Protein 4N65 (pdb70)

Sequence (401 aa):
SRILAVHASPRGERSQSRRLAEVFLAAYREAHPQARVARREVGRVPLPAVTEAFVAAAFHPQPEQRSLAMQADLALSDQLVGELFDSDLLVISTPMYNFSVPSGLKAWIDQIVRLGVTFDFVLDNAQYRPLLRGKRALIVTSSRGGHHGFGPGGENQAMNHADPWLRTALGFIGIDEVTVVAAEGEESGSFEDSCDEAEQRLLALARSASRILAVHASPRGERSQSRRLAEVFLAAYREAHPQARVARREVGRVPLPAVTEAFVAAAFHPQPEQQRSLAMQADLALSDQQLVGELFDSSDLLVISTPMYNFSVPSGLKAWIDQIVRLGVTFDFVQYRPLLRGKRALIVTSRGGHGFGPGGENQAMNHADPWLRTALGFIGIDEVTVVAAEGDSCDEAEQRLLALAR

CATH classification: 3.40.50.360

InterPro domains:
  IPR003680 Flavodoxin-like fold [PF02525] (3-207)
  IPR023048 NADH:quinone oxidoreductase, FMN-dependent [MF_01216] (2-209)
  IPR029039 Flavoprotein-like superfamily [G3DSA:3.40.50.360] (1-212)
  IPR029039 Flavoprotein-like superfamily [SSF52218] (1-210)
  IPR050104 FMN-dependent NADH:quinone oxidoreductase, azoreductase type 1 [PTHR43741] (1-209)

Nearest PDB structures (foldseek):
  4n65-assembly1_A  TM=1.005E+00  e=1.421E-44  Pseudomonas aeruginosa PAO1
  4n9q-assembly1_A  TM=1.001E+00  e=1.092E-42  Pseudomonas aeruginosa PAO1
  3r6w-assembly1_A-2  TM=1.003E+00  e=1.996E-42  Pseudomonas aeruginosa
  3lt5-assembly1_A-2  TM=1.003E+00  e=1.017E-41  Pseudomonas aeruginosa PAO1
  2v9c-assembly1_A  TM=1.000E+00  e=4.323E-41  Pseudomonas aeruginosa PAO1

Secondary structure (DSSP, 8-state):
-EEEEEE--S-STT-HHHHHHHHHHHHHHHH-TT-EEEEEE-SSSPPPPP-HHHHHHHT-SSGGG--HHHHHHHHHHHHHHHHHHT-SEEEEEEE-BTTB--HHHHHHHHHH--BTTTEEEE----EEEE---S-EEEEEEEESSS--STT-TTGGG--SHHHHHHHHHHHT---EEEEEEE-TTT--HHHHHHHHHHHHHHHHHH-/-EEEEEE--S-STT-HHHHHHHHHHHHHHHHSTT-EEEEEESSSS-PPPP-HHHHHHHT-SSGGG--HHHHHHTHHHHHHHHHHHT-SEEEEEEE-BTTB--HHHHHHHHHH--BTTTEEE--EEE---S-EEEEEEEESSS--STT-TTGGG--SHHHHHHHHHHHT---EEEEEEE--HHHHHHHHHHHHH-

Foldseek 3Di:
DEEEEEEAALDDPPDLLVVLVVLLVVLLCVQPVPYYYHYDYQHVDPQDADDPLQVCQLPPPPNVPDDVVSCVSLVVLVVLQVSVLVGQEYEYGFEQDQQATPVSVVRSLVSPPGEPRLKHADDDCGDIGADDPNHEYEYRYEYQADQCDPPRPCVVSHCYVVVVCVSCVRNPHNHYHYQYQYNNNVPVSVVSSVVSNVVSSVVSNVD/DEEEEEEAALDDPPDLLVVLVVLLVVLLCVVVVPYDYHYDYQHVDPQDADDVLQVCQLVPPDNVPDDVVSCVSLVVLVVLLVSVLPGAEYEYGFEQDQLATPVSVVRSLNSPPGEPRLWYDVPIAADDPNHEYEYRYEYLADQCDVPRPCVVSRHYVVVVCVSCVSNPHNRYHYQYQYNVSSVVSSVVSSVVSD

Structure (mmCIF, N/CA/C/O backbone):
data_4N65
#
_entry.id   4N65
#
_cell.length_a   81.890
_cell.length_b   81.890
_cell.length_c   109.380
_cell.angle_alpha   90.00
_cell.angle_beta   90.00
_cell.angle_gamma   120.00
#
_symmetry.space_group_name_H-M   'P 31 2 1'
#
loop_
_entity.id
_entity.type
_entity.pdbx_description
1 polymer 'FMN-dependent NADH-azoreductase 1'
2 non-polymer 'FLAVIN MONONUCLEOTIDE'
3 non-polymer '9,10-dioxo-9,10-dihydroanthracene-2-sulfonic acid'
4 non-polymer 'SULFATE ION'
5 non-polymer GLYCEROL
6 water water
#
loop_
_atom_site.group_PDB
_atom_site.id
_atom_site.type_symbol
_atom_site.label_atom_id
_atom_site.label_alt_id
_atom_site.label_comp_id
_atom_site.label_asym_id
_atom_site.label_entity_id
_atom_site.label_seq_id
_atom_site.pdbx_PDB_ins_code
_atom_site.Cartn_x
_atom_site.Cartn_y
_atom_site.Cartn_z
_atom_site.occupancy
_atom_site.B_iso_or_equiv
_atom_site.auth_seq_id
_atom_site.auth_comp_id
_atom_site.auth_asym_id
_atom_site.auth_atom_id
_atom_site.pdbx_PDB_model_num
ATOM 1 N N . SER A 1 2 ? 36.001 42.210 12.571 1.00 52.39 2 SER A N 1
ATOM 2 C CA . SER A 1 2 ? 35.917 40.761 12.453 1.00 50.89 2 SER A CA 1
ATOM 3 C C . SER A 1 2 ? 34.492 40.335 12.051 1.00 43.81 2 SER A C 1
ATOM 4 O O . SER A 1 2 ? 33.504 41.048 12.310 1.00 42.55 2 SER A O 1
ATOM 11 N N . ARG A 1 3 ? 34.406 39.164 11.421 1.00 37.17 3 ARG A N 1
ATOM 12 C CA . ARG A 1 3 ? 33.205 38.763 10.716 1.00 33.60 3 ARG A CA 1
ATOM 13 C C . ARG A 1 3 ? 32.920 37.309 11.054 1.00 28.26 3 ARG A C 1
ATOM 14 O O . ARG A 1 3 ? 33.748 36.432 10.804 1.00 28.45 3 ARG A O 1
ATOM 35 N N . ILE A 1 4 ? 31.749 37.068 11.624 1.00 23.97 4 ILE A N 1
ATOM 36 C CA . ILE A 1 4 ? 31.351 35.710 11.980 1.00 22.72 4 ILE A CA 1
ATOM 37 C C . ILE A 1 4 ? 30.194 35.251 11.130 1.00 20.29 4 ILE A C 1
ATOM 38 O O . ILE A 1 4 ? 29.233 35.995 10.898 1.00 20.55 4 ILE A O 1
ATOM 54 N N . LEU A 1 5 ? 30.292 34.011 10.674 1.00 18.78 5 LEU A N 1
ATOM 55 C CA . LEU A 1 5 ? 29.164 33.323 10.053 1.00 18.58 5 LEU A CA 1
ATOM 56 C C . LEU A 1 5 ? 28.708 32.199 10.979 1.00 18.34 5 LEU A C 1
ATOM 57 O O . LEU A 1 5 ? 29.493 31.298 11.270 1.00 18.66 5 LEU A O 1
ATOM 73 N N . ALA A 1 6 ? 27.453 32.259 11.420 1.00 17.94 6 ALA A N 1
ATOM 74 C CA . ALA A 1 6 ? 26.885 31.249 12.308 1.00 19.22 6 ALA A CA 1
ATOM 75 C C . ALA A 1 6 ? 25.899 30.432 11.478 1.00 17.61 6 ALA A C 1
ATOM 76 O O . ALA A 1 6 ? 24.914 30.967 10.970 1.00 17.67 6 ALA A O 1
ATOM 83 N N . VAL A 1 7 ? 26.168 29.141 11.384 1.00 16.76 7 VAL A N 1
ATOM 84 C CA . VAL A 1 7 ? 25.300 28.188 10.700 1.00 17.18 7 VAL A CA 1
ATOM 85 C C . VAL A 1 7 ? 24.653 27.314 11.779 1.00 17.74 7 VAL A C 1
ATOM 86 O O . VAL A 1 7 ? 25.335 26.552 12.448 1.00 19.58 7 VAL A O 1
ATOM 99 N N . HIS A 1 8 ? 23.347 27.463 11.948 1.00 16.36 8 HIS A N 1
ATOM 100 C CA . HIS A 1 8 ? 22.589 26.696 12.917 1.00 16.41 8 HIS A CA 1
ATOM 101 C C . HIS A 1 8 ? 21.869 25.527 12.261 1.00 15.87 8 HIS A C 1
ATOM 102 O O . HIS A 1 8 ? 21.104 25.721 11.283 1.00 16.11 8 HIS A O 1
ATOM 117 N N . ALA A 1 9 ? 22.093 24.328 12.796 1.00 14.93 9 ALA A N 1
ATOM 118 C CA . ALA A 1 9 ? 21.608 23.106 12.154 1.00 14.93 9 ALA A CA 1
ATOM 119 C C . ALA A 1 9 ? 20.513 22.366 12.907 1.00 16.34 9 ALA A C 1
ATOM 120 O O . ALA A 1 9 ? 19.905 21.460 12.363 1.00 16.35 9 ALA A O 1
ATOM 127 N N . SER A 1 10 ? 20.256 22.688 14.168 1.00 17.47 10 SER A N 1
ATOM 128 C CA . SER A 1 10 ? 19.143 22.013 14.821 1.00 16.13 10 SER A CA 1
ATOM 129 C C . SER A 1 10 ? 17.803 22.487 14.243 1.00 15.55 10 SER A C 1
ATOM 130 O O . SER A 1 10 ? 17.581 23.679 14.064 1.00 15.95 10 SER A O 1
ATOM 138 N N . PRO A 1 11 ? 16.873 21.556 13.979 1.00 16.36 11 PRO A N 1
ATOM 139 C CA . PRO A 1 11 ? 15.511 22.010 13.646 1.00 16.90 11 PRO A CA 1
ATOM 140 C C . PRO A 1 11 ? 14.752 22.614 14.810 1.00 16.68 11 PRO A C 1
ATOM 141 O O . PRO A 1 11 ? 13.718 23.232 14.580 1.00 17.03 11 PRO A O 1
ATOM 152 N N . ARG A 1 12 ? 15.250 22.476 16.038 1.00 17.00 12 ARG A N 1
ATOM 153 C CA . ARG A 1 12 ? 14.587 23.067 17.181 1.00 18.75 12 ARG A CA 1
ATOM 154 C C . ARG A 1 12 ? 14.935 24.540 17.328 1.00 19.73 12 ARG A C 1
ATOM 155 O O . ARG A 1 12 ? 16.002 24.996 16.880 1.00 19.27 12 ARG A O 1
ATOM 176 N N . GLY A 1 13 ? 14.011 25.260 17.959 1.00 19.51 13 GLY A N 1
ATOM 177 C CA . GLY A 1 13 ? 14.113 26.691 18.157 1.00 20.02 13 GLY A CA 1
ATOM 178 C C . GLY A 1 13 ? 14.618 27.021 19.535 1.00 21.61 13 GLY A C 1
ATOM 179 O O . GLY A 1 13 ? 15.788 26.787 19.839 1.00 21.27 13 GLY A O 1
ATOM 183 N N . GLU A 1 14 ? 13.739 27.580 20.367 1.00 23.42 14 GLU A N 1
ATOM 184 C CA . GLU A 1 14 ? 14.103 27.942 21.731 1.00 26.62 14 GLU A CA 1
ATOM 185 C C . GLU A 1 14 ? 14.639 26.749 22.521 1.00 24.31 14 GLU A C 1
ATOM 186 O O . GLU A 1 14 ? 15.433 26.927 23.442 1.00 25.16 14 GLU A O 1
ATOM 192 N N . ARG A 1 15 ? 14.163 25.549 22.204 1.00 22.23 15 ARG A N 1
ATOM 193 C CA . ARG A 1 15 ? 14.582 24.338 22.922 1.00 22.81 15 ARG A CA 1
ATOM 194 C C . ARG A 1 15 ? 15.910 23.695 22.451 1.00 22.93 15 ARG A C 1
ATOM 195 O O . ARG A 1 15 ? 16.416 22.762 23.101 1.00 24.64 15 ARG A O 1
ATOM 216 N N . SER A 1 16 ? 16.463 24.155 21.335 1.00 19.51 16 SER A N 1
ATOM 217 C CA . SER A 1 16 ? 17.761 23.632 20.865 1.00 19.07 16 SER A CA 1
ATOM 218 C C . SER A 1 16 ? 18.875 24.023 21.795 1.00 19.18 16 SER A C 1
ATOM 219 O O . SER A 1 16 ? 19.130 25.217 22.016 1.00 19.05 16 SER A O 1
ATOM 227 N N . GLN A 1 17 ? 19.551 23.023 22.344 1.00 18.59 17 GLN A N 1
ATOM 228 C CA . GLN A 1 17 ? 20.690 23.297 23.185 1.00 20.53 17 GLN A CA 1
ATOM 229 C C . GLN A 1 17 ? 21.919 23.678 22.367 1.00 18.87 17 GLN A C 1
ATOM 230 O O . GLN A 1 17 ? 22.685 24.513 22.804 1.00 18.87 17 GLN A O 1
ATOM 244 N N . SER A 1 18 ? 22.113 23.083 21.184 1.00 17.67 18 SER A N 1
ATOM 245 C CA . SER A 1 18 ? 23.264 23.483 20.390 1.00 18.69 18 SER A CA 1
ATOM 246 C C . SER A 1 18 ? 23.137 24.959 19.930 1.00 19.28 18 SER A C 1
ATOM 247 O O . SER A 1 18 ? 24.115 25.700 19.970 1.00 18.69 18 SER A O 1
ATOM 255 N N . ARG A 1 19 ? 21.940 25.353 19.489 1.00 18.68 19 ARG A N 1
ATOM 256 C CA . ARG A 1 19 ? 21.651 26.734 19.102 1.00 18.95 19 ARG A CA 1
ATOM 257 C C . ARG A 1 19 ? 21.859 27.663 20.285 1.00 18.46 19 ARG A C 1
ATOM 258 O O . ARG A 1 19 ? 22.510 28.701 20.178 1.00 19.00 19 ARG A O 1
ATOM 279 N N . ARG A 1 20 ? 21.317 27.280 21.436 1.00 18.88 20 ARG A N 1
ATOM 280 C CA . ARG A 1 20 ? 21.429 28.102 22.634 1.00 19.31 20 ARG A CA 1
ATOM 281 C C . ARG A 1 20 ? 22.902 28.327 23.028 1.00 20.14 20 ARG A C 1
ATOM 282 O O . ARG A 1 20 ? 23.337 29.454 23.252 1.00 21.66 20 ARG A O 1
ATOM 303 N N . LEU A 1 21 ? 23.668 27.253 23.106 1.00 19.63 21 LEU A N 1
ATOM 304 C CA . LEU A 1 21 ? 25.072 27.378 23.427 1.00 19.18 21 LEU A CA 1
ATOM 305 C C . LEU A 1 21 ? 25.840 28.225 22.417 1.00 17.96 21 LEU A C 1
ATOM 306 O O . LEU A 1 21 ? 26.678 29.071 22.770 1.00 19.06 21 LEU A O 1
ATOM 322 N N . ALA A 1 22 ? 25.571 28.025 21.144 1.00 18.48 22 ALA A N 1
ATOM 323 C CA . ALA A 1 22 ? 26.242 28.824 20.133 1.00 19.64 22 ALA A CA 1
ATOM 324 C C . ALA A 1 22 ? 25.882 30.310 20.286 1.00 20.30 22 ALA A C 1
ATOM 325 O O . ALA A 1 22 ? 26.713 31.189 20.076 1.00 19.62 22 ALA A O 1
ATOM 332 N N . GLU A 1 23 ? 24.638 30.590 20.654 1.00 21.09 23 GLU A N 1
ATOM 333 C CA . GLU A 1 23 ? 24.192 31.969 20.820 1.00 22.31 23 GLU A CA 1
ATOM 334 C C . GLU A 1 23 ? 24.760 32.596 22.090 1.00 23.28 23 GLU A C 1
ATOM 335 O O . GLU A 1 23 ? 24.986 33.827 22.153 1.00 23.84 23 GLU A O 1
ATOM 347 N N . VAL A 1 24 ? 25.019 31.766 23.103 1.00 23.40 24 VAL A N 1
ATOM 348 C CA . VAL A 1 24 ? 25.790 32.236 24.260 1.00 25.54 24 VAL A CA 1
ATOM 349 C C . VAL A 1 24 ? 27.158 32.738 23.752 1.00 25.63 24 VAL A C 1
ATOM 350 O O . VAL A 1 24 ? 27.603 33.842 24.098 1.00 26.56 24 VAL A O 1
ATOM 363 N N . PHE A 1 25 ? 27.819 31.927 22.925 1.00 23.34 25 PHE A N 1
ATOM 364 C CA . PHE A 1 25 ? 29.112 32.324 22.373 1.00 21.78 25 PHE A CA 1
ATOM 365 C C . PHE A 1 25 ? 29.002 33.624 21.581 1.00 21.12 25 PHE A C 1
ATOM 366 O O . PHE A 1 25 ? 29.820 34.538 21.738 1.00 20.52 25 PHE A O 1
ATOM 383 N N . LEU A 1 26 ? 27.996 33.712 20.712 1.00 22.08 26 LEU A N 1
ATOM 384 C CA . LEU A 1 26 ? 27.888 34.890 19.842 1.00 22.69 26 LEU A CA 1
ATOM 385 C C . LEU A 1 26 ? 27.607 36.159 20.634 1.00 23.43 26 LEU A C 1
ATOM 386 O O . LEU A 1 26 ? 28.155 37.209 20.327 1.00 23.83 26 LEU A O 1
ATOM 402 N N . ALA A 1 27 ? 26.768 36.049 21.657 1.00 24.13 27 ALA A N 1
ATOM 403 C CA . ALA A 1 27 ? 26.454 37.196 22.508 1.00 26.27 27 ALA A CA 1
ATOM 404 C C . ALA A 1 27 ? 27.711 37.660 23.244 1.00 26.91 27 ALA A C 1
ATOM 405 O O . ALA A 1 27 ? 27.991 38.848 23.287 1.00 29.32 27 ALA A O 1
ATOM 412 N N . ALA A 1 28 ? 28.468 36.709 23.792 1.00 24.01 28 ALA A N 1
ATOM 413 C CA . ALA A 1 28 ? 29.674 37.009 24.557 1.00 25.16 28 ALA A CA 1
ATOM 414 C C . ALA A 1 28 ? 30.721 37.607 23.636 1.00 25.37 28 ALA A C 1
ATOM 415 O O . ALA A 1 28 ? 31.476 38.497 24.016 1.00 24.75 28 ALA A O 1
ATOM 422 N N . TYR A 1 29 ? 30.779 37.093 22.412 1.00 24.83 29 TYR A N 1
ATOM 423 C CA . TYR A 1 29 ? 31.711 37.630 21.436 1.00 24.83 29 TYR A CA 1
ATOM 424 C C . TYR A 1 29 ? 31.396 39.088 21.106 1.00 24.49 29 TYR A C 1
ATOM 425 O O . TYR A 1 29 ? 32.280 39.937 21.051 1.00 25.90 29 TYR A O 1
ATOM 443 N N . ARG A 1 30 ? 30.121 39.359 20.851 1.00 24.97 30 ARG A N 1
ATOM 444 C CA . ARG A 1 30 ? 29.664 40.715 20.580 1.00 28.09 30 ARG A CA 1
ATOM 445 C C . ARG A 1 30 ? 29.932 41.676 21.723 1.00 29.15 30 ARG A C 1
ATOM 446 O O . ARG A 1 30 ? 30.323 42.822 21.491 1.00 30.67 30 ARG A O 1
ATOM 467 N N . GLU A 1 31 ? 29.778 41.205 22.960 1.00 30.27 31 GLU A N 1
ATOM 468 C CA . GLU A 1 31 ? 30.081 42.036 24.124 1.00 32.95 31 GLU A CA 1
ATOM 469 C C . GLU A 1 31 ? 31.520 42.504 24.081 1.00 32.05 31 GLU A C 1
ATOM 470 O O . GLU A 1 31 ? 31.822 43.645 24.395 1.00 32.88 31 GLU A O 1
ATOM 482 N N . ALA A 1 32 ? 32.405 41.599 23.672 1.00 29.44 32 ALA A N 1
ATOM 483 C CA . ALA A 1 32 ? 33.837 41.882 23.651 1.00 30.74 32 ALA A CA 1
ATOM 484 C C . ALA A 1 32 ? 34.274 42.561 22.351 1.00 30.60 32 ALA A C 1
ATOM 485 O O . ALA A 1 32 ? 35.383 43.093 22.252 1.00 32.28 32 ALA A O 1
ATOM 492 N N . HIS A 1 33 ? 33.401 42.548 21.356 1.00 31.59 33 HIS A N 1
ATOM 493 C CA . HIS A 1 33 ? 33.737 43.020 20.028 1.00 33.63 33 HIS A CA 1
ATOM 494 C C . HIS A 1 33 ? 32.523 43.703 19.442 1.00 32.10 33 HIS A C 1
ATOM 495 O O . HIS A 1 33 ? 31.880 43.164 18.530 1.00 29.15 33 HIS A O 1
ATOM 510 N N . PRO A 1 34 ? 32.201 44.903 19.968 1.00 33.42 34 PRO A N 1
ATOM 511 C CA . PRO A 1 34 ? 30.965 45.596 19.589 1.00 34.91 34 PRO A CA 1
ATOM 512 C C . PRO A 1 34 ? 30.899 45.884 18.102 1.00 35.87 34 PRO A C 1
ATOM 513 O O . PRO A 1 34 ? 29.805 45.936 17.545 1.00 37.91 34 PRO A O 1
ATOM 524 N N . GLN A 1 35 ? 32.058 46.056 17.465 1.00 35.69 35 GLN A N 1
ATOM 525 C CA . GLN A 1 35 ? 32.100 46.332 16.022 1.00 37.57 35 GLN A CA 1
ATOM 526 C C . GLN A 1 35 ? 32.025 45.089 15.113 1.00 35.46 35 GLN A C 1
ATOM 527 O O . GLN A 1 35 ? 31.871 45.223 13.901 1.00 35.40 35 GLN A O 1
ATOM 541 N N . ALA A 1 36 ? 32.135 43.891 15.676 1.00 34.56 36 ALA A N 1
ATOM 542 C CA . ALA A 1 36 ? 32.089 42.675 14.863 1.00 33.84 36 ALA A CA 1
ATOM 543 C C . ALA A 1 36 ? 30.738 42.492 14.177 1.00 34.82 36 ALA A C 1
ATOM 544 O O . ALA A 1 36 ? 29.716 42.938 14.673 1.00 35.37 36 ALA A O 1
ATOM 551 N N . ARG A 1 37 ? 30.751 41.827 13.027 1.00 34.34 37 ARG A N 1
ATOM 552 C CA . ARG A 1 37 ? 29.531 41.553 12.292 1.00 33.08 37 ARG A CA 1
ATOM 553 C C . ARG A 1 37 ? 29.235 40.076 12.400 1.00 29.40 37 ARG A C 1
ATOM 554 O O . ARG A 1 37 ? 30.137 39.244 12.326 1.00 29.94 37 ARG A O 1
ATOM 560 N N . VAL A 1 38 ? 27.978 39.757 12.646 1.00 28.17 38 VAL A N 1
ATOM 561 C CA . VAL A 1 38 ? 27.555 38.379 12.798 1.00 28.13 38 VAL A CA 1
ATOM 562 C C . VAL A 1 38 ? 26.464 38.135 11.775 1.00 27.28 38 VAL A C 1
ATOM 563 O O . VAL A 1 38 ? 25.484 38.877 11.709 1.00 29.44 38 VAL A O 1
ATOM 576 N N . ALA A 1 39 ? 26.669 37.127 10.947 1.00 23.56 39 ALA A N 1
ATOM 577 C CA . ALA A 1 39 ? 25.663 36.736 9.976 1.00 23.10 39 ALA A CA 1
ATOM 578 C C . ALA A 1 39 ? 25.218 35.337 10.363 1.00 22.81 39 ALA A C 1
ATOM 579 O O . ALA A 1 39 ? 26.034 34.519 10.768 1.00 24.10 39 ALA A O 1
ATOM 586 N N . ARG A 1 40 ? 23.921 35.088 10.240 1.00 20.70 40 ARG A N 1
ATOM 587 C CA . ARG A 1 40 ? 23.347 33.786 10.520 1.00 21.02 40 ARG A CA 1
ATOM 588 C C . ARG A 1 40 ? 22.806 33.155 9.235 1.00 21.33 40 ARG A C 1
ATOM 589 O O . ARG A 1 40 ? 22.112 33.811 8.439 1.00 23.29 40 ARG A O 1
ATOM 610 N N . ARG A 1 41 ? 23.109 31.872 9.061 1.00 19.24 41 ARG A N 1
ATOM 611 C CA . ARG A 1 41 ? 22.612 31.062 7.942 1.00 17.65 41 ARG A CA 1
ATOM 612 C C . ARG A 1 41 ? 21.894 29.862 8.576 1.00 17.96 41 ARG A C 1
ATOM 613 O O . ARG A 1 41 ? 22.535 28.965 9.154 1.00 19.11 41 ARG A O 1
ATOM 634 N N . GLU A 1 42 ? 20.567 29.875 8.509 1.00 17.26 42 GLU A N 1
ATOM 635 C CA . GLU A 1 42 ? 19.760 28.818 9.107 1.00 16.74 42 GLU A CA 1
ATOM 636 C C . GLU A 1 42 ? 19.696 27.581 8.207 1.00 17.07 42 GLU A C 1
ATOM 637 O O . GLU A 1 42 ? 19.283 27.674 7.037 1.00 17.56 42 GLU A O 1
ATOM 649 N N . VAL A 1 43 ? 20.114 26.429 8.724 1.00 17.05 43 VAL A N 1
ATOM 650 C CA . VAL A 1 43 ? 19.994 25.194 7.941 1.00 17.28 43 VAL A CA 1
ATOM 651 C C . VAL A 1 43 ? 19.189 24.100 8.654 1.00 17.79 43 VAL A C 1
ATOM 652 O O . VAL A 1 43 ? 19.027 23.012 8.118 1.00 19.04 43 VAL A O 1
ATOM 665 N N . GLY A 1 44 ? 18.684 24.394 9.846 1.00 16.38 44 GLY A N 1
ATOM 666 C CA . GLY A 1 44 ? 17.877 23.445 10.621 1.00 15.67 44 GLY A CA 1
ATOM 667 C C . GLY A 1 44 ? 16.370 23.691 10.488 1.00 17.24 44 GLY A C 1
ATOM 668 O O . GLY A 1 44 ? 15.587 22.772 10.273 1.00 18.77 44 GLY A O 1
ATOM 672 N N . ARG A 1 45 ? 15.969 24.953 10.608 1.00 16.11 45 ARG A N 1
ATOM 673 C CA . ARG A 1 45 ? 14.566 25.316 10.568 1.00 17.55 45 ARG A CA 1
ATOM 674 C C . ARG A 1 45 ? 14.115 25.721 9.153 1.00 19.65 45 ARG A C 1
ATOM 675 O O . ARG A 1 45 ? 12.940 26.072 8.928 1.00 22.04 45 ARG A O 1
ATOM 696 N N . VAL A 1 46 ? 15.054 25.652 8.206 1.00 20.13 46 VAL A N 1
ATOM 697 C CA . VAL A 1 46 ? 14.828 26.007 6.796 1.00 20.97 46 VAL A CA 1
ATOM 698 C C . VAL A 1 46 ? 15.295 24.802 5.985 1.00 21.94 46 VAL A C 1
ATOM 699 O O . VAL A 1 46 ? 16.396 24.289 6.237 1.00 22.92 46 VAL A O 1
ATOM 712 N N . PRO A 1 47 ? 14.484 24.338 5.020 1.00 23.25 47 PRO A N 1
ATOM 713 C CA . PRO A 1 47 ? 14.947 23.216 4.204 1.00 26.00 47 PRO A CA 1
ATOM 714 C C . PRO A 1 47 ? 16.007 23.737 3.251 1.00 30.05 47 PRO A C 1
ATOM 715 O O . PRO A 1 47 ? 15.745 24.609 2.446 1.00 37.74 47 PRO A O 1
ATOM 726 N N . LEU A 1 48 ? 17.225 23.252 3.388 1.00 25.63 48 LEU A N 1
ATOM 727 C CA . LEU A 1 48 ? 18.273 23.616 2.467 1.00 25.89 48 LEU A CA 1
ATOM 728 C C . LEU A 1 48 ? 18.297 22.543 1.381 1.00 25.53 48 LEU A C 1
ATOM 729 O O . LEU A 1 48 ? 18.471 21.371 1.700 1.00 27.63 48 LEU A O 1
ATOM 745 N N . PRO A 1 49 ? 18.119 22.928 0.106 1.00 25.16 49 PRO A N 1
ATOM 746 C CA . PRO A 1 49 ? 18.052 21.900 -0.943 1.00 24.87 49 PRO A CA 1
ATOM 747 C C . PRO A 1 49 ? 19.268 20.988 -1.041 1.00 21.27 49 PRO A C 1
ATOM 748 O O . PRO A 1 49 ? 20.392 21.411 -0.905 1.00 19.45 49 PRO A O 1
ATOM 759 N N . ALA A 1 50 ? 19.009 19.733 -1.349 1.00 22.59 50 ALA A N 1
ATOM 760 C CA . ALA A 1 50 ? 20.079 18.802 -1.686 1.00 22.03 50 ALA A CA 1
ATOM 761 C C . ALA A 1 50 ? 20.690 19.080 -3.051 1.00 19.63 50 ALA A C 1
ATOM 762 O O . ALA A 1 50 ? 20.081 19.710 -3.940 1.00 20.64 50 ALA A O 1
ATOM 769 N N . VAL A 1 51 ? 21.913 18.618 -3.214 1.00 17.44 51 VAL A N 1
ATOM 770 C CA . VAL A 1 51 ? 22.563 18.600 -4.520 1.00 18.65 51 VAL A CA 1
ATOM 771 C C . VAL A 1 51 ? 21.730 17.754 -5.467 1.00 19.79 51 VAL A C 1
ATOM 772 O O . VAL A 1 51 ? 21.337 16.635 -5.134 1.00 20.42 51 VAL A O 1
ATOM 785 N N . THR A 1 52 ? 21.508 18.304 -6.656 1.00 19.36 52 THR A N 1
ATOM 786 C CA . THR A 1 52 ? 20.790 17.623 -7.733 1.00 19.52 52 THR A CA 1
ATOM 787 C C . THR A 1 52 ? 21.725 17.250 -8.878 1.00 20.12 52 THR A C 1
ATOM 788 O O . THR A 1 52 ? 22.866 17.682 -8.952 1.00 19.27 52 THR A O 1
ATOM 799 N N . GLU A 1 53 ? 21.210 16.533 -9.859 1.00 21.11 53 GLU A N 1
ATOM 800 C CA . GLU A 1 53 ? 22.019 16.250 -11.037 1.00 21.17 53 GLU A CA 1
ATOM 801 C C . GLU A 1 53 ? 22.351 17.522 -11.781 1.00 20.87 53 GLU A C 1
ATOM 802 O O . GLU A 1 53 ? 23.437 17.649 -12.362 1.00 19.77 53 GLU A O 1
ATOM 814 N N . ALA A 1 54 ? 21.443 18.498 -11.731 1.00 20.56 54 ALA A N 1
ATOM 815 C CA . ALA A 1 54 ? 21.708 19.768 -12.404 1.00 22.32 54 ALA A CA 1
ATOM 816 C C . ALA A 1 54 ? 22.854 20.527 -11.716 1.00 20.90 54 ALA A C 1
ATOM 817 O O . ALA A 1 54 ? 23.690 21.116 -12.387 1.00 21.29 54 ALA A O 1
ATOM 824 N N . PHE A 1 55 ? 22.873 20.509 -10.387 1.00 20.24 55 PHE A N 1
ATOM 825 C CA . PHE A 1 55 ? 23.969 21.084 -9.633 1.00 19.38 55 PHE A CA 1
ATOM 826 C C . PHE A 1 55 ? 25.280 20.430 -10.027 1.00 19.21 55 PHE A C 1
ATOM 827 O O . PHE A 1 55 ? 26.254 21.103 -10.279 1.00 20.03 55 PHE A O 1
ATOM 844 N N . VAL A 1 56 ? 25.308 19.105 -10.045 1.00 18.77 56 VAL A N 1
ATOM 845 C CA . VAL A 1 56 ? 26.525 18.389 -10.441 1.00 19.85 56 VAL A CA 1
ATOM 846 C C . VAL A 1 56 ? 27.022 18.797 -11.832 1.00 22.24 56 VAL A C 1
ATOM 847 O O . VAL A 1 56 ? 28.222 19.096 -12.019 1.00 25.12 56 VAL A O 1
ATOM 860 N N . ALA A 1 57 ? 26.126 18.816 -12.822 1.00 22.61 57 ALA A N 1
ATOM 861 C CA . ALA A 1 57 ? 26.506 19.174 -14.199 1.00 24.51 57 ALA A CA 1
ATOM 862 C C . ALA A 1 57 ? 27.091 20.577 -14.235 1.00 25.58 57 ALA A C 1
ATOM 863 O O . ALA A 1 57 ? 28.081 20.845 -14.924 1.00 26.92 57 ALA A O 1
ATOM 870 N N . ALA A 1 58 ? 26.489 21.475 -13.466 1.00 24.46 58 ALA A N 1
ATOM 871 C CA . ALA A 1 58 ? 26.908 22.878 -13.514 1.00 23.99 58 ALA A CA 1
ATOM 872 C C . ALA A 1 58 ? 28.247 23.034 -12.763 1.00 23.50 58 ALA A C 1
ATOM 873 O O . ALA A 1 58 ? 29.189 23.675 -13.273 1.00 25.87 58 ALA A O 1
ATOM 880 N N . ALA A 1 59 ? 28.313 22.470 -11.550 1.00 23.01 59 ALA A N 1
ATOM 881 C CA . ALA A 1 59 ? 29.453 22.701 -10.655 1.00 24.28 59 ALA A CA 1
ATOM 882 C C . ALA A 1 59 ? 30.723 22.042 -11.168 1.00 29.74 59 ALA A C 1
ATOM 883 O O . ALA A 1 59 ? 31.819 22.528 -10.881 1.00 31.63 59 ALA A O 1
ATOM 890 N N . PHE A 1 60 ? 30.565 20.973 -11.945 1.00 31.81 60 PHE A N 1
ATOM 891 C CA . PHE A 1 60 ? 31.699 20.302 -12.593 1.00 36.54 60 PHE A CA 1
ATOM 892 C C . PHE A 1 60 ? 31.808 20.556 -14.107 1.00 40.82 60 PHE A C 1
ATOM 893 O O . PHE A 1 60 ? 32.531 19.854 -14.804 1.00 42.58 60 PHE A O 1
ATOM 910 N N . HIS A 1 61 ? 31.129 21.582 -14.613 1.00 40.56 61 HIS A N 1
ATOM 911 C CA . HIS A 1 61 ? 31.214 21.916 -16.030 1.00 40.70 61 HIS A CA 1
ATOM 912 C C . HIS A 1 61 ? 32.665 22.254 -16.382 1.00 40.92 61 HIS A C 1
ATOM 913 O O . HIS A 1 61 ? 33.295 23.037 -15.668 1.00 37.95 61 HIS A O 1
ATOM 928 N N . PRO A 1 62 ? 33.192 21.690 -17.493 1.00 45.03 62 PRO A N 1
ATOM 929 C CA . PRO A 1 62 ? 34.616 21.873 -17.812 1.00 47.55 62 PRO A CA 1
ATOM 930 C C . PRO A 1 62 ? 35.008 23.291 -18.239 1.00 48.93 62 PRO A C 1
ATOM 931 O O . PRO A 1 62 ? 36.162 23.682 -18.044 1.00 51.94 62 PRO A O 1
ATOM 942 N N . GLN A 1 63 ? 34.089 24.027 -18.852 1.00 45.85 63 GLN A N 1
ATOM 943 C CA . GLN A 1 63 ? 34.308 25.445 -19.152 1.00 45.29 63 GLN A CA 1
ATOM 944 C C . GLN A 1 63 ? 33.270 26.270 -18.394 1.00 41.91 63 GLN A C 1
ATOM 945 O O . GLN A 1 63 ? 32.232 26.624 -18.946 1.00 39.94 63 GLN A O 1
ATOM 951 N N . PRO A 1 64 ? 33.539 26.561 -17.115 1.00 42.17 64 PRO A N 1
ATOM 952 C CA . PRO A 1 64 ? 32.521 27.216 -16.283 1.00 41.64 64 PRO A CA 1
ATOM 953 C C . PRO A 1 64 ? 31.989 28.542 -16.858 1.00 42.32 64 PRO A C 1
ATOM 954 O O . PRO A 1 64 ? 30.815 28.849 -16.674 1.00 43.09 64 PRO A O 1
ATOM 965 N N . GLU A 1 65 ? 32.819 29.310 -17.551 1.00 43.42 65 GLU A N 1
ATOM 966 C CA . GLU A 1 65 ? 32.348 30.584 -18.102 1.00 46.04 65 GLU A CA 1
ATOM 967 C C . GLU A 1 65 ? 31.244 30.394 -19.146 1.00 45.68 65 GLU A C 1
ATOM 968 O O . GLU A 1 65 ? 30.497 31.324 -19.439 1.00 47.17 65 GLU A O 1
ATOM 977 N N . GLN A 1 66 ? 31.124 29.187 -19.687 1.00 44.32 66 GLN A N 1
ATOM 978 C CA . GLN A 1 66 ? 30.134 28.926 -20.720 1.00 45.25 66 GLN A CA 1
ATOM 979 C C . GLN A 1 66 ? 28.800 28.433 -20.178 1.00 41.32 66 GLN A C 1
ATOM 980 O O . GLN A 1 66 ? 27.937 27.999 -20.941 1.00 41.66 66 GLN A O 1
ATOM 994 N N . ARG A 1 67 ? 28.634 28.471 -18.862 1.00 36.91 67 ARG A N 1
ATOM 995 C CA . ARG A 1 67 ? 27.387 28.029 -18.261 1.00 33.33 67 ARG A CA 1
ATOM 996 C C . ARG A 1 67 ? 26.236 28.915 -18.697 1.00 30.64 67 ARG A C 1
ATOM 997 O O . ARG A 1 67 ? 26.331 30.130 -18.667 1.00 30.31 67 ARG A O 1
ATOM 1018 N N . SER A 1 68 ? 25.132 28.278 -19.048 1.00 32.15 68 SER A N 1
ATOM 1019 C CA . SER A 1 68 ? 23.915 28.966 -19.443 1.00 33.91 68 SER A CA 1
ATOM 1020 C C . SER A 1 68 ? 23.321 29.674 -18.219 1.00 31.37 68 SER A C 1
ATOM 1021 O O . SER A 1 68 ? 23.718 29.410 -17.080 1.00 27.87 68 SER A O 1
ATOM 1029 N N . LEU A 1 69 ? 22.376 30.570 -18.445 1.00 32.18 69 LEU A N 1
ATOM 1030 C CA . LEU A 1 69 ? 21.755 31.275 -17.326 1.00 31.51 69 LEU A CA 1
ATOM 1031 C C . LEU A 1 69 ? 20.989 30.286 -16.451 1.00 28.22 69 LEU A C 1
ATOM 1032 O O . LEU A 1 69 ? 20.882 30.491 -15.250 1.00 26.85 69 LEU A O 1
ATOM 1048 N N . ALA A 1 70 ? 20.485 29.207 -17.036 1.00 27.55 70 ALA A N 1
ATOM 1049 C CA . ALA A 1 70 ? 19.819 28.165 -16.257 1.00 29.37 70 ALA A CA 1
ATOM 1050 C C . ALA A 1 70 ? 20.812 27.441 -15.350 1.00 27.28 70 ALA A C 1
ATOM 1051 O O . ALA A 1 70 ? 20.559 27.173 -14.171 1.00 23.57 70 ALA A O 1
ATOM 1058 N N . MET A 1 71 ? 21.984 27.143 -15.883 1.00 28.30 71 MET A N 1
ATOM 1059 C CA . MET A 1 71 ? 23.015 26.554 -15.044 1.00 27.29 71 MET A CA 1
ATOM 1060 C C . MET A 1 71 ? 23.390 27.472 -13.918 1.00 24.63 71 MET A C 1
ATOM 1061 O O . MET A 1 71 ? 23.543 27.031 -12.789 1.00 24.59 71 MET A O 1
ATOM 1075 N N . GLN A 1 72 ? 23.505 28.762 -14.208 1.00 25.95 72 GLN A N 1
ATOM 1076 C CA . GLN A 1 72 ? 23.821 29.719 -13.149 1.00 28.39 72 GLN A CA 1
ATOM 1077 C C . GLN A 1 72 ? 22.738 29.731 -12.075 1.00 26.06 72 GLN A C 1
ATOM 1078 O O . GLN A 1 72 ? 23.032 29.835 -10.885 1.00 25.13 72 GLN A O 1
ATOM 1084 N N . ALA A 1 73 ? 21.479 29.640 -12.492 1.00 25.14 73 ALA A N 1
ATOM 1085 C CA . ALA A 1 73 ? 20.370 29.498 -11.533 1.00 23.07 73 ALA A CA 1
ATOM 1086 C C . ALA A 1 73 ? 20.545 28.280 -10.612 1.00 20.18 73 ALA A C 1
ATOM 1087 O O . ALA A 1 73 ? 20.275 28.359 -9.407 1.00 19.98 73 ALA A O 1
ATOM 1094 N N . ASP A 1 74 ? 21.044 27.172 -11.166 1.00 18.19 74 ASP A N 1
ATOM 1095 C CA . ASP A 1 74 ? 21.265 25.984 -10.388 1.00 18.94 74 ASP A CA 1
ATOM 1096 C C . ASP A 1 74 ? 22.352 26.158 -9.321 1.00 19.39 74 ASP A C 1
ATOM 1097 O O . ASP A 1 74 ? 22.372 25.400 -8.340 1.00 19.48 74 ASP A O 1
ATOM 1106 N N . LEU A 1 75 ? 23.248 27.119 -9.543 1.00 19.38 75 LEU A N 1
ATOM 1107 C CA . LEU A 1 75 ? 24.364 27.374 -8.609 1.00 19.52 75 LEU A CA 1
ATOM 1108 C C . LEU A 1 75 ? 24.192 28.642 -7.781 1.00 20.30 75 LEU A C 1
ATOM 1109 O O . LEU A 1 75 ? 25.065 28.985 -6.973 1.00 19.32 75 LEU A O 1
ATOM 1125 N N . ALA A 1 76 ? 23.094 29.367 -8.005 1.00 21.54 76 ALA A N 1
ATOM 1126 C CA . ALA A 1 76 ? 22.923 30.674 -7.375 1.00 21.98 76 ALA A CA 1
ATOM 1127 C C . ALA A 1 76 ? 22.953 30.563 -5.829 1.00 20.82 76 ALA A C 1
ATOM 1128 O O . ALA A 1 76 ? 23.641 31.338 -5.153 1.00 22.52 76 ALA A O 1
ATOM 1135 N N . LEU A 1 77 ? 22.254 29.590 -5.279 1.00 18.85 77 LEU A N 1
ATOM 1136 C CA . LEU A 1 77 ? 22.223 29.379 -3.829 1.00 19.80 77 LEU A CA 1
ATOM 1137 C C . LEU A 1 77 ? 23.619 29.004 -3.309 1.00 20.05 77 LEU A C 1
ATOM 1138 O O . LEU A 1 77 ? 24.094 29.553 -2.311 1.00 20.92 77 LEU A O 1
ATOM 1154 N N . SER A 1 78 ? 24.259 28.079 -4.004 1.00 18.27 78 SER A N 1
ATOM 1155 C CA . SER A 1 78 ? 25.628 27.684 -3.665 1.00 18.27 78 SER A CA 1
ATOM 1156 C C . SER A 1 78 ? 26.548 28.900 -3.661 1.00 18.80 78 SER A C 1
ATOM 1157 O O . SER A 1 78 ? 27.314 29.077 -2.715 1.00 19.01 78 SER A O 1
ATOM 1165 N N . ASP A 1 79 ? 26.473 29.735 -4.697 1.00 19.25 79 ASP A N 1
ATOM 1166 C CA . ASP A 1 79 ? 27.276 30.951 -4.760 1.00 20.38 79 ASP A CA 1
ATOM 1167 C C . ASP A 1 79 ? 27.053 31.852 -3.545 1.00 21.22 79 ASP A C 1
ATOM 1168 O O . ASP A 1 79 ? 28.018 32.418 -3.005 1.00 21.68 79 ASP A O 1
ATOM 1177 N N . GLN A 1 80 ? 25.798 31.992 -3.127 1.00 21.38 80 GLN A N 1
ATOM 1178 C CA . GLN A 1 80 ? 25.455 32.809 -1.972 1.00 22.22 80 GLN A CA 1
ATOM 1179 C C . GLN A 1 80 ? 26.035 32.210 -0.700 1.00 21.03 80 GLN A C 1
ATOM 1180 O O . GLN A 1 80 ? 26.635 32.935 0.098 1.00 20.24 80 GLN A O 1
ATOM 1194 N N . LEU A 1 81 ? 25.899 30.896 -0.536 1.00 21.39 81 LEU A N 1
ATOM 1195 C CA . LEU A 1 81 ? 26.404 30.202 0.666 1.00 20.55 81 LEU A CA 1
ATOM 1196 C C . LEU A 1 81 ? 27.937 30.247 0.755 1.00 19.86 81 LEU A C 1
ATOM 1197 O O . LEU A 1 81 ? 28.508 30.465 1.825 1.00 19.48 81 LEU A O 1
ATOM 1213 N N . VAL A 1 82 ? 28.599 30.068 -0.376 1.00 18.28 82 VAL A N 1
ATOM 1214 C CA . VAL A 1 82 ? 30.043 30.171 -0.421 1.00 19.17 82 VAL A CA 1
ATOM 1215 C C . VAL A 1 82 ? 30.484 31.584 -0.112 1.00 21.16 82 VAL A C 1
ATOM 1216 O O . VAL A 1 82 ? 31.452 31.781 0.599 1.00 22.89 82 VAL A O 1
ATOM 1229 N N . GLY A 1 83 ? 29.792 32.570 -0.684 1.00 22.23 83 GLY A N 1
ATOM 1230 C CA . GLY A 1 83 ? 30.154 33.957 -0.470 1.00 24.07 83 GLY A CA 1
ATOM 1231 C C . GLY A 1 83 ? 30.087 34.308 1.010 1.00 23.17 83 GLY A C 1
ATOM 1232 O O . GLY A 1 83 ? 30.949 35.037 1.516 1.00 23.41 83 GLY A O 1
ATOM 1236 N N . GLU A 1 84 ? 29.061 33.816 1.699 1.00 21.74 84 GLU A N 1
ATOM 1237 C CA . GLU A 1 84 ? 28.973 34.008 3.157 1.00 22.13 84 GLU A CA 1
ATOM 1238 C C . GLU A 1 84 ? 30.210 33.497 3.893 1.00 22.70 84 GLU A C 1
ATOM 1239 O O . GLU A 1 84 ? 30.707 34.115 4.840 1.00 24.74 84 GLU A O 1
ATOM 1251 N N . LEU A 1 85 ? 30.691 32.351 3.476 1.00 21.29 85 LEU A N 1
ATOM 1252 C CA . LEU A 1 85 ? 31.872 31.771 4.077 1.00 24.01 85 LEU A CA 1
ATOM 1253 C C . LEU A 1 85 ? 33.107 32.580 3.709 1.00 24.27 85 LEU A C 1
ATOM 1254 O O . LEU A 1 85 ? 33.970 32.867 4.556 1.00 24.04 85 LEU A O 1
ATOM 1270 N N . PHE A 1 86 ? 33.207 32.980 2.449 1.00 25.21 86 PHE A N 1
ATOM 1271 C CA . PHE A 1 86 ? 34.355 33.798 2.061 1.00 28.52 86 PHE A CA 1
ATOM 1272 C C . PHE A 1 86 ? 34.402 35.127 2.818 1.00 29.87 86 PHE A C 1
ATOM 1273 O O . PHE A 1 86 ? 35.488 35.645 3.119 1.00 32.15 86 PHE A O 1
ATOM 1290 N N . ASP A 1 87 ? 33.235 35.670 3.144 1.00 28.26 87 ASP A N 1
ATOM 1291 C CA . ASP A 1 87 ? 33.154 36.946 3.840 1.00 29.34 87 ASP A CA 1
ATOM 1292 C C . ASP A 1 87 ? 33.512 36.805 5.317 1.00 30.55 87 ASP A C 1
ATOM 1293 O O . ASP A 1 87 ? 33.737 37.806 5.994 1.00 35.48 87 ASP A O 1
ATOM 1302 N N . SER A 1 88 ? 33.600 35.572 5.806 1.00 25.81 88 SER A N 1
ATOM 1303 C CA . SER A 1 88 ? 33.767 35.368 7.247 1.00 25.50 88 SER A CA 1
ATOM 1304 C C . SER A 1 88 ? 35.208 35.065 7.653 1.00 28.28 88 SER A C 1
ATOM 1305 O O . SER A 1 88 ? 35.990 34.534 6.864 1.00 32.03 88 SER A O 1
ATOM 1313 N N . ASP A 1 89 ? 35.550 35.407 8.894 1.00 26.65 89 ASP A N 1
ATOM 1314 C CA . ASP A 1 89 ? 36.845 35.055 9.469 1.00 2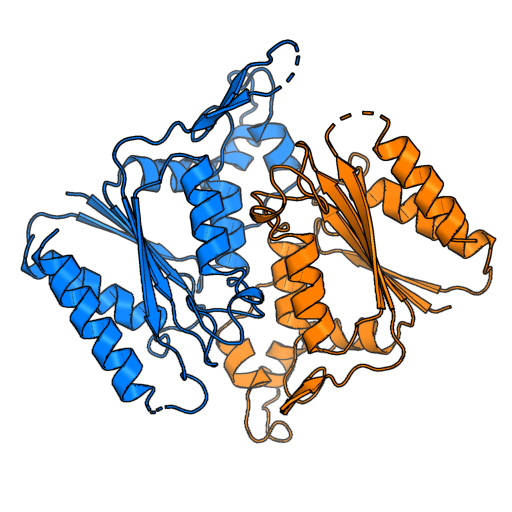7.73 89 ASP A CA 1
ATOM 1315 C C . ASP A 1 89 ? 36.681 33.799 10.346 1.00 26.38 89 ASP A C 1
ATOM 1316 O O . ASP A 1 89 ? 37.575 32.941 10.416 1.00 27.96 89 ASP A O 1
ATOM 1325 N N . LEU A 1 90 ? 35.523 33.720 11.001 1.00 22.47 90 LEU A N 1
ATOM 1326 C CA . LEU A 1 90 ? 35.205 32.637 11.905 1.00 22.08 90 LEU A CA 1
ATOM 1327 C C . LEU A 1 90 ? 33.858 32.045 11.527 1.00 21.26 90 LEU A C 1
ATOM 1328 O O . LEU A 1 90 ? 32.842 32.764 11.399 1.00 20.95 90 LEU A O 1
ATOM 1344 N N . LEU A 1 91 ? 33.866 30.732 11.373 1.00 20.50 91 LEU A N 1
ATOM 1345 C CA . LEU A 1 91 ? 32.669 29.949 11.102 1.00 19.73 91 LEU A CA 1
ATOM 1346 C C . LEU A 1 91 ? 32.217 29.270 12.383 1.00 19.94 91 LEU A C 1
ATOM 1347 O O . LEU A 1 91 ? 32.984 28.521 12.994 1.00 19.83 91 LEU A O 1
ATOM 1363 N N . VAL A 1 92 ? 30.976 29.502 12.778 1.00 19.72 92 VAL A N 1
ATOM 1364 C CA . VAL A 1 92 ? 30.406 28.801 13.916 1.00 20.00 92 VAL A CA 1
ATOM 1365 C C . VAL A 1 92 ? 29.301 27.910 13.410 1.00 19.56 92 VAL A C 1
ATOM 1366 O O . VAL A 1 92 ? 28.361 28.379 12.803 1.00 20.92 92 VAL A O 1
ATOM 1379 N N . ILE A 1 93 ? 29.437 26.616 13.620 1.00 18.10 93 ILE A N 1
ATOM 1380 C CA . ILE A 1 93 ? 28.363 25.664 13.311 1.00 17.62 93 ILE A CA 1
ATOM 1381 C C . ILE A 1 93 ? 27.787 25.082 14.587 1.00 18.93 93 ILE A C 1
ATOM 1382 O O . ILE A 1 93 ? 28.530 24.563 15.424 1.00 20.47 93 ILE A O 1
ATOM 1398 N N . SER A 1 94 ? 26.469 25.182 14.741 1.00 18.08 94 SER A N 1
ATOM 1399 C CA . SER A 1 94 ? 25.793 24.523 15.843 1.00 17.61 94 SER A CA 1
ATOM 1400 C C . SER A 1 94 ? 25.030 23.329 15.278 1.00 16.31 94 SER A C 1
ATOM 1401 O O . SER A 1 94 ? 24.360 23.443 14.239 1.00 16.16 94 SER A O 1
ATOM 1409 N N . THR A 1 95 ? 25.189 22.183 15.927 1.00 15.28 95 THR A N 1
ATOM 1410 C CA . THR A 1 95 ? 24.533 20.974 15.450 1.00 14.87 95 THR A CA 1
ATOM 1411 C C . THR A 1 95 ? 24.248 19.942 16.534 1.00 16.34 95 THR A C 1
ATOM 1412 O O . THR A 1 95 ? 25.095 19.645 17.364 1.00 18.06 95 THR A O 1
ATOM 1423 N N . PRO A 1 96 ? 23.046 19.369 16.508 1.00 17.14 96 PRO A N 1
ATOM 1424 C CA . PRO A 1 96 ? 22.827 18.118 17.224 1.00 16.55 96 PRO A CA 1
ATOM 1425 C C . PRO A 1 96 ? 23.635 16.976 16.628 1.00 17.40 96 PRO A C 1
ATOM 1426 O O . PRO A 1 96 ? 24.042 17.045 15.450 1.00 17.76 96 PRO A O 1
ATOM 1437 N N . MET A 1 97 ? 23.744 15.890 17.374 1.00 18.38 97 MET A N 1
ATOM 1438 C CA . MET A 1 97 ? 24.011 14.603 16.765 1.00 18.18 97 MET A CA 1
ATOM 1439 C C . MET A 1 97 ? 22.676 13.939 16.463 1.00 17.63 97 MET A C 1
ATOM 1440 O O . MET A 1 97 ? 21.888 13.691 17.357 1.00 17.23 97 MET A O 1
ATOM 1454 N N . TYR A 1 98 ? 22.458 13.625 15.190 1.00 16.43 98 TYR A N 1
ATOM 1455 C CA . TYR A 1 98 ? 21.280 12.870 14.778 1.00 15.79 98 TYR A CA 1
ATOM 1456 C C . TYR A 1 98 ? 21.734 11.564 14.143 1.00 17.00 98 TYR A C 1
ATOM 1457 O O . TYR A 1 98 ? 22.404 11.594 13.108 1.00 16.88 98 TYR A O 1
ATOM 1475 N N . ASN A 1 99 ? 21.360 10.437 14.769 1.00 17.49 99 ASN A N 1
ATOM 1476 C CA . ASN A 1 99 ? 21.700 9.107 14.271 1.00 17.52 99 ASN A CA 1
ATOM 1477 C C . ASN A 1 99 ? 23.188 8.990 13.884 1.00 17.74 99 ASN A C 1
ATOM 1478 O O . ASN A 1 99 ? 23.550 8.568 12.794 1.00 17.69 99 ASN A O 1
ATOM 1489 N N . PHE A 1 100 ? 24.032 9.374 14.838 1.00 18.30 100 PHE A N 1
ATOM 1490 C CA . PHE A 1 100 ? 25.488 9.270 14.738 1.00 18.86 100 PHE A CA 1
ATOM 1491 C C . PHE A 1 100 ? 26.137 10.219 13.740 1.00 19.15 100 PHE A C 1
ATOM 1492 O O . PHE A 1 100 ? 27.349 10.169 13.557 1.00 20.87 100 PHE A O 1
ATOM 1509 N N . SER A 1 101 ? 25.348 11.118 13.149 1.00 17.78 101 SER A N 1
ATOM 1510 C CA . SER A 1 101 ? 25.887 12.099 12.237 1.00 17.90 101 SER A CA 1
ATOM 1511 C C . SER A 1 101 ? 25.205 13.431 12.520 1.00 17.11 101 SER A C 1
ATOM 1512 O O . SER A 1 101 ? 24.827 13.707 13.676 1.00 17.67 101 SER A O 1
ATOM 1520 N N . VAL A 1 102 ? 25.065 14.254 11.495 1.00 17.17 102 VAL A N 1
ATOM 1521 C CA . VAL A 1 102 ? 24.429 15.566 11.627 1.00 17.89 102 VAL A CA 1
ATOM 1522 C C . VAL A 1 102 ? 23.056 15.543 10.957 1.00 16.91 102 VAL A C 1
ATOM 1523 O O . VAL A 1 102 ? 22.791 14.685 10.099 1.00 16.42 102 VAL A O 1
ATOM 1536 N N . PRO A 1 103 ? 22.187 16.497 11.328 1.00 16.66 103 PRO A N 1
ATOM 1537 C CA . PRO A 1 103 ? 20.931 16.604 10.597 1.00 15.94 103 PRO A CA 1
ATOM 1538 C C . PRO A 1 103 ? 21.164 16.816 9.095 1.00 15.46 103 PRO A C 1
ATOM 1539 O O . PRO A 1 103 ? 22.183 17.418 8.674 1.00 16.58 103 PRO A O 1
ATOM 1550 N N . SER A 1 104 ? 20.239 16.301 8.292 1.00 14.23 104 SER A N 1
ATOM 1551 C CA . SER A 1 104 ? 20.435 16.274 6.849 1.00 15.37 104 SER A CA 1
ATOM 1552 C C . SER A 1 104 ? 20.613 17.671 6.245 1.00 15.41 104 SER A C 1
ATOM 1553 O O . SER A 1 104 ? 21.355 17.822 5.264 1.00 15.15 104 SER A O 1
ATOM 1561 N N . GLY A 1 105 ? 19.968 18.687 6.820 1.00 15.72 105 GLY A N 1
ATOM 1562 C CA . GLY A 1 105 ? 20.112 20.059 6.342 1.00 16.52 105 GLY A CA 1
ATOM 1563 C C . GLY A 1 105 ? 21.556 20.562 6.377 1.00 15.48 105 GLY A C 1
ATOM 1564 O O . GLY A 1 105 ? 21.985 21.315 5.492 1.00 15.34 105 GLY A O 1
ATOM 1568 N N . LEU A 1 106 ? 22.315 20.129 7.377 1.00 13.66 106 LEU A N 1
ATOM 1569 C CA . LEU A 1 106 ? 23.701 20.545 7.501 1.00 14.19 106 LEU A CA 1
ATOM 1570 C C . LEU A 1 106 ? 24.575 19.815 6.510 1.00 15.03 106 LEU A C 1
ATOM 1571 O O . LEU A 1 106 ? 25.539 20.381 5.986 1.00 15.47 106 LEU A O 1
ATOM 1587 N N . LYS A 1 107 ? 24.270 18.544 6.286 1.00 15.66 107 LYS A N 1
ATOM 1588 C CA . LYS A 1 107 ? 24.902 17.831 5.173 1.00 16.12 107 LYS A CA 1
ATOM 1589 C C . LYS A 1 107 ? 24.636 18.533 3.855 1.00 15.67 107 LYS A C 1
ATOM 1590 O O . LYS A 1 107 ? 25.533 18.603 3.011 1.00 16.27 107 LYS A O 1
ATOM 1609 N N . ALA A 1 108 ? 23.421 19.041 3.645 1.00 15.16 108 ALA A N 1
ATOM 1610 C CA . ALA A 1 108 ? 23.087 19.708 2.382 1.00 16.47 108 ALA A CA 1
ATOM 1611 C C . ALA A 1 108 ? 23.893 20.999 2.282 1.00 15.96 108 ALA A C 1
ATOM 1612 O O . ALA A 1 108 ? 24.335 21.368 1.205 1.00 14.25 108 ALA A O 1
ATOM 1619 N N . TRP A 1 109 ? 24.082 21.673 3.408 1.00 14.63 109 TRP A N 1
ATOM 1620 C CA . TRP A 1 109 ? 24.876 22.905 3.420 1.00 14.48 109 TRP A CA 1
ATOM 1621 C C . TRP A 1 109 ? 26.318 22.620 2.968 1.00 14.99 109 TRP A C 1
ATOM 1622 O O . TRP A 1 109 ? 26.843 23.294 2.065 1.00 14.86 109 TRP A O 1
ATOM 1643 N N . ILE A 1 110 ? 26.956 21.612 3.575 1.00 14.18 110 ILE A N 1
ATOM 1644 C CA . ILE A 1 110 ? 28.306 21.219 3.177 1.00 15.90 110 ILE A CA 1
ATOM 1645 C C . ILE A 1 110 ? 28.333 20.914 1.688 1.00 17.03 110 ILE A C 1
ATOM 1646 O O . ILE A 1 110 ? 29.221 21.355 0.960 1.00 17.53 110 ILE A O 1
ATOM 1662 N N . ASP A 1 111 ? 27.353 20.153 1.223 1.00 17.32 111 ASP A N 1
ATOM 1663 C CA . ASP A 1 111 ? 27.311 19.788 -0.210 1.00 16.64 111 ASP A CA 1
ATOM 1664 C C . ASP A 1 111 ? 27.161 20.974 -1.165 1.00 17.09 111 ASP A C 1
ATOM 1665 O O . ASP A 1 111 ? 27.582 20.881 -2.352 1.00 18.98 111 ASP A O 1
ATOM 1674 N N . GLN A 1 112 ? 26.594 22.091 -0.707 1.00 15.83 112 GLN A N 1
ATOM 1675 C CA . GLN A 1 112 ? 26.530 23.305 -1.523 1.00 16.74 112 GLN A CA 1
ATOM 1676 C C . GLN A 1 112 ? 27.822 24.115 -1.473 1.00 18.85 112 GLN A C 1
ATOM 1677 O O . GLN A 1 112 ? 28.094 24.850 -2.400 1.00 19.53 112 GLN A O 1
ATOM 1691 N N . ILE A 1 113 ? 28.596 24.011 -0.389 1.00 18.18 113 ILE A N 1
ATOM 1692 C CA . ILE A 1 113 ? 29.775 24.895 -0.256 1.00 18.80 113 ILE A CA 1
ATOM 1693 C C . ILE A 1 113 ? 31.123 24.284 -0.619 1.00 19.70 113 ILE A C 1
ATOM 1694 O O . ILE A 1 113 ? 32.100 25.024 -0.751 1.00 19.62 113 ILE A O 1
ATOM 1710 N N . VAL A 1 114 ? 31.191 22.964 -0.790 1.00 19.53 114 VAL A N 1
ATOM 1711 C CA . VAL A 1 114 ? 32.385 22.348 -1.346 1.00 19.54 114 VAL A CA 1
ATOM 1712 C C . VAL A 1 114 ? 32.260 22.417 -2.877 1.00 20.96 114 VAL A C 1
ATOM 1713 O O . VAL A 1 114 ? 31.496 21.677 -3.463 1.00 24.06 114 VAL A O 1
ATOM 1726 N N . ARG A 1 115 ? 32.996 23.335 -3.507 1.00 20.29 115 ARG A N 1
ATOM 1727 C CA . ARG A 1 115 ? 32.794 23.710 -4.916 1.00 22.09 115 ARG A CA 1
ATOM 1728 C C . ARG A 1 115 ? 34.093 23.754 -5.690 1.00 23.94 115 ARG A C 1
ATOM 1729 O O . ARG A 1 115 ? 35.001 24.528 -5.379 1.00 23.70 115 ARG A O 1
ATOM 1750 N N . LEU A 1 116 ? 34.155 22.943 -6.725 1.00 25.06 116 LEU A N 1
ATOM 1751 C CA . LEU A 1 116 ? 35.316 22.905 -7.612 1.00 26.70 116 LEU A CA 1
ATOM 1752 C C . LEU A 1 116 ? 35.652 24.278 -8.157 1.00 26.15 116 LEU A C 1
ATOM 1753 O O . LEU A 1 116 ? 34.785 24.986 -8.668 1.00 27.20 116 LEU A O 1
ATOM 1769 N N . GLY A 1 117 ? 36.910 24.673 -8.016 1.00 24.37 117 GLY A N 1
ATOM 1770 C CA . GLY A 1 117 ? 37.358 25.966 -8.518 1.00 26.22 117 GLY A CA 1
ATOM 1771 C C . GLY A 1 117 ? 37.013 27.138 -7.616 1.00 26.00 117 GLY A C 1
ATOM 1772 O O . GLY A 1 117 ? 37.400 28.260 -7.906 1.00 26.79 117 GLY A O 1
ATOM 1776 N N . VAL A 1 118 ? 36.336 26.879 -6.505 1.00 25.02 118 VAL A N 1
ATOM 1777 C CA . VAL A 1 118 ? 35.895 27.943 -5.606 1.00 25.10 118 VAL A CA 1
ATOM 1778 C C . VAL A 1 118 ? 36.389 27.738 -4.158 1.00 23.69 118 VAL A C 1
ATOM 1779 O O . VAL A 1 118 ? 37.049 28.619 -3.591 1.00 23.85 118 VAL A O 1
ATOM 1792 N N . THR A 1 119 ? 36.133 26.569 -3.588 1.00 22.64 119 THR A N 1
ATOM 1793 C CA . THR A 1 119 ? 36.621 26.271 -2.254 1.00 22.24 119 THR A CA 1
ATOM 1794 C C . THR A 1 119 ? 37.620 25.107 -2.234 1.00 22.92 119 THR A C 1
ATOM 1795 O O . THR A 1 119 ? 38.262 24.878 -1.220 1.00 23.09 119 THR A O 1
ATOM 1806 N N . PHE A 1 120 ? 37.745 24.376 -3.348 1.00 21.81 120 PHE A N 1
ATOM 1807 C CA . PHE A 1 120 ? 38.873 23.470 -3.539 1.00 22.82 120 PHE A CA 1
ATOM 1808 C C . PHE A 1 120 ? 39.160 23.390 -5.031 1.00 24.17 120 PHE A C 1
ATOM 1809 O O . PHE A 1 120 ? 38.333 23.808 -5.831 1.00 24.39 120 PHE A O 1
ATOM 1826 N N . ASP A 1 121 ? 40.338 22.892 -5.400 1.00 25.67 121 ASP A N 1
ATOM 1827 C CA . ASP A 1 121 ? 40.636 22.631 -6.797 1.00 28.71 121 ASP A CA 1
ATOM 1828 C C . ASP A 1 121 ? 41.514 21.399 -6.918 1.00 29.68 121 ASP A C 1
ATOM 1829 O O . ASP A 1 121 ? 41.874 20.776 -5.914 1.00 30.77 121 ASP A O 1
ATOM 1838 N N . PHE A 1 122 ? 41.893 21.062 -8.145 1.00 29.86 122 PHE A N 1
ATOM 1839 C CA . PHE A 1 122 ? 42.787 19.928 -8.335 1.00 32.37 122 PHE A CA 1
ATOM 1840 C C . PHE A 1 122 ? 43.593 20.078 -9.597 1.00 33.73 122 PHE A C 1
ATOM 1841 O O . PHE A 1 122 ? 43.231 20.846 -10.498 1.00 35.17 122 PHE A O 1
ATOM 1858 N N . VAL A 1 123 ? 44.712 19.362 -9.644 1.00 34.17 123 VAL A N 1
ATOM 1859 C CA . VAL A 1 123 ? 45.470 19.188 -10.875 1.00 36.19 123 VAL A CA 1
ATOM 1860 C C . VAL A 1 123 ? 45.708 17.689 -11.018 1.00 39.64 123 VAL A C 1
ATOM 1861 O O . VAL A 1 123 ? 45.639 16.957 -10.022 1.00 38.38 123 VAL A O 1
ATOM 1874 N N . LEU A 1 124 ? 45.962 17.242 -12.246 1.00 45.12 124 LEU A N 1
ATOM 1875 C CA . LEU A 1 124 ? 46.244 15.831 -12.511 1.00 49.57 124 LEU A CA 1
ATOM 1876 C C . LEU A 1 124 ? 47.744 15.623 -12.583 1.00 50.59 124 LEU A C 1
ATOM 1877 O O . LEU A 1 124 ? 48.416 16.285 -13.363 1.00 52.60 124 LEU A O 1
ATOM 1893 N N . ASP A 1 125 ? 48.273 14.744 -11.737 1.00 49.75 125 ASP A N 1
ATOM 1894 C CA . ASP A 1 125 ? 49.666 14.338 -11.844 1.00 54.41 125 ASP A CA 1
ATOM 1895 C C . ASP A 1 125 ? 49.745 12.825 -12.045 1.00 56.99 125 ASP A C 1
ATOM 1896 O O . ASP A 1 125 ? 49.408 12.061 -11.148 1.00 55.37 125 ASP A O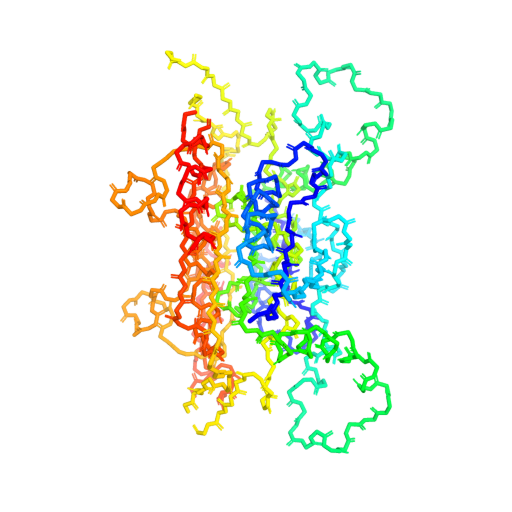 1
ATOM 1902 N N . ASN A 1 126 ? 50.196 12.402 -13.225 1.00 62.16 126 ASN A N 1
ATOM 1903 C CA . ASN A 1 126 ? 50.202 10.984 -13.590 1.00 62.66 126 ASN A CA 1
ATOM 1904 C C . ASN A 1 126 ? 48.803 10.395 -13.530 1.00 60.88 126 ASN A C 1
ATOM 1905 O O . ASN A 1 126 ? 47.826 11.122 -13.690 1.00 60.37 126 ASN A O 1
ATOM 1911 N N . ALA A 1 129 ? 44.019 12.832 -9.700 1.00 60.64 129 ALA A N 1
ATOM 1912 C CA . ALA A 1 129 ? 43.819 14.201 -9.239 1.00 58.88 129 ALA A CA 1
ATOM 1913 C C . ALA A 1 129 ? 44.488 14.454 -7.883 1.00 56.03 129 ALA A C 1
ATOM 1914 O O . ALA A 1 129 ? 44.418 13.622 -6.979 1.00 58.82 129 ALA A O 1
ATOM 1920 N N . GLN A 1 130 ? 45.145 15.609 -7.767 1.00 47.59 130 GLN A N 1
ATOM 1921 C CA . GLN A 1 130 ? 45.712 16.080 -6.511 1.00 43.22 130 GLN A CA 1
ATOM 1922 C C . GLN A 1 130 ? 44.940 17.325 -6.061 1.00 39.14 130 GLN A C 1
ATOM 1923 O O . GLN A 1 130 ? 44.994 18.365 -6.729 1.00 36.08 130 GLN A O 1
ATOM 1932 N N . TYR A 1 131 ? 44.238 17.214 -4.930 1.00 39.28 131 TYR A N 1
ATOM 1933 C CA . TYR A 1 131 ? 43.313 18.254 -4.462 1.00 39.29 131 TYR A CA 1
ATOM 1934 C C . TYR A 1 131 ? 44.037 19.313 -3.644 1.00 39.65 131 TYR A C 1
ATOM 1935 O O . TYR A 1 131 ? 45.079 19.041 -3.043 1.00 42.97 131 TYR A O 1
ATOM 1953 N N . ARG A 1 132 ? 43.519 20.537 -3.691 1.00 35.17 132 ARG A N 1
ATOM 1954 C CA . ARG A 1 132 ? 44.100 21.673 -2.982 1.00 33.63 132 ARG A CA 1
ATOM 1955 C C . ARG A 1 132 ? 42.941 22.498 -2.386 1.00 30.56 132 ARG A C 1
ATOM 1956 O O . ARG A 1 132 ? 42.013 22.838 -3.113 1.00 28.11 132 ARG A O 1
ATOM 1977 N N . PRO A 1 133 ? 43.010 22.826 -1.075 1.00 29.06 133 PRO A N 1
ATOM 1978 C CA . PRO A 1 133 ? 42.019 23.711 -0.449 1.00 25.81 133 PRO A CA 1
ATOM 1979 C C . PRO A 1 133 ? 42.190 25.158 -0.881 1.00 26.02 133 PRO A C 1
ATOM 1980 O O . PRO A 1 133 ? 43.336 25.613 -1.069 1.00 26.68 133 PRO A O 1
ATOM 1991 N N . LEU A 1 134 ? 41.089 25.889 -1.035 1.00 27.71 134 LEU A N 1
ATOM 1992 C CA . LEU A 1 134 ? 41.166 27.299 -1.451 1.00 30.58 134 LEU A CA 1
ATOM 1993 C C . LEU A 1 134 ? 40.770 28.314 -0.380 1.00 33.63 134 LEU A C 1
ATOM 1994 O O . LEU A 1 134 ? 40.970 29.506 -0.578 1.00 34.21 134 LEU A O 1
ATOM 2010 N N . LEU A 1 135 ? 40.202 27.869 0.737 1.00 34.66 135 LEU A N 1
ATOM 2011 C CA . LEU A 1 135 ? 39.966 28.784 1.858 1.00 35.89 135 LEU A CA 1
ATOM 2012 C C . LEU A 1 135 ? 41.212 28.952 2.717 1.00 36.23 135 LEU A C 1
ATOM 2013 O O . LEU A 1 135 ? 41.823 27.991 3.187 1.00 38.28 135 LEU A O 1
ATOM 2029 N N . ARG A 1 136 ? 41.576 30.194 2.939 1.00 34.16 136 ARG A N 1
ATOM 2030 C CA . ARG A 1 136 ? 42.738 30.500 3.727 1.00 36.42 136 ARG A CA 1
ATOM 2031 C C . ARG A 1 136 ? 42.313 31.440 4.836 1.00 34.55 136 ARG A C 1
ATOM 2032 O O . ARG A 1 136 ? 41.428 32.281 4.643 1.00 33.79 136 ARG A O 1
ATOM 2038 N N . GLY A 1 137 ? 42.952 31.288 5.986 1.00 34.99 137 GLY A N 1
ATOM 2039 C CA . GLY A 1 137 ? 42.886 32.285 7.035 1.00 36.01 137 GLY A CA 1
ATOM 2040 C C . GLY A 1 137 ? 41.607 32.238 7.841 1.00 34.78 137 GLY A C 1
ATOM 2041 O O . GLY A 1 137 ? 41.253 33.216 8.501 1.00 36.43 137 GLY A O 1
ATOM 2045 N N . LYS A 1 138 ? 40.899 31.114 7.778 1.00 31.20 138 LYS A N 1
ATOM 2046 C CA . LYS A 1 138 ? 39.635 30.998 8.493 1.00 30.41 138 LYS A CA 1
ATOM 2047 C C . LYS A 1 138 ? 39.787 30.034 9.652 1.00 30.05 138 LYS A C 1
ATOM 2048 O O . LYS A 1 138 ? 40.745 29.288 9.717 1.00 31.35 138 LYS A O 1
ATOM 2067 N N . ARG A 1 139 ? 38.882 30.129 10.615 1.00 28.55 139 ARG A N 1
ATOM 2068 C CA . ARG A 1 139 ? 38.852 29.213 11.742 1.00 27.76 139 ARG A CA 1
ATOM 2069 C C . ARG A 1 139 ? 37.393 28.794 11.886 1.00 24.33 139 ARG A C 1
ATOM 2070 O O . ARG A 1 139 ? 36.491 29.483 11.367 1.00 24.10 139 ARG A O 1
ATOM 2091 N N . ALA A 1 140 ? 37.156 27.686 12.580 1.00 22.68 140 ALA A N 1
ATOM 2092 C CA . ALA A 1 140 ? 35.785 27.247 12.883 1.00 20.76 140 ALA A CA 1
ATOM 2093 C C . ALA A 1 140 ? 35.623 26.798 14.320 1.00 21.50 140 ALA A C 1
ATOM 2094 O O . ALA A 1 140 ? 36.575 26.362 14.965 1.00 24.56 140 ALA A O 1
ATOM 2101 N N . LEU A 1 141 ? 34.395 26.940 14.796 1.00 19.76 141 LEU A N 1
ATOM 2102 C CA . LEU A 1 141 ? 33.982 26.468 16.109 1.00 19.17 141 LEU A CA 1
ATOM 2103 C C . LEU A 1 141 ? 32.732 25.647 15.860 1.00 17.95 141 LEU A C 1
ATOM 2104 O O . LEU A 1 141 ? 31.772 26.143 15.256 1.00 19.04 141 LEU A O 1
ATOM 2120 N N . ILE A 1 142 ? 32.761 24.391 16.268 1.00 17.24 142 ILE A N 1
ATOM 2121 C CA . ILE A 1 142 ? 31.620 23.528 16.198 1.00 17.53 142 ILE A CA 1
ATOM 2122 C C . ILE A 1 142 ? 31.054 23.340 17.615 1.00 18.36 142 ILE A C 1
ATOM 2123 O O . ILE A 1 142 ? 31.756 22.868 18.516 1.00 19.14 142 ILE A O 1
ATOM 2139 N N . VAL A 1 143 ? 29.789 23.687 17.786 1.00 17.85 143 VAL A N 1
ATOM 2140 C CA . VAL A 1 143 ? 29.097 23.557 19.061 1.00 18.60 143 VAL A CA 1
ATOM 2141 C C . VAL A 1 143 ? 28.056 22.477 18.875 1.00 17.65 143 VAL A C 1
ATOM 2142 O O . VAL A 1 143 ? 27.177 22.592 18.025 1.00 17.03 143 VAL A O 1
ATOM 2155 N N . THR A 1 144 ? 28.174 21.398 19.630 1.00 18.04 144 THR A N 1
ATOM 2156 C CA . THR A 1 144 ? 27.323 20.235 19.405 1.00 18.79 144 THR A CA 1
ATOM 2157 C C . THR A 1 144 ? 26.729 19.701 20.698 1.00 21.57 144 THR A C 1
ATOM 2158 O O . THR A 1 144 ? 27.338 19.809 21.768 1.00 21.43 144 THR A O 1
ATOM 2169 N N A SER A 1 145 ? 25.513 19.171 20.583 0.65 22.34 145 SER A N 1
ATOM 2170 N N B SER A 1 145 ? 25.527 19.146 20.588 0.35 22.35 145 SER A N 1
ATOM 2171 C CA A SER A 1 145 ? 24.776 18.569 21.682 0.65 23.06 145 SER A CA 1
ATOM 2172 C CA B SER A 1 145 ? 24.820 18.559 21.710 0.35 22.96 145 SER A CA 1
ATOM 2173 C C A SER A 1 145 ? 24.384 17.145 21.301 0.65 22.04 145 SER A C 1
ATOM 2174 C C B SER A 1 145 ? 24.369 17.157 21.318 0.35 22.05 145 SER A C 1
ATOM 2175 O O A SER A 1 145 ? 24.040 16.873 20.146 0.65 20.82 145 SER A O 1
ATOM 2176 O O B SER A 1 145 ? 23.969 16.915 20.179 0.35 20.84 145 SER A O 1
ATOM 2191 N N . ARG A 1 146 ? 24.471 16.240 22.271 1.00 22.66 146 ARG A N 1
ATOM 2192 C CA . ARG A 1 146 ? 24.211 14.828 22.054 1.00 22.31 146 ARG A CA 1
ATOM 2193 C C . ARG A 1 146 ? 23.335 14.318 23.197 1.00 23.14 146 ARG A C 1
ATOM 2194 O O . ARG A 1 146 ? 23.505 14.716 24.363 1.00 24.78 146 ARG A O 1
ATOM 2216 N N . GLY A 1 147 ? 22.424 13.416 22.870 1.00 22.79 147 GLY A N 1
ATOM 2217 C CA . GLY A 1 147 ? 21.532 12.857 23.876 1.00 24.87 147 GLY A CA 1
ATOM 2218 C C . GLY A 1 147 ? 22.269 11.922 24.786 1.00 28.23 147 GLY A C 1
ATOM 2219 O O . GLY A 1 147 ? 22.025 11.889 26.001 1.00 29.99 147 GLY A O 1
ATOM 2223 N N . GLY A 1 148 ? 23.187 11.168 24.191 1.00 28.84 148 GLY A N 1
ATOM 2224 C CA . GLY A 1 148 ? 23.89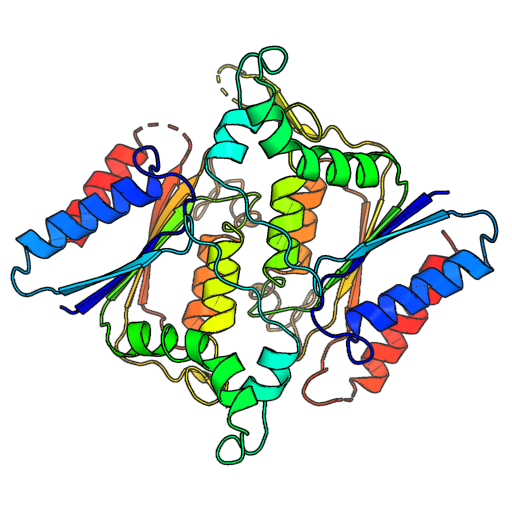6 10.129 24.895 1.00 30.57 148 GLY A CA 1
ATOM 2225 C C . GLY A 1 148 ? 25.247 10.603 25.401 1.00 31.50 148 GLY A C 1
ATOM 2226 O O . GLY A 1 148 ? 25.503 11.803 25.472 1.00 31.29 148 GLY A O 1
ATOM 2230 N N A HIS A 1 149 ? 26.085 9.638 25.779 0.51 32.59 149 HIS A N 1
ATOM 2231 N N B HIS A 1 149 ? 26.110 9.646 25.716 0.49 32.54 149 HIS A N 1
ATOM 2232 C CA A HIS A 1 149 ? 27.385 9.876 26.407 0.51 34.44 149 HIS A CA 1
ATOM 2233 C CA B HIS A 1 149 ? 27.390 9.911 26.355 0.49 33.78 149 HIS A CA 1
ATOM 2234 C C A HIS A 1 149 ? 28.449 9.069 25.686 0.51 32.47 149 HIS A C 1
ATOM 2235 C C B HIS A 1 149 ? 28.451 9.077 25.671 0.49 32.46 149 HIS A C 1
ATOM 2236 O O A HIS A 1 149 ? 28.142 8.090 25.009 0.51 30.74 149 HIS A O 1
ATOM 2237 O O B HIS A 1 149 ? 28.146 8.088 25.007 0.49 30.75 149 HIS A O 1
ATOM 2266 N N . GLY A 1 150 ? 29.705 9.464 25.868 1.00 33.96 150 GLY A N 1
ATOM 2267 C CA . GLY A 1 150 ? 30.830 8.676 25.390 1.00 35.56 150 GLY A CA 1
ATOM 2268 C C . GLY A 1 150 ? 31.150 8.809 23.910 1.00 32.79 150 GLY A C 1
ATOM 2269 O O . GLY A 1 150 ? 31.805 7.929 23.347 1.00 31.54 150 GLY A O 1
ATOM 2274 N N . PHE A 1 151 ? 30.688 9.886 23.269 1.00 29.63 151 PHE A N 1
ATOM 2275 C CA . PHE A 1 151 ? 30.973 10.075 21.838 1.00 26.62 151 PHE A CA 1
ATOM 2276 C C . PHE A 1 151 ? 32.259 10.863 21.594 1.00 26.70 151 PHE A C 1
ATOM 2277 O O . PHE A 1 151 ? 32.698 11.020 20.446 1.00 25.67 151 PHE A O 1
ATOM 2294 N N . GLY A 1 152 ? 32.855 11.358 22.674 1.00 26.45 152 GLY A N 1
ATOM 2295 C CA . GLY A 1 152 ? 33.993 12.243 22.547 1.00 25.84 152 GLY A CA 1
ATOM 2296 C C . GLY A 1 152 ? 35.263 11.430 22.678 1.00 27.46 152 GLY A C 1
ATOM 2297 O O . GLY A 1 152 ? 35.215 10.210 22.830 1.00 27.80 152 GLY A O 1
ATOM 2301 N N . PRO A 1 153 ? 36.414 12.098 22.621 1.00 29.62 153 PRO A N 1
ATOM 2302 C CA . PRO A 1 153 ? 37.679 11.361 22.678 1.00 31.64 153 PRO A CA 1
ATOM 2303 C C . PRO A 1 153 ? 37.809 10.553 23.956 1.00 33.34 153 PRO A C 1
ATOM 2304 O O . PRO A 1 153 ? 37.616 11.090 25.053 1.00 34.04 153 PRO A O 1
ATOM 2315 N N . GLY A 1 154 ? 38.129 9.275 23.807 1.00 36.04 154 GLY A N 1
ATOM 2316 C CA . GLY A 1 154 ? 38.273 8.383 24.932 1.00 37.33 154 GLY A CA 1
ATOM 2317 C C . GLY A 1 154 ? 36.954 7.759 25.360 1.00 36.93 154 GLY A C 1
ATOM 2318 O O . GLY A 1 154 ? 36.918 6.918 26.252 1.00 38.66 154 GLY A O 1
ATOM 2322 N N . GLY A 1 155 ? 35.859 8.183 24.734 1.00 33.47 155 GLY A N 1
ATOM 2323 C CA . GLY A 1 155 ? 34.554 7.704 25.128 1.00 32.33 155 GLY A CA 1
ATOM 2324 C C . GLY A 1 155 ? 34.306 6.309 24.609 1.00 32.89 155 GLY A C 1
ATOM 2325 O O . GLY A 1 155 ? 34.869 5.905 23.588 1.00 32.78 155 GLY A O 1
ATOM 2329 N N . GLU A 1 156 ? 33.437 5.578 25.302 1.00 34.55 156 GLU A N 1
ATOM 2330 C CA . GLU A 1 156 ? 33.098 4.215 24.920 1.00 36.54 156 GLU A CA 1
ATOM 2331 C C . GLU A 1 156 ? 32.533 4.157 23.500 1.00 35.15 156 GLU A C 1
ATOM 2332 O O . GLU A 1 156 ? 32.711 3.157 22.802 1.00 34.64 156 GLU A O 1
ATOM 2338 N N . ASN A 1 157 ? 31.856 5.235 23.080 1.00 33.61 157 ASN A N 1
ATOM 2339 C CA . ASN A 1 157 ? 31.172 5.285 21.791 1.00 32.58 157 ASN A CA 1
ATOM 2340 C C . ASN A 1 157 ? 31.885 6.149 20.764 1.00 32.46 157 ASN A C 1
ATOM 2341 O O . ASN A 1 157 ? 31.308 6.471 19.731 1.00 32.37 157 ASN A O 1
ATOM 2352 N N . GLN A 1 158 ? 33.125 6.528 21.053 1.00 32.46 158 GLN A N 1
ATOM 2353 C CA . GLN A 1 158 ? 33.898 7.433 20.182 1.00 32.34 158 GLN A CA 1
ATOM 2354 C C . GLN A 1 158 ? 33.917 7.000 18.713 1.00 30.80 158 GLN A C 1
ATOM 2355 O O . GLN A 1 158 ? 33.821 7.829 17.799 1.00 28.85 158 GLN A O 1
ATOM 2369 N N . ALA A 1 159 ? 34.025 5.691 18.480 1.00 31.61 159 ALA A N 1
ATOM 2370 C CA . ALA A 1 159 ? 34.042 5.181 17.109 1.00 31.70 159 ALA A CA 1
ATOM 2371 C C . ALA A 1 159 ? 32.709 5.366 16.403 1.00 30.78 159 ALA A C 1
ATOM 2372 O O . ALA A 1 159 ? 32.652 5.317 15.170 1.00 32.25 159 ALA A O 1
ATOM 2379 N N . MET A 1 160 ? 31.631 5.590 17.157 1.00 28.27 160 MET A N 1
ATOM 2380 C CA . MET A 1 160 ? 30.308 5.749 16.539 1.00 27.10 160 MET A CA 1
ATOM 2381 C C . MET A 1 160 ? 30.053 7.204 16.114 1.00 24.46 160 MET A C 1
ATOM 2382 O O . MET A 1 160 ? 29.027 7.507 15.517 1.00 24.75 160 MET A O 1
ATOM 2396 N N . ASN A 1 161 ? 30.987 8.098 16.416 1.00 22.06 161 ASN A N 1
ATOM 2397 C CA . ASN A 1 161 ? 30.738 9.518 16.175 1.00 20.99 161 ASN A CA 1
ATOM 2398 C C . ASN A 1 161 ? 31.136 9.928 14.779 1.00 21.04 161 ASN A C 1
ATOM 2399 O O . ASN A 1 161 ? 32.318 10.176 14.504 1.00 22.38 161 ASN A O 1
ATOM 2410 N N . HIS A 1 162 ? 30.129 10.065 13.903 1.00 19.41 162 HIS A N 1
ATOM 2411 C CA . HIS A 1 162 ? 30.349 10.537 12.548 1.00 19.71 162 HIS A CA 1
ATOM 2412 C C . HIS A 1 162 ? 29.727 11.911 12.368 1.00 19.54 162 HIS A C 1
ATOM 2413 O O . HIS A 1 162 ? 29.318 12.273 11.266 1.00 17.69 162 HIS A O 1
ATOM 2428 N N . ALA A 1 163 ? 29.668 12.674 13.457 1.00 19.38 163 ALA A N 1
ATOM 2429 C CA . ALA A 1 163 ? 29.098 14.031 13.403 1.00 18.42 163 ALA A CA 1
ATOM 2430 C C . ALA A 1 163 ? 30.259 15.037 13.335 1.00 19.09 163 ALA A C 1
ATOM 2431 O O . ALA A 1 163 ? 30.759 15.331 12.235 1.00 20.61 163 ALA A O 1
ATOM 2438 N N . ASP A 1 164 ? 30.752 15.507 14.478 1.00 18.92 164 ASP A N 1
ATOM 2439 C CA . ASP A 1 164 ? 31.816 16.516 14.450 1.00 19.48 164 ASP A CA 1
ATOM 2440 C C . ASP A 1 164 ? 33.155 16.046 13.831 1.00 21.46 164 ASP A C 1
ATOM 2441 O O . ASP A 1 164 ? 33.834 16.845 13.162 1.00 22.47 164 ASP A O 1
ATOM 2450 N N . PRO A 1 165 ? 33.538 14.765 14.007 1.00 22.74 165 PRO A N 1
ATOM 2451 C CA . PRO A 1 165 ? 34.791 14.361 13.341 1.00 24.37 165 PRO A CA 1
ATOM 2452 C C . PRO A 1 165 ? 34.651 14.391 11.835 1.00 22.59 165 PRO A C 1
ATOM 2453 O O . PRO A 1 165 ? 35.626 14.710 11.140 1.00 23.07 165 PRO A O 1
ATOM 2464 N N . TRP A 1 166 ? 33.466 14.055 11.329 1.00 19.96 166 TRP A N 1
ATOM 2465 C CA . TRP A 1 166 ? 33.204 14.127 9.897 1.00 19.67 166 TRP A CA 1
ATOM 2466 C C . TRP A 1 166 ? 33.237 15.624 9.418 1.00 24.44 166 TRP A C 1
ATOM 2467 O O . TRP A 1 166 ? 33.824 15.961 8.366 1.00 23.54 166 TRP A O 1
ATOM 2488 N N . LEU A 1 167 ? 32.583 16.514 10.174 1.00 21.34 167 LEU A N 1
ATOM 2489 C CA . LEU A 1 167 ? 32.633 17.939 9.861 1.00 21.30 167 LEU A CA 1
ATOM 2490 C C . LEU A 1 167 ? 34.071 18.448 9.793 1.00 21.12 167 LEU A C 1
ATOM 2491 O O . LEU A 1 167 ? 34.415 19.219 8.903 1.00 22.78 167 LEU A O 1
ATOM 2507 N N . ARG A 1 168 ? 34.906 18.021 10.722 1.00 21.85 168 ARG A N 1
ATOM 2508 C CA . ARG A 1 168 ? 36.323 18.419 10.709 1.00 25.10 168 ARG A CA 1
ATOM 2509 C C . ARG A 1 168 ? 36.979 18.062 9.376 1.00 26.00 168 ARG A C 1
ATOM 2510 O O . ARG A 1 168 ? 37.729 18.845 8.798 1.00 26.59 168 ARG A O 1
ATOM 2531 N N . THR A 1 169 ? 36.701 16.857 8.903 1.00 26.69 169 THR A N 1
ATOM 2532 C CA . THR A 1 169 ? 37.304 16.345 7.676 1.00 28.88 169 THR A CA 1
ATOM 2533 C C . THR A 1 169 ? 36.823 17.110 6.453 1.00 26.14 169 THR A C 1
ATOM 2534 O O . THR A 1 169 ? 37.626 17.523 5.595 1.00 25.79 169 THR A O 1
ATOM 2545 N N . ALA A 1 170 ? 35.517 17.352 6.408 1.00 22.25 170 ALA A N 1
ATOM 2546 C CA . ALA A 1 170 ? 34.910 18.070 5.310 1.00 22.21 170 ALA A CA 1
ATOM 2547 C C . ALA A 1 170 ? 35.436 19.516 5.266 1.00 22.57 170 ALA A C 1
ATOM 2548 O O . ALA A 1 170 ? 35.799 20.016 4.207 1.00 23.07 170 ALA A O 1
ATOM 2555 N N . LEU A 1 171 ? 35.464 20.188 6.412 1.00 23.44 171 LEU A N 1
ATOM 2556 C CA . LEU A 1 171 ? 35.989 21.558 6.482 1.00 23.63 171 LEU A CA 1
ATOM 2557 C C . LEU A 1 171 ? 37.493 21.620 6.154 1.00 23.63 171 LEU A C 1
ATOM 2558 O O . LEU A 1 171 ? 37.959 22.563 5.506 1.00 23.46 171 LEU A O 1
ATOM 2574 N N . GLY A 1 172 ? 38.252 20.625 6.620 1.00 22.68 172 GLY A N 1
ATOM 2575 C CA . GLY A 1 172 ? 39.681 20.591 6.374 1.00 25.04 172 GLY A CA 1
ATOM 2576 C C . GLY A 1 172 ? 39.951 20.509 4.880 1.00 25.63 172 GLY A C 1
ATOM 2577 O O . GLY A 1 172 ? 40.924 21.084 4.394 1.00 24.81 172 GLY A O 1
ATOM 2581 N N . PHE A 1 173 ? 39.070 19.816 4.162 1.00 25.33 173 PHE A N 1
ATOM 2582 C CA . PHE A 1 173 ? 39.244 19.586 2.731 1.00 26.25 173 PHE A CA 1
ATOM 2583 C C . PHE A 1 173 ? 39.218 20.911 1.942 1.00 27.23 173 PHE A C 1
ATOM 2584 O O . PHE A 1 173 ? 39.898 21.043 0.913 1.00 29.11 173 PHE A O 1
ATOM 2601 N N . ILE A 1 174 ? 38.459 21.889 2.433 1.00 24.59 174 ILE A N 1
ATOM 2602 C CA . ILE A 1 174 ? 38.390 23.193 1.770 1.00 24.63 174 ILE A CA 1
ATOM 2603 C C . ILE A 1 174 ? 39.307 24.241 2.426 1.00 25.21 174 ILE A C 1
ATOM 2604 O O . ILE A 1 174 ? 39.357 25.393 1.976 1.00 26.47 174 ILE A O 1
ATOM 2620 N N . GLY A 1 175 ? 40.022 23.837 3.479 1.00 23.27 175 GLY A N 1
ATOM 2621 C CA . GLY A 1 175 ? 41.109 24.649 4.033 1.00 24.40 175 GLY A CA 1
ATOM 2622 C C . GLY A 1 175 ? 40.923 25.124 5.469 1.00 25.16 175 GLY A C 1
ATOM 2623 O O . GLY A 1 175 ? 41.792 25.831 6.018 1.00 26.58 175 GLY A O 1
ATOM 2627 N N . ILE A 1 176 ? 39.816 24.729 6.090 1.00 24.85 176 ILE A N 1
ATOM 2628 C CA . ILE A 1 176 ? 39.562 25.158 7.452 1.00 26.93 176 ILE A CA 1
ATOM 2629 C C . ILE A 1 176 ? 40.109 24.085 8.381 1.00 29.14 176 ILE A C 1
ATOM 2630 O O . ILE A 1 176 ? 39.413 23.108 8.702 1.00 30.21 176 ILE A O 1
ATOM 2646 N N . ASP A 1 177 ? 41.370 24.281 8.770 1.00 31.05 177 ASP A N 1
ATOM 2647 C CA . ASP A 1 1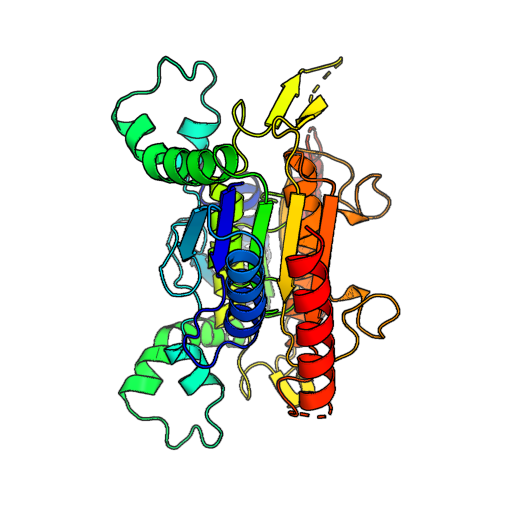77 ? 42.159 23.353 9.576 1.00 35.80 177 ASP A CA 1
ATOM 2648 C C . ASP A 1 177 ? 42.103 23.674 11.064 1.00 32.49 177 ASP A C 1
ATOM 2649 O O . ASP A 1 177 ? 42.249 22.782 11.893 1.00 33.81 177 ASP A O 1
ATOM 2658 N N . GLU A 1 178 ? 41.922 24.944 11.408 1.00 29.87 178 GLU A N 1
ATOM 2659 C CA . GLU A 1 178 ? 41.870 25.352 12.814 1.00 30.74 178 GLU A CA 1
ATOM 2660 C C . GLU A 1 178 ? 40.421 25.248 13.257 1.00 28.64 178 GLU A C 1
ATOM 2661 O O . GLU A 1 178 ? 39.610 26.153 12.981 1.00 27.15 178 GLU A O 1
ATOM 2667 N N . VAL A 1 179 ? 40.088 24.134 13.904 1.00 27.51 179 VAL A N 1
ATOM 2668 C CA . VAL A 1 179 ? 38.702 23.831 14.273 1.00 27.07 179 VAL A CA 1
ATOM 2669 C C . VAL A 1 179 ? 38.650 23.420 15.736 1.00 28.78 179 VAL A C 1
ATOM 2670 O O . VAL A 1 179 ? 39.385 22.521 16.162 1.00 28.69 179 VAL A O 1
ATOM 2683 N N . THR A 1 180 ? 37.780 24.093 16.491 1.00 27.51 180 THR A N 1
ATOM 2684 C CA . THR A 1 180 ? 37.571 23.783 17.897 1.00 27.10 180 THR A CA 1
ATOM 2685 C C . THR A 1 180 ? 36.179 23.161 18.059 1.00 25.51 180 THR A C 1
ATOM 2686 O O . THR A 1 180 ? 35.225 23.624 17.447 1.00 24.13 180 THR A O 1
ATOM 2697 N N . VAL A 1 181 ? 36.081 22.091 18.843 1.00 24.47 181 VAL A N 1
ATOM 2698 C CA . VAL A 1 181 ? 34.803 21.450 19.117 1.00 23.67 181 VAL A CA 1
ATOM 2699 C C . VAL A 1 181 ? 34.416 21.624 20.590 1.00 23.14 181 VAL A C 1
ATOM 2700 O O . VAL A 1 181 ? 35.235 21.416 21.477 1.00 25.00 181 VAL A O 1
ATOM 2713 N N . VAL A 1 182 ? 33.186 22.052 20.829 1.00 20.20 182 VAL A N 1
ATOM 2714 C CA . VAL A 1 182 ? 32.669 22.156 22.182 1.00 21.33 182 VAL A CA 1
ATOM 2715 C C . VAL A 1 182 ? 31.417 21.303 22.178 1.00 21.14 182 VAL A C 1
ATOM 2716 O O . VAL A 1 182 ? 30.489 21.542 21.389 1.00 19.92 182 VAL A O 1
ATOM 2729 N N . ALA A 1 183 ? 31.408 20.286 23.032 1.00 21.29 183 ALA A N 1
ATOM 2730 C CA . ALA A 1 183 ? 30.295 19.330 23.072 1.00 22.28 183 ALA A CA 1
ATOM 2731 C C . ALA A 1 183 ? 29.602 19.279 24.432 1.00 24.19 183 ALA A C 1
ATOM 2732 O O . ALA A 1 183 ? 30.277 19.297 25.478 1.00 24.57 183 ALA A O 1
ATOM 2739 N N . ALA A 1 184 ? 28.268 19.171 24.401 1.00 24.03 184 ALA A N 1
ATOM 2740 C CA . ALA A 1 184 ? 27.496 18.837 25.588 1.00 26.09 184 ALA A CA 1
ATOM 2741 C C . ALA A 1 184 ? 26.877 17.460 25.376 1.00 25.77 184 ALA A C 1
ATOM 2742 O O . ALA A 1 184 ? 26.344 17.179 24.297 1.00 25.19 184 ALA A O 1
ATOM 2749 N N . GLU A 1 185 ? 26.956 16.616 26.413 1.00 26.65 185 GLU A N 1
ATOM 2750 C CA . GLU A 1 185 ? 26.432 15.240 26.365 1.00 30.13 185 GLU A CA 1
ATOM 2751 C C . GLU A 1 185 ? 25.441 14.967 27.516 1.00 32.36 185 GLU A C 1
ATOM 2752 O O . GLU A 1 185 ? 25.508 15.603 28.566 1.00 30.71 185 GLU A O 1
ATOM 2764 N N . GLY A 1 186 ? 24.541 14.004 27.317 1.00 36.53 186 GLY A N 1
ATOM 2765 C CA . GLY A 1 186 ? 23.548 13.654 28.326 1.00 39.45 186 GLY A CA 1
ATOM 2766 C C . GLY A 1 186 ? 22.198 14.372 28.202 1.00 40.34 186 GLY A C 1
ATOM 2767 O O . GLY A 1 186 ? 21.434 14.401 29.169 1.00 40.91 186 GLY A O 1
ATOM 2771 N N . GLU A 1 187 ? 21.886 14.943 27.026 1.00 38.07 187 GLU A N 1
ATOM 2772 C CA . GLU A 1 187 ? 20.663 15.744 26.856 1.00 36.93 187 GLU A CA 1
ATOM 2773 C C . GLU A 1 187 ? 19.384 14.969 27.056 1.00 36.68 187 GLU A C 1
ATOM 2774 O O . GLU A 1 187 ? 18.351 15.552 27.398 1.00 38.03 187 GLU A O 1
ATOM 2786 N N . GLU A 1 188 ? 19.440 13.667 26.849 1.00 36.82 188 GLU A N 1
ATOM 2787 C CA . GLU A 1 188 ? 18.236 12.864 26.929 1.00 42.30 188 GLU A CA 1
ATOM 2788 C C . GLU A 1 188 ? 17.910 12.540 28.398 1.00 48.20 188 GLU A C 1
ATOM 2789 O O . GLU A 1 188 ? 16.760 12.627 28.820 1.00 49.62 188 GLU A O 1
ATOM 2801 N N . SER A 1 189 ? 18.928 12.192 29.172 1.00 53.97 189 SER A N 1
ATOM 2802 C CA . SER A 1 189 ? 18.746 11.908 30.593 1.00 57.87 189 SER A CA 1
ATOM 2803 C C . SER A 1 189 ? 18.536 13.202 31.372 1.00 57.88 189 SER A C 1
ATOM 2804 O O . SER A 1 189 ? 17.767 13.250 32.337 1.00 60.77 189 SER A O 1
ATOM 2810 N N . GLY A 1 190 ? 19.249 14.246 30.960 1.00 51.85 190 GLY A N 1
ATOM 2811 C CA . GLY A 1 190 ? 19.161 15.537 31.610 1.00 51.24 190 GLY A CA 1
ATOM 2812 C C . GLY A 1 190 ? 19.898 15.548 32.939 1.00 53.03 190 GLY A C 1
ATOM 2813 O O . GLY A 1 190 ? 19.315 15.913 33.954 1.00 55.26 190 GLY A O 1
ATOM 2817 N N . SER A 1 193 ? 23.423 15.236 35.102 1.00 53.19 193 SER A N 1
ATOM 2818 C CA . SER A 1 193 ? 24.727 15.795 34.793 1.00 51.74 193 SER A CA 1
ATOM 2819 C C . SER A 1 193 ? 24.750 16.430 33.399 1.00 51.64 193 SER A C 1
ATOM 2820 O O . SER A 1 193 ? 25.815 16.770 32.888 1.00 48.45 193 SER A O 1
ATOM 2827 N N . PHE A 1 194 ? 23.583 16.561 32.777 1.00 57.22 194 PHE A N 1
ATOM 2828 C CA . PHE A 1 194 ? 23.450 17.389 31.583 1.00 58.24 194 PHE A CA 1
ATOM 2829 C C . PHE A 1 194 ? 23.616 18.857 31.962 1.00 59.88 194 PHE A C 1
ATOM 2830 O O . PHE A 1 194 ? 24.171 19.647 31.199 1.00 60.58 194 PHE A O 1
ATOM 2847 N N . GLU A 1 195 ? 23.141 19.213 33.154 1.00 60.76 195 GLU A N 1
ATOM 2848 C CA . GLU A 1 195 ? 23.303 20.567 33.656 1.00 58.80 195 GLU A CA 1
ATOM 2849 C C . GLU A 1 195 ? 24.786 20.889 33.771 1.00 55.33 195 GLU A C 1
ATOM 2850 O O . GLU A 1 195 ? 25.227 21.974 33.383 1.00 58.01 195 GLU A O 1
ATOM 2856 N N . ASP A 1 196 ? 25.553 19.944 34.305 1.00 46.58 196 ASP A N 1
ATOM 2857 C CA . ASP A 1 196 ? 26.988 20.129 34.443 1.00 43.31 196 ASP A CA 1
ATOM 2858 C C . ASP A 1 196 ? 27.624 20.208 33.034 1.00 37.07 196 ASP A C 1
ATOM 2859 O O . ASP A 1 196 ? 28.422 21.094 32.761 1.00 36.37 196 ASP A O 1
ATOM 2868 N N . SER A 1 197 ? 27.249 19.306 32.142 1.00 33.95 197 SER A N 1
ATOM 2869 C CA . SER A 1 197 ? 27.872 19.267 30.814 1.00 33.56 197 SER A CA 1
ATOM 2870 C C . SER A 1 197 ? 27.570 20.549 30.034 1.00 34.51 197 SER A C 1
ATOM 2871 O O . SER A 1 197 ? 28.445 21.109 29.376 1.00 31.30 197 SER A O 1
ATOM 2879 N N . CYS A 1 198 ? 26.339 21.033 30.160 1.00 38.45 198 CYS A N 1
ATOM 2880 C CA . CYS A 1 198 ? 25.952 22.300 29.552 1.00 40.71 198 CYS A CA 1
ATOM 2881 C C . CYS A 1 198 ? 26.709 23.460 30.197 1.00 40.17 198 CYS A C 1
ATOM 2882 O O . CYS A 1 198 ? 27.184 24.361 29.504 1.00 39.77 198 CYS A O 1
ATOM 2890 N N . ASP A 1 199 ? 26.819 23.436 31.523 1.00 39.55 199 ASP A N 1
ATOM 2891 C CA . ASP A 1 199 ? 27.501 24.484 32.241 1.00 38.76 199 ASP A CA 1
ATOM 2892 C C . ASP A 1 199 ? 28.956 24.529 31.794 1.00 34.27 199 ASP A C 1
ATOM 2893 O O . ASP A 1 199 ? 29.522 25.610 31.613 1.00 32.36 199 ASP A O 1
ATOM 2899 N N . GLU A 1 200 ? 29.561 23.356 31.616 1.00 31.34 200 GLU A N 1
ATOM 2900 C CA . GLU A 1 200 ? 30.983 23.288 31.249 1.00 30.43 200 GLU A CA 1
ATOM 2901 C C . GLU A 1 200 ? 31.152 23.843 29.812 1.00 27.18 200 GLU A C 1
ATOM 2902 O O . GLU A 1 200 ? 32.092 24.595 29.537 1.00 27.20 200 GLU A O 1
ATOM 2908 N N . ALA A 1 201 ? 30.221 23.491 28.934 1.00 26.69 201 ALA A N 1
ATOM 2909 C CA . ALA A 1 201 ? 30.266 23.955 27.543 1.00 26.32 201 ALA A CA 1
ATOM 2910 C C . ALA A 1 201 ? 30.102 25.484 27.497 1.00 25.79 201 ALA A C 1
ATOM 2911 O O . ALA A 1 201 ? 30.849 26.185 26.808 1.00 23.85 201 ALA A O 1
ATOM 2918 N N . GLU A 1 202 ? 29.138 26.001 28.252 1.00 28.06 202 GLU A N 1
ATOM 2919 C CA . GLU A 1 202 ? 28.964 27.445 28.389 1.00 31.36 202 GLU A CA 1
ATOM 2920 C C . GLU A 1 202 ? 30.206 28.183 28.845 1.00 28.58 202 GLU A C 1
ATOM 2921 O O . GLU A 1 202 ? 30.598 29.173 28.234 1.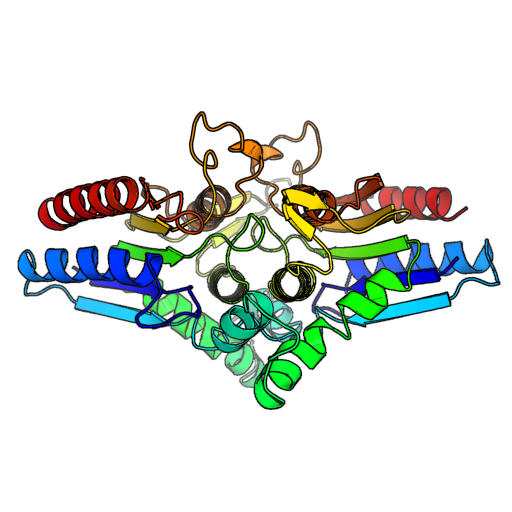00 27.52 202 GLU A O 1
ATOM 2933 N N . GLN A 1 203 ? 30.828 27.727 29.932 1.00 27.30 203 GLN A N 1
ATOM 2934 C CA . GLN A 1 203 ? 32.057 28.341 30.414 1.00 28.37 203 GLN A CA 1
ATOM 2935 C C . GLN A 1 203 ? 33.201 28.309 29.375 1.00 25.83 203 GLN A C 1
ATOM 2936 O O . GLN A 1 203 ? 33.959 29.287 29.201 1.00 25.49 203 GLN A O 1
ATOM 2950 N N . ARG A 1 204 ? 33.341 27.177 28.713 1.00 25.35 204 ARG A N 1
ATOM 2951 C CA . ARG A 1 204 ? 34.355 27.047 27.691 1.00 26.45 204 ARG A CA 1
ATOM 2952 C C . ARG A 1 204 ? 34.081 28.071 26.580 1.00 23.94 204 ARG A C 1
ATOM 2953 O O . ARG A 1 204 ? 34.991 28.758 26.136 1.00 24.37 204 ARG A O 1
ATOM 2974 N N . LEU A 1 205 ? 32.818 28.200 26.185 1.00 21.93 205 LEU A N 1
ATOM 2975 C CA . LEU A 1 205 ? 32.441 29.130 25.100 1.00 21.81 205 LEU A CA 1
ATOM 2976 C C . LEU A 1 205 ? 32.606 30.594 25.500 1.00 22.21 205 LEU A C 1
ATOM 2977 O O . LEU A 1 205 ? 33.021 31.429 24.683 1.00 21.59 205 LEU A O 1
ATOM 2993 N N . LEU A 1 206 ? 32.332 30.938 26.756 1.00 24.37 206 LEU A N 1
ATOM 2994 C CA . LEU A 1 206 ? 32.640 32.300 27.208 1.00 25.61 206 LEU A CA 1
ATOM 2995 C C . LEU A 1 206 ? 34.140 32.590 27.158 1.00 25.66 206 LEU A C 1
ATOM 2996 O O . LEU A 1 206 ? 34.555 33.687 26.787 1.00 26.07 206 LEU A O 1
ATOM 3012 N N . ALA A 1 207 ? 34.972 31.618 27.545 1.00 25.03 207 ALA A N 1
ATOM 3013 C CA . ALA A 1 207 ? 36.408 31.832 27.511 1.00 25.94 207 ALA A CA 1
ATOM 3014 C C . ALA A 1 207 ? 36.895 32.027 26.064 1.00 25.25 207 ALA A C 1
ATOM 3015 O O . ALA A 1 207 ? 37.679 32.957 25.787 1.00 26.88 207 ALA A O 1
ATOM 3022 N N . LEU A 1 208 ? 36.388 31.193 25.161 1.00 24.64 208 LEU A N 1
ATOM 3023 C CA . LEU A 1 208 ? 36.707 31.281 23.736 1.00 25.53 208 LEU A CA 1
ATOM 3024 C C . LEU A 1 208 ? 36.275 32.618 23.154 1.00 26.99 208 LEU A C 1
ATOM 3025 O O . LEU A 1 208 ? 37.065 33.264 22.469 1.00 28.92 208 LEU A O 1
ATOM 3041 N N . ALA A 1 209 ? 35.049 33.045 23.459 1.00 26.41 209 ALA A N 1
ATOM 3042 C CA . ALA A 1 209 ? 34.542 34.327 22.935 1.00 27.46 209 ALA A CA 1
ATOM 3043 C C . ALA A 1 209 ? 35.379 35.495 23.399 1.00 31.02 209 ALA A C 1
ATOM 3044 O O . ALA A 1 209 ? 35.672 36.401 22.624 1.00 33.22 209 ALA A O 1
ATOM 3051 N N . ARG A 1 210 ? 35.767 35.491 24.667 1.00 31.72 210 ARG A N 1
ATOM 3052 C CA . ARG A 1 210 ? 36.423 36.663 25.236 1.00 37.78 210 ARG A CA 1
ATOM 3053 C C . ARG A 1 210 ? 37.883 36.740 24.851 1.00 41.60 210 ARG A C 1
ATOM 3054 O O . ARG A 1 210 ? 38.473 37.812 24.900 1.00 45.53 210 ARG A O 1
ATOM 3075 N N . SER A 1 211 ? 38.453 35.625 24.411 1.00 41.95 211 SER A N 1
ATOM 3076 C CA . SER A 1 211 ? 39.868 35.591 24.028 1.00 47.29 211 SER A CA 1
ATOM 3077 C C . SER A 1 211 ? 40.083 35.788 22.530 1.00 51.85 211 SER A C 1
ATOM 3078 O O . SER A 1 211 ? 41.162 36.184 22.107 1.00 54.93 211 SER A O 1
ATOM 3086 N N . ALA A 1 212 ? 39.068 35.491 21.731 1.00 53.48 212 ALA A N 1
ATOM 3087 C CA . ALA A 1 212 ? 39.186 35.552 20.279 1.00 55.15 212 ALA A CA 1
ATOM 3088 C C . ALA A 1 212 ? 39.611 36.934 19.789 1.00 57.87 212 ALA A C 1
ATOM 3089 O O . ALA A 1 212 ? 39.178 37.952 20.325 1.00 59.80 212 ALA A O 1
ATOM 3096 N N . SER B 1 2 ? 13.329 -12.912 -0.149 1.00 43.71 2 SER B N 1
ATOM 3097 C CA . SER B 1 2 ? 12.844 -12.660 -1.499 1.00 43.66 2 SER B CA 1
ATOM 3098 C C . SER B 1 2 ? 12.371 -11.208 -1.691 1.00 39.05 2 SER B C 1
ATOM 3099 O O . SER B 1 2 ? 12.378 -10.704 -2.818 1.00 42.86 2 SER B O 1
ATOM 3106 N N . ARG B 1 3 ? 11.971 -10.533 -0.611 1.00 29.99 3 ARG B N 1
ATOM 3107 C CA . ARG B 1 3 ? 11.477 -9.159 -0.732 1.00 26.35 3 ARG B CA 1
ATOM 3108 C C . ARG B 1 3 ? 12.590 -8.149 -0.538 1.00 23.13 3 ARG B C 1
ATOM 3109 O O . ARG B 1 3 ? 13.220 -8.116 0.533 1.00 24.00 3 ARG B O 1
ATOM 3130 N N . ILE B 1 4 ? 12.808 -7.307 -1.550 1.00 19.96 4 ILE B N 1
ATOM 3131 C CA . ILE B 1 4 ? 13.912 -6.350 -1.533 1.00 18.55 4 ILE B CA 1
ATOM 3132 C C . ILE B 1 4 ? 13.385 -4.932 -1.478 1.00 18.03 4 ILE B C 1
ATOM 3133 O O . ILE B 1 4 ? 12.443 -4.562 -2.188 1.00 19.44 4 ILE B O 1
ATOM 3149 N N . LEU B 1 5 ? 13.987 -4.140 -0.608 1.00 17.09 5 LEU B N 1
ATOM 3150 C CA . LEU B 1 5 ? 13.843 -2.683 -0.638 1.00 16.89 5 LEU B CA 1
ATOM 3151 C C . LEU B 1 5 ? 15.138 -2.082 -1.141 1.00 17.54 5 LEU B C 1
ATOM 3152 O O . LEU B 1 5 ? 16.204 -2.295 -0.559 1.00 17.37 5 LEU B O 1
ATOM 3168 N N . ALA B 1 6 ? 15.043 -1.357 -2.249 1.00 17.41 6 ALA B N 1
ATOM 3169 C CA . ALA B 1 6 ? 16.187 -0.715 -2.862 1.00 18.27 6 ALA B CA 1
ATOM 3170 C C . ALA B 1 6 ? 16.047 0.783 -2.648 1.00 17.26 6 ALA B C 1
ATOM 3171 O O . ALA B 1 6 ? 15.074 1.379 -3.119 1.00 18.47 6 ALA B O 1
ATOM 3178 N N . VAL B 1 7 ? 16.999 1.371 -1.923 1.00 16.24 7 VAL B N 1
ATOM 3179 C CA . VAL B 1 7 ? 17.050 2.812 -1.663 1.00 15.96 7 VAL B CA 1
ATOM 3180 C C . VAL B 1 7 ? 18.194 3.394 -2.478 1.00 18.44 7 VAL B C 1
ATOM 3181 O O . VAL B 1 7 ? 19.346 3.064 -2.244 1.00 20.08 7 VAL B O 1
ATOM 3194 N N . HIS B 1 8 ? 17.861 4.202 -3.490 1.00 18.80 8 HIS B N 1
ATOM 3195 C CA . HIS B 1 8 ? 18.863 4.821 -4.352 1.00 18.28 8 HIS B CA 1
ATOM 3196 C C . HIS B 1 8 ? 19.093 6.252 -3.941 1.00 17.67 8 HIS B C 1
ATOM 3197 O O . HIS B 1 8 ? 18.144 7.050 -3.911 1.00 17.49 8 HIS B O 1
ATOM 3212 N N . ALA B 1 9 ? 20.355 6.579 -3.693 1.00 17.10 9 ALA B N 1
ATOM 3213 C CA . ALA B 1 9 ? 20.709 7.869 -3.142 1.00 17.19 9 ALA B CA 1
ATOM 3214 C C . ALA B 1 9 ? 21.420 8.846 -4.055 1.00 17.31 9 ALA B C 1
ATOM 3215 O O . ALA B 1 9 ? 21.528 10.031 -3.705 1.00 16.86 9 ALA B O 1
ATOM 3222 N N . SER B 1 10 ? 21.900 8.388 -5.209 1.00 17.77 10 SER B N 1
ATOM 3223 C CA . SER B 1 10 ? 22.502 9.338 -6.131 1.00 18.23 10 SER B CA 1
ATOM 3224 C C . SER B 1 10 ? 21.422 10.219 -6.738 1.00 18.05 10 SER B C 1
ATOM 3225 O O . SER B 1 10 ? 20.380 9.732 -7.165 1.00 16.83 10 SER B O 1
ATOM 3233 N N . PRO B 1 11 ? 21.677 11.526 -6.808 1.00 19.11 11 PRO B N 1
ATOM 3234 C CA . PRO B 1 11 ? 20.752 12.391 -7.547 1.00 18.79 11 PRO B CA 1
ATOM 3235 C C . PRO B 1 11 ? 20.839 12.162 -9.041 1.00 18.14 11 PRO B C 1
ATOM 3236 O O . PRO B 1 11 ? 19.972 12.627 -9.775 1.00 18.63 11 PRO B O 1
ATOM 3247 N N . ARG B 1 12 ? 21.869 11.470 -9.500 1.00 18.40 12 ARG B N 1
ATOM 3248 C CA . ARG B 1 12 ? 22.021 11.251 -10.936 1.00 19.97 12 ARG B CA 1
ATOM 3249 C C . ARG B 1 12 ? 21.158 10.066 -11.360 1.00 22.72 12 ARG B C 1
ATOM 3250 O O . ARG B 1 12 ? 20.908 9.155 -10.567 1.00 22.50 12 ARG B O 1
ATOM 3271 N N . GLY B 1 13 ? 20.681 10.089 -12.597 1.00 25.31 13 GLY B N 1
ATOM 3272 C CA . GLY B 1 13 ? 19.823 9.028 -13.091 1.00 27.57 13 GLY B CA 1
ATOM 3273 C C . GLY B 1 13 ? 20.562 7.962 -13.869 1.00 29.70 13 GLY B C 1
ATOM 3274 O O . GLY B 1 13 ? 21.269 7.129 -13.291 1.00 28.48 13 GLY B O 1
ATOM 3278 N N . GLU B 1 14 ? 20.428 8.021 -15.187 1.00 33.53 14 GLU B N 1
ATOM 3279 C CA . GLU B 1 14 ? 21.139 7.109 -16.089 1.00 38.66 14 GLU B CA 1
ATOM 3280 C C . GLU B 1 14 ? 22.634 7.116 -15.854 1.00 36.22 14 GLU B C 1
ATOM 3281 O O . GLU B 1 14 ? 23.282 6.092 -15.976 1.00 38.22 14 GLU B O 1
ATOM 3293 N N . ARG B 1 15 ? 23.180 8.273 -15.517 1.00 32.29 15 ARG B N 1
ATOM 3294 C CA . ARG B 1 15 ? 24.616 8.398 -15.375 1.00 33.40 15 ARG B CA 1
ATOM 3295 C C . ARG B 1 15 ? 25.156 7.897 -14.055 1.00 29.04 15 ARG B C 1
ATOM 3296 O O . ARG B 1 15 ? 26.371 7.838 -13.883 1.00 29.76 15 ARG B O 1
ATOM 3305 N N . SER B 1 16 ? 24.283 7.560 -13.108 1.00 24.36 16 SER B N 1
ATOM 3306 C CA . SER B 1 16 ? 24.768 7.159 -11.803 1.00 23.46 16 SER B CA 1
ATOM 3307 C C . SER B 1 16 ? 25.412 5.775 -11.843 1.00 24.57 16 SER B C 1
ATOM 3308 O O . SER B 1 16 ? 24.771 4.792 -12.204 1.00 24.71 16 SER B O 1
ATOM 3316 N N . GLN B 1 17 ? 26.669 5.710 -11.426 1.00 25.15 17 GLN B N 1
ATOM 3317 C CA . GLN B 1 17 ? 27.365 4.438 -11.285 1.00 27.01 17 GLN B CA 1
ATOM 3318 C C . GLN B 1 17 ? 26.888 3.605 -10.077 1.00 25.57 17 GLN B C 1
ATOM 3319 O O . GLN B 1 17 ? 26.816 2.387 -10.154 1.00 26.56 17 GLN B O 1
ATOM 3333 N N . SER B 1 18 ? 26.600 4.245 -8.952 1.00 24.12 18 SER B N 1
ATOM 3334 C CA . SER B 1 18 ? 26.112 3.489 -7.808 1.00 23.44 18 SER B CA 1
ATOM 3335 C C . SER B 1 18 ? 24.738 2.916 -8.119 1.00 23.52 18 SER B C 1
ATOM 3336 O O . SER B 1 18 ? 24.453 1.769 -7.788 1.00 22.52 18 SER B O 1
ATOM 3344 N N . ARG B 1 19 ? 23.880 3.720 -8.741 1.00 23.39 19 ARG B N 1
ATOM 3345 C CA . ARG B 1 19 ? 22.559 3.253 -9.157 1.00 22.67 19 ARG B CA 1
ATOM 3346 C C . ARG B 1 19 ? 22.716 2.111 -10.165 1.00 23.34 19 ARG B C 1
ATOM 3347 O O . ARG B 1 19 ? 22.052 1.083 -10.064 1.00 24.01 19 ARG B O 1
ATOM 3368 N N . ARG B 1 20 ? 23.587 2.300 -11.162 1.00 22.56 20 ARG B N 1
ATOM 3369 C CA . ARG B 1 20 ? 23.775 1.270 -12.187 1.00 22.99 20 ARG B CA 1
ATOM 3370 C C . ARG B 1 20 ? 24.258 -0.049 -11.610 1.00 23.67 20 ARG B C 1
ATOM 3371 O O . ARG B 1 20 ? 23.723 -1.114 -11.939 1.00 23.32 20 ARG B O 1
ATOM 3392 N N . LEU B 1 21 ? 25.283 -0.006 -10.770 1.00 26.00 21 LEU B N 1
ATOM 3393 C CA . LEU B 1 21 ? 25.787 -1.239 -10.166 1.00 27.49 21 LEU B CA 1
ATOM 3394 C C . LEU B 1 21 ? 24.700 -1.914 -9.318 1.00 26.86 21 LEU B C 1
ATOM 3395 O O . LEU B 1 21 ? 24.569 -3.133 -9.329 1.00 27.15 21 LEU B O 1
ATOM 3411 N N . ALA B 1 22 ? 23.926 -1.135 -8.565 1.00 25.20 22 ALA B N 1
ATOM 3412 C CA . ALA B 1 22 ? 22.892 -1.758 -7.746 1.00 22.59 22 ALA B CA 1
ATOM 3413 C C . ALA B 1 22 ? 21.835 -2.410 -8.624 1.00 22.96 22 ALA B C 1
ATOM 3414 O O . ALA B 1 22 ? 21.278 -3.445 -8.272 1.00 22.62 22 ALA B O 1
ATOM 3421 N N . GLU B 1 23 ? 21.533 -1.794 -9.762 1.00 24.71 23 GLU B N 1
ATOM 3422 C CA . GLU B 1 23 ? 20.542 -2.364 -10.675 1.00 24.58 23 GLU B CA 1
ATOM 3423 C C . GLU B 1 23 ? 21.071 -3.599 -11.374 1.00 26.17 23 GLU B C 1
ATOM 3424 O O . GLU B 1 23 ? 20.294 -4.479 -11.713 1.00 25.97 23 GLU B O 1
ATOM 3436 N N . VAL B 1 24 ? 22.385 -3.679 -11.583 1.00 27.99 24 VAL B N 1
ATOM 3437 C CA . VAL B 1 24 ? 22.973 -4.914 -12.098 1.00 29.86 24 VAL B CA 1
ATOM 3438 C C . VAL B 1 24 ? 22.735 -6.031 -11.087 1.00 27.95 24 VAL B C 1
ATOM 3439 O O . VAL B 1 24 ? 22.340 -7.136 -11.461 1.00 27.94 24 VAL B O 1
ATOM 3452 N N . PHE B 1 25 ? 22.954 -5.731 -9.810 1.00 24.73 25 PHE B N 1
ATOM 3453 C CA . PHE B 1 25 ? 22.697 -6.703 -8.760 1.00 24.05 25 PHE B CA 1
ATOM 3454 C C . PHE B 1 25 ? 21.237 -7.142 -8.773 1.00 23.61 25 PHE B C 1
ATOM 3455 O O . PHE B 1 25 ? 20.937 -8.328 -8.781 1.00 25.15 25 PHE B O 1
ATOM 3472 N N . LEU B 1 26 ? 20.339 -6.165 -8.737 1.00 23.25 26 LEU B N 1
ATOM 3473 C CA . LEU B 1 26 ? 18.916 -6.443 -8.670 1.00 22.98 26 LEU B CA 1
ATOM 3474 C C . LEU B 1 26 ? 18.467 -7.293 -9.844 1.00 24.19 26 LEU B C 1
ATOM 3475 O O . LEU B 1 26 ? 17.732 -8.247 -9.662 1.00 26.31 26 LEU B O 1
ATOM 3491 N N . ALA B 1 27 ? 18.884 -6.954 -11.055 1.00 24.17 27 ALA B N 1
ATOM 3492 C CA . ALA B 1 27 ? 18.492 -7.748 -12.213 1.00 25.19 27 ALA B CA 1
ATOM 3493 C C . ALA B 1 27 ? 19.009 -9.199 -12.080 1.00 26.70 27 ALA B C 1
ATOM 3494 O O . ALA B 1 27 ? 18.283 -10.174 -12.296 1.00 27.28 27 ALA B O 1
ATOM 3501 N N . ALA B 1 28 ? 20.276 -9.347 -11.730 1.00 26.72 28 ALA B N 1
ATOM 3502 C CA . ALA B 1 28 ? 20.833 -10.678 -11.539 1.00 27.07 28 ALA B CA 1
ATOM 3503 C C . ALA B 1 28 ? 20.129 -11.447 -10.418 1.00 27.26 28 ALA B C 1
ATOM 3504 O O . ALA B 1 28 ? 19.927 -12.663 -10.516 1.00 30.00 28 ALA B O 1
ATOM 3511 N N . TYR B 1 29 ? 19.739 -10.747 -9.360 1.00 26.68 29 TYR B N 1
ATOM 3512 C CA . TYR B 1 29 ? 19.069 -11.403 -8.236 1.00 27.40 29 TYR B CA 1
ATOM 3513 C C . TYR B 1 29 ? 17.692 -11.912 -8.666 1.00 27.04 29 TYR B C 1
ATOM 3514 O O . TYR B 1 29 ? 17.296 -13.026 -8.326 1.00 28.14 29 TYR B O 1
ATOM 3532 N N . ARG B 1 30 ? 16.958 -11.077 -9.404 1.00 26.83 30 ARG B N 1
ATOM 3533 C CA . ARG B 1 30 ? 15.640 -11.474 -9.926 1.00 28.63 30 ARG B CA 1
ATOM 3534 C C . ARG B 1 30 ? 15.735 -12.668 -10.855 1.00 30.61 30 ARG B C 1
ATOM 3535 O O . ARG B 1 30 ? 14.881 -13.565 -10.840 1.00 32.56 30 ARG B O 1
ATOM 3556 N N . GLU B 1 31 ? 16.765 -12.693 -11.688 1.00 31.12 31 GLU B N 1
ATOM 3557 C CA . GLU B 1 31 ? 16.935 -13.838 -12.570 1.00 33.88 31 GLU B CA 1
ATOM 3558 C C . GLU B 1 31 ? 17.144 -15.100 -11.754 1.00 32.81 31 GLU B C 1
ATOM 3559 O O . GLU B 1 31 ? 16.657 -16.168 -12.114 1.00 33.06 31 GLU B O 1
ATOM 3571 N N . ALA B 1 32 ? 17.900 -14.984 -10.663 1.00 33.11 32 ALA B N 1
ATOM 3572 C CA . ALA B 1 32 ? 18.208 -16.142 -9.815 1.00 34.82 32 ALA B CA 1
ATOM 3573 C C . ALA B 1 32 ? 17.050 -16.521 -8.870 1.00 34.23 32 ALA B C 1
ATOM 3574 O O . ALA B 1 32 ? 16.943 -17.666 -8.430 1.00 36.56 32 ALA B O 1
ATOM 3581 N N . HIS B 1 33 ? 16.176 -15.563 -8.606 1.00 30.71 33 HIS B N 1
ATOM 3582 C CA . HIS B 1 33 ? 15.048 -15.714 -7.680 1.00 31.20 33 HIS B CA 1
ATOM 3583 C C . HIS B 1 33 ? 13.833 -15.060 -8.299 1.00 31.33 33 HIS B C 1
ATOM 3584 O O . HIS B 1 33 ? 13.464 -13.942 -7.911 1.00 29.23 33 HIS B O 1
ATOM 3599 N N . PRO B 1 34 ? 13.203 -15.757 -9.254 1.00 35.62 34 PRO B N 1
ATOM 3600 C CA . PRO B 1 34 ? 12.160 -15.206 -10.130 1.00 36.13 34 PRO B CA 1
ATOM 3601 C C . PRO B 1 34 ? 10.949 -14.686 -9.378 1.00 34.50 34 PRO B C 1
ATOM 3602 O O . PRO B 1 34 ? 10.213 -13.866 -9.920 1.00 33.71 34 PRO B O 1
ATOM 3613 N N . GLN B 1 35 ? 10.773 -15.142 -8.142 1.00 34.21 35 GLN B N 1
ATOM 3614 C CA . GLN B 1 35 ? 9.647 -14.729 -7.315 1.00 36.78 35 GLN B CA 1
ATOM 3615 C C . GLN B 1 35 ? 9.908 -13.429 -6.541 1.00 34.79 35 GLN B C 1
ATOM 3616 O O . GLN B 1 35 ? 8.998 -12.880 -5.919 1.00 35.28 35 GLN B O 1
ATOM 3630 N N . ALA B 1 36 ? 11.143 -12.944 -6.569 1.00 32.38 36 ALA B N 1
ATOM 3631 C CA . ALA B 1 36 ? 11.506 -11.781 -5.764 1.00 29.86 36 ALA B CA 1
ATOM 3632 C C . ALA B 1 36 ? 10.660 -10.562 -6.127 1.00 28.17 36 ALA B C 1
ATOM 3633 O O . ALA B 1 36 ? 10.213 -10.405 -7.273 1.00 27.28 36 ALA B O 1
ATOM 3640 N N . ARG B 1 37 ? 10.440 -9.704 -5.137 1.00 25.71 37 ARG B N 1
ATOM 3641 C CA . ARG B 1 37 ? 9.762 -8.436 -5.343 1.00 26.22 37 ARG B CA 1
ATOM 3642 C C . ARG B 1 37 ? 10.747 -7.351 -4.973 1.00 23.98 37 ARG B C 1
ATOM 3643 O O . ARG B 1 37 ? 11.527 -7.520 -4.020 1.00 25.61 37 ARG B O 1
ATOM 3664 N N . VAL B 1 38 ? 10.725 -6.249 -5.720 1.00 21.28 38 VAL B N 1
ATOM 3665 C CA . VAL B 1 38 ? 11.607 -5.146 -5.452 1.00 20.18 38 VAL B CA 1
ATOM 3666 C C . VAL B 1 38 ? 10.759 -3.895 -5.314 1.00 20.79 38 VAL B C 1
ATOM 3667 O O . VAL B 1 38 ? 9.981 -3.569 -6.201 1.00 22.22 38 VAL B O 1
ATOM 3680 N N . ALA B 1 39 ? 10.882 -3.240 -4.158 1.00 19.99 39 ALA B N 1
ATOM 3681 C CA . ALA B 1 39 ? 10.320 -1.932 -3.909 1.00 20.82 39 ALA B CA 1
ATOM 3682 C C . ALA B 1 39 ? 11.463 -0.942 -4.038 1.00 22.43 39 ALA B C 1
ATOM 3683 O O . ALA B 1 39 ? 12.553 -1.190 -3.522 1.00 22.23 39 ALA B O 1
ATOM 3690 N N . ARG B 1 40 ? 11.236 0.158 -4.751 1.00 21.99 40 ARG B N 1
ATOM 3691 C CA . ARG B 1 40 ? 12.274 1.167 -4.913 1.00 22.81 40 ARG B CA 1
ATOM 3692 C C . ARG B 1 40 ? 11.838 2.410 -4.171 1.00 22.37 40 ARG B C 1
ATOM 3693 O O . ARG B 1 40 ? 10.691 2.838 -4.272 1.00 23.84 40 ARG B O 1
ATOM 3714 N N . ARG B 1 41 ? 12.748 2.924 -3.358 1.00 20.16 41 ARG B N 1
ATOM 3715 C CA . ARG B 1 41 ? 12.499 4.145 -2.616 1.00 18.10 41 ARG B CA 1
ATOM 3716 C C . ARG B 1 41 ? 13.591 5.122 -3.026 1.00 17.86 41 ARG B C 1
ATOM 3717 O O . ARG B 1 41 ? 14.767 4.962 -2.696 1.00 18.62 41 ARG B O 1
ATOM 3738 N N . GLU B 1 42 ? 13.189 6.139 -3.766 1.00 17.57 42 GLU B N 1
ATOM 3739 C CA . GLU B 1 42 ? 14.116 7.110 -4.281 1.00 17.77 42 GLU B CA 1
ATOM 3740 C C . GLU B 1 42 ? 14.399 8.170 -3.256 1.00 19.11 42 GLU B C 1
ATOM 3741 O O . GLU B 1 42 ? 13.477 8.828 -2.777 1.00 21.20 42 GLU B O 1
ATOM 3753 N N . VAL B 1 43 ? 15.672 8.367 -2.935 1.00 17.36 43 VAL B N 1
ATOM 3754 C CA . VAL B 1 43 ? 16.038 9.459 -2.028 1.00 15.94 43 VAL B CA 1
ATOM 3755 C C . VAL B 1 43 ? 17.084 10.397 -2.613 1.00 17.65 43 VAL B C 1
ATOM 3756 O O . VAL B 1 43 ? 17.502 11.357 -1.960 1.00 19.84 43 VAL B O 1
ATOM 3769 N N . GLY B 1 44 ? 17.512 10.138 -3.850 1.00 17.50 44 GLY B N 1
ATOM 3770 C CA . GLY B 1 44 ? 18.480 10.985 -4.506 1.00 17.71 44 GLY B CA 1
ATOM 3771 C C . GLY B 1 44 ? 17.823 11.985 -5.453 1.00 19.10 44 GLY B C 1
ATOM 3772 O O . GLY B 1 44 ? 18.160 13.176 -5.468 1.00 17.96 44 GLY B O 1
ATOM 3776 N N . ARG B 1 45 ? 16.870 11.498 -6.235 1.00 20.76 45 ARG B N 1
ATOM 3777 C CA . ARG B 1 45 ? 16.188 12.321 -7.236 1.00 22.48 45 ARG B CA 1
ATOM 3778 C C . ARG B 1 45 ? 14.902 12.991 -6.746 1.00 23.48 45 ARG B C 1
ATOM 3779 O O . ARG B 1 45 ? 14.247 13.723 -7.484 1.00 24.69 45 ARG B O 1
ATOM 3800 N N . VAL B 1 46 ? 14.553 12.714 -5.503 1.00 21.26 46 VAL B N 1
ATOM 3801 C CA . VAL B 1 46 ? 13.333 13.199 -4.863 1.00 21.31 46 VAL B CA 1
ATOM 3802 C C . VAL B 1 46 ? 13.808 13.841 -3.563 1.00 24.10 46 VAL B C 1
ATOM 3803 O O . VAL B 1 46 ? 14.650 13.269 -2.899 1.00 26.73 46 VAL B O 1
ATOM 3816 N N . PRO B 1 47 ? 13.288 15.020 -3.206 1.00 25.83 47 PRO B N 1
ATOM 3817 C CA . PRO B 1 47 ? 13.722 15.692 -1.966 1.00 27.15 47 PRO B CA 1
ATOM 3818 C C . PRO B 1 47 ? 13.031 15.156 -0.733 1.00 30.12 47 PRO B C 1
ATOM 3819 O O . PRO B 1 47 ? 11.974 15.680 -0.384 1.00 35.36 47 PRO B O 1
ATOM 3830 N N . LEU B 1 48 ? 13.637 14.194 -0.058 1.00 26.23 48 LEU B N 1
ATOM 3831 C CA . LEU B 1 48 ? 13.065 13.633 1.162 1.00 26.83 48 LEU B CA 1
ATOM 3832 C C . LEU B 1 48 ? 13.178 14.681 2.284 1.00 26.51 48 LEU B C 1
ATOM 3833 O O . LEU B 1 48 ? 14.269 15.191 2.505 1.00 27.26 48 LEU B O 1
ATOM 3849 N N . PRO B 1 49 ? 12.067 15.009 2.975 1.00 25.19 49 PRO B N 1
ATOM 3850 C CA . PRO B 1 49 ? 12.147 16.062 3.996 1.00 24.79 49 PRO B CA 1
ATOM 3851 C C . PRO B 1 49 ? 13.081 15.726 5.159 1.00 20.80 49 PRO B C 1
ATOM 3852 O O . PRO B 1 49 ? 13.171 14.570 5.557 1.00 18.00 49 PRO B O 1
ATOM 3863 N N . ALA B 1 50 ? 13.737 16.752 5.681 1.00 21.12 50 ALA B N 1
ATOM 3864 C CA . ALA B 1 50 ? 14.509 16.653 6.916 1.00 19.78 50 ALA B CA 1
ATOM 3865 C C . ALA B 1 50 ? 13.566 16.531 8.087 1.00 17.34 50 ALA B C 1
ATOM 3866 O O . ALA B 1 50 ? 12.415 16.985 8.028 1.00 17.45 50 ALA B O 1
ATOM 3873 N N . VAL B 1 51 ? 14.061 15.913 9.152 1.00 16.73 51 VAL B N 1
ATOM 3874 C CA . VAL B 1 51 ? 13.420 15.957 10.467 1.00 18.41 51 VAL B CA 1
ATOM 3875 C C . VAL B 1 51 ? 13.198 17.385 10.892 1.00 18.19 51 VAL B C 1
ATOM 3876 O O . VAL B 1 51 ? 14.099 18.217 10.805 1.00 17.90 51 VAL B O 1
ATOM 3889 N N . THR B 1 52 ? 11.985 17.659 11.357 1.00 17.86 52 THR B N 1
ATOM 3890 C CA . THR B 1 52 ? 11.597 18.983 11.843 1.00 17.30 52 THR B CA 1
ATOM 3891 C C . THR B 1 52 ? 11.337 18.881 13.333 1.00 16.76 52 THR B C 1
ATOM 3892 O O . THR B 1 52 ? 11.297 17.781 13.875 1.00 16.54 52 THR B O 1
ATOM 3903 N N . GLU B 1 53 ? 11.147 20.011 13.997 1.00 17.04 53 GLU B N 1
ATOM 3904 C CA . GLU B 1 53 ? 10.851 19.988 15.421 1.00 17.93 53 GLU B CA 1
ATOM 3905 C C . GLU B 1 53 ? 9.502 19.290 15.639 1.00 17.16 53 GLU B C 1
ATOM 3906 O O . GLU B 1 53 ? 9.285 18.657 16.645 1.00 16.94 53 GLU B O 1
ATOM 3918 N N . ALA B 1 54 ? 8.593 19.420 14.675 1.00 17.05 54 ALA B N 1
ATOM 3919 C CA . ALA B 1 54 ? 7.301 18.710 14.743 1.00 17.58 54 ALA B CA 1
ATOM 3920 C C . ALA B 1 54 ? 7.514 17.182 14.721 1.00 16.90 54 ALA B C 1
ATOM 3921 O O . ALA B 1 54 ? 6.912 16.432 15.500 1.00 17.73 54 ALA B O 1
ATOM 3928 N N . PHE B 1 55 ? 8.390 16.715 13.845 1.00 17.12 55 PHE B N 1
ATOM 3929 C CA . PHE B 1 55 ? 8.773 15.302 13.847 1.00 17.18 55 PHE B CA 1
ATOM 3930 C C . PHE B 1 55 ? 9.276 14.871 15.195 1.00 17.35 55 PHE B C 1
ATOM 3931 O O . PHE B 1 55 ? 8.816 13.875 15.717 1.00 17.93 55 PHE B O 1
ATOM 3948 N N . VAL B 1 56 ? 10.224 15.630 15.767 1.00 17.31 56 VAL B N 1
ATOM 3949 C CA . VAL B 1 56 ? 10.786 15.275 17.055 1.00 18.75 56 VAL B CA 1
ATOM 3950 C C . VAL B 1 56 ? 9.718 15.201 18.135 1.00 19.19 56 VAL B C 1
ATOM 3951 O O . VAL B 1 56 ? 9.690 14.227 18.893 1.00 20.42 56 VAL B O 1
ATOM 3964 N N . ALA B 1 57 ? 8.814 16.189 18.200 1.00 17.96 57 ALA B N 1
ATOM 3965 C CA . ALA B 1 57 ? 7.759 16.173 19.231 1.00 18.48 57 ALA B CA 1
ATOM 3966 C C . ALA B 1 57 ? 6.895 14.913 19.096 1.00 18.84 57 ALA B C 1
ATOM 3967 O O . ALA B 1 57 ? 6.504 14.283 20.088 1.00 20.75 57 ALA B O 1
ATOM 3974 N N . ALA B 1 58 ? 6.597 14.529 17.863 1.00 17.70 58 ALA B N 1
ATOM 3975 C CA . ALA B 1 58 ? 5.710 13.396 17.623 1.00 18.54 58 ALA B CA 1
ATOM 3976 C C . ALA B 1 58 ? 6.452 12.090 17.856 1.00 18.35 58 ALA B C 1
ATOM 3977 O O . ALA B 1 58 ? 5.920 11.164 18.494 1.00 19.83 58 ALA B O 1
ATOM 3984 N N . ALA B 1 59 ? 7.671 11.987 17.326 1.00 16.93 59 ALA B N 1
ATOM 3985 C CA . ALA B 1 59 ? 8.398 10.709 17.377 1.00 17.98 59 ALA B CA 1
ATOM 3986 C C . ALA B 1 59 ? 8.812 10.347 18.805 1.00 18.88 59 ALA B C 1
ATOM 3987 O O . ALA B 1 59 ? 8.861 9.159 19.164 1.00 20.74 59 ALA B O 1
ATOM 3994 N N . PHE B 1 60 ? 9.111 11.361 19.616 1.00 18.55 60 PHE B N 1
ATOM 3995 C CA . PHE B 1 60 ? 9.545 11.135 20.997 1.00 20.25 60 PHE B CA 1
ATOM 3996 C C . PHE B 1 60 ? 8.440 11.373 22.005 1.00 20.25 60 PHE B C 1
ATOM 3997 O O . PHE B 1 60 ? 8.697 11.450 23.207 1.00 21.07 60 PHE B O 1
ATOM 4014 N N . HIS B 1 61 ? 7.206 11.456 21.529 1.00 21.09 61 HIS B N 1
ATOM 4015 C CA . HIS B 1 61 ? 6.045 11.585 22.401 1.00 22.52 61 HIS B CA 1
ATOM 4016 C C . HIS B 1 61 ? 6.075 10.468 23.433 1.00 22.93 61 HIS B C 1
ATOM 4017 O O . HIS B 1 61 ? 6.201 9.295 23.070 1.00 22.49 61 HIS B O 1
ATOM 4032 N N . PRO B 1 62 ? 5.947 10.814 24.727 1.00 23.97 62 PRO B N 1
ATOM 4033 C CA . PRO B 1 62 ? 5.999 9.762 25.767 1.00 24.74 62 PRO B CA 1
ATOM 4034 C C . PRO B 1 62 ? 4.825 8.795 25.793 1.00 23.28 62 PRO B C 1
ATOM 4035 O O . PRO B 1 62 ? 4.919 7.712 26.357 1.00 25.12 62 PRO B O 1
ATOM 4046 N N . GLN B 1 63 ? 3.705 9.203 25.219 1.00 21.22 63 GLN B N 1
ATOM 4047 C CA . GLN B 1 63 ? 2.495 8.393 25.192 1.00 21.73 63 GLN B CA 1
ATOM 4048 C C . GLN B 1 63 ? 1.912 8.424 23.782 1.00 22.86 63 GLN B C 1
ATOM 4049 O O . GLN B 1 63 ? 0.904 9.088 23.517 1.00 22.09 63 GLN B O 1
ATOM 4063 N N . PRO B 1 64 ? 2.558 7.707 22.857 1.00 25.06 64 PRO B N 1
ATOM 4064 C CA . PRO B 1 64 ? 2.231 7.884 21.439 1.00 26.28 64 PRO B CA 1
ATOM 4065 C C . PRO B 1 64 ? 0.798 7.548 21.045 1.00 25.60 64 PRO B C 1
ATOM 4066 O O . PRO B 1 64 ? 0.314 8.076 20.032 1.00 24.22 64 PRO B O 1
ATOM 4077 N N . GLU B 1 65 ? 0.114 6.723 21.833 1.00 24.98 65 GLU B N 1
ATOM 4078 C CA . GLU B 1 65 ? -1.269 6.420 21.552 1.00 26.65 65 GLU B CA 1
ATOM 4079 C C . GLU B 1 65 ? -2.152 7.700 21.623 1.00 25.42 65 GLU B C 1
ATOM 4080 O O . GLU B 1 65 ? -3.241 7.749 21.047 1.00 26.99 65 GLU B O 1
ATOM 4092 N N A GLN B 1 66 ? -1.671 8.714 22.344 0.68 25.18 66 GLN B N 1
ATOM 4093 N N B GLN B 1 66 ? -1.630 8.731 22.283 0.32 25.13 66 GLN B N 1
ATOM 4094 C CA A GLN B 1 66 ? -2.366 9.988 22.494 0.68 26.01 66 GLN B CA 1
ATOM 4095 C CA B GLN B 1 66 ? -2.320 10.003 22.457 0.32 26.02 66 GLN B CA 1
ATOM 4096 C C A GLN B 1 66 ? -1.956 11.049 21.432 0.68 25.28 66 GLN B C 1
ATOM 4097 C C B GLN B 1 66 ? -1.927 11.068 21.436 0.32 25.33 66 GLN B C 1
ATOM 4098 O O A GLN B 1 66 ? -2.424 12.179 21.491 0.68 26.34 66 GLN B O 1
ATOM 4099 O O B GLN B 1 66 ? -2.367 12.210 21.524 0.32 26.31 66 GLN B O 1
ATOM 4126 N N . ARG B 1 67 ? -1.086 10.698 20.481 1.00 22.89 67 ARG B N 1
ATOM 4127 C CA . ARG B 1 67 ? -0.712 11.625 19.402 1.00 22.71 67 ARG B CA 1
ATOM 4128 C C . ARG B 1 67 ? -1.969 12.174 18.728 1.00 23.06 67 ARG B C 1
ATOM 4129 O O . ARG B 1 67 ? -2.932 11.426 18.497 1.00 23.56 67 ARG B O 1
ATOM 4151 N N . SER B 1 68 ? -1.972 13.477 18.464 1.00 22.82 68 SER B N 1
ATOM 4152 C CA . SER B 1 68 ? -3.085 14.113 17.768 1.00 23.66 68 SER B CA 1
ATOM 4153 C C . SER B 1 68 ? -3.003 13.700 16.275 1.00 20.98 68 SER B C 1
ATOM 4154 O O . SER B 1 68 ? -2.006 13.131 15.822 1.00 19.00 68 SER B O 1
ATOM 4162 N N . LEU B 1 69 ? -4.065 13.973 15.522 1.00 21.66 69 LEU B N 1
ATOM 4163 C CA . LEU B 1 69 ? -4.062 13.668 14.080 1.00 22.34 69 LEU B CA 1
ATOM 4164 C C . LEU B 1 69 ? -2.993 14.463 13.381 1.00 20.64 69 LEU B C 1
ATOM 4165 O O . LEU B 1 69 ? -2.323 13.946 12.483 1.00 19.99 69 LEU B O 1
ATOM 4181 N N . ALA B 1 70 ? -2.742 15.693 13.837 1.00 21.24 70 ALA B N 1
ATOM 4182 C CA . ALA B 1 70 ? -1.670 16.481 13.231 1.00 22.71 70 ALA B CA 1
ATOM 4183 C C . ALA B 1 70 ? -0.302 15.847 13.458 1.00 20.93 70 ALA B C 1
ATOM 4184 O O . ALA B 1 70 ? 0.509 15.810 12.556 1.00 18.59 70 ALA B O 1
ATOM 4191 N N . MET B 1 71 ? -0.035 15.379 14.677 1.00 20.06 71 MET B N 1
ATOM 4192 C CA . MET B 1 71 ? 1.220 14.687 14.945 1.00 17.64 71 MET B CA 1
ATOM 4193 C C . MET B 1 71 ? 1.355 13.410 14.136 1.00 17.53 71 MET B C 1
ATOM 4194 O O . MET B 1 71 ? 2.451 13.087 13.654 1.00 18.46 71 MET B O 1
ATOM 4208 N N . GLN B 1 72 ? 0.268 12.657 13.982 1.00 17.74 72 GLN B N 1
ATOM 4209 C CA . GLN B 1 72 ? 0.318 11.477 13.115 1.00 18.28 72 GLN B CA 1
ATOM 4210 C C . GLN B 1 72 ? 0.667 11.847 11.670 1.00 17.99 72 GLN B C 1
ATOM 4211 O O . GLN B 1 72 ? 1.430 11.158 11.029 1.00 17.13 72 GLN B O 1
ATOM 4225 N N . ALA B 1 73 ? 0.118 12.951 11.179 1.00 18.75 73 ALA B N 1
ATOM 4226 C CA . ALA B 1 73 ? 0.484 13.480 9.857 1.00 18.22 73 ALA B CA 1
ATOM 4227 C C . ALA B 1 73 ? 1.992 13.789 9.766 1.00 17.52 73 ALA B C 1
ATOM 4228 O O . ALA B 1 73 ? 2.644 13.509 8.741 1.00 17.36 73 ALA B O 1
ATOM 4235 N N . ASP B 1 74 ? 2.562 14.323 10.842 1.00 16.44 74 ASP B N 1
ATOM 4236 C CA . ASP B 1 74 ? 3.976 14.634 10.877 1.00 15.99 74 ASP B CA 1
ATOM 4237 C C . ASP B 1 74 ? 4.849 13.380 10.742 1.00 16.82 74 ASP B C 1
ATOM 4238 O O . ASP B 1 74 ? 5.985 13.459 10.307 1.00 18.73 74 ASP B O 1
ATOM 4247 N N . LEU B 1 75 ? 4.300 12.225 11.097 1.00 16.16 75 LEU B N 1
ATOM 4248 C CA . LEU B 1 75 ? 5.028 10.955 11.048 1.00 17.60 75 LEU B CA 1
ATOM 4249 C C . LEU B 1 75 ? 4.560 10.043 9.904 1.00 19.22 75 LEU B C 1
ATOM 4250 O O . LEU B 1 75 ? 5.007 8.886 9.794 1.00 18.00 75 LEU B O 1
ATOM 4266 N N . ALA B 1 76 ? 3.654 10.535 9.061 1.00 19.12 76 ALA B N 1
ATOM 4267 C CA . ALA B 1 76 ? 3.034 9.640 8.063 1.00 18.51 76 ALA B CA 1
ATOM 4268 C C . ALA B 1 76 ? 4.090 9.143 7.072 1.00 16.92 76 ALA B C 1
ATOM 4269 O O . ALA B 1 76 ? 4.109 7.956 6.728 1.00 16.88 76 ALA B O 1
ATOM 4276 N N . LEU B 1 77 ? 4.981 10.040 6.636 1.00 16.11 77 LEU B N 1
ATOM 4277 C CA . LEU B 1 77 ? 6.039 9.640 5.701 1.00 16.41 77 LEU B CA 1
ATOM 4278 C C . LEU B 1 77 ? 6.986 8.658 6.401 1.00 15.90 77 LEU B C 1
ATOM 4279 O O . LEU B 1 77 ? 7.329 7.613 5.848 1.00 16.23 77 LEU B O 1
ATOM 4295 N N . SER B 1 78 ? 7.361 8.954 7.647 1.00 15.15 78 SER B N 1
ATOM 4296 C CA . SER B 1 78 ? 8.219 8.057 8.401 1.00 15.03 78 SER B CA 1
ATOM 4297 C C . SER B 1 78 ? 7.604 6.650 8.507 1.00 15.00 78 SER B C 1
ATOM 4298 O O . SER B 1 78 ? 8.280 5.645 8.287 1.00 15.99 78 SER B O 1
ATOM 4306 N N . ASP B 1 79 ? 6.342 6.574 8.884 1.00 15.35 79 ASP B N 1
ATOM 4307 C CA . ASP B 1 79 ? 5.634 5.291 8.974 1.00 17.79 79 ASP B CA 1
ATOM 4308 C C . ASP B 1 79 ? 5.674 4.504 7.648 1.00 18.80 79 ASP B C 1
ATOM 4309 O O . ASP B 1 79 ? 5.857 3.268 7.649 1.00 18.67 79 ASP B O 1
ATOM 4318 N N . GLN B 1 80 ? 5.491 5.199 6.531 1.00 18.46 80 GLN B N 1
ATOM 4319 C CA A GLN B 1 80 ? 5.553 4.563 5.226 0.38 19.19 80 GLN B CA 1
ATOM 4320 C CA B GLN B 1 80 ? 5.551 4.567 5.225 0.62 19.17 80 GLN B CA 1
ATOM 4321 C C . GLN B 1 80 ? 6.963 4.034 4.976 1.00 18.40 80 GLN B C 1
ATOM 4322 O O . GLN B 1 80 ? 7.139 2.890 4.549 1.00 18.84 80 GLN B O 1
ATOM 4349 N N . LEU B 1 81 ? 7.967 4.863 5.262 1.00 16.88 81 LEU B N 1
ATOM 4350 C CA . LEU B 1 81 ? 9.357 4.451 5.053 1.00 16.88 81 LEU B CA 1
ATOM 4351 C C . LEU B 1 81 ? 9.769 3.276 5.931 1.00 17.39 81 LEU B C 1
ATOM 4352 O O . LEU B 1 81 ? 10.424 2.329 5.459 1.00 17.79 81 LEU B O 1
ATOM 4368 N N . VAL B 1 82 ? 9.389 3.326 7.214 1.00 16.32 82 VAL B N 1
ATOM 4369 C CA . VAL B 1 82 ? 9.608 2.215 8.099 1.00 16.42 82 VAL B CA 1
ATOM 4370 C C . VAL B 1 82 ? 8.881 0.978 7.602 1.00 17.33 82 VAL B C 1
ATOM 4371 O O . VAL B 1 82 ? 9.433 -0.125 7.601 1.00 18.92 82 VAL B O 1
ATOM 4384 N N . GLY B 1 83 ? 7.620 1.134 7.222 1.00 17.71 83 GLY B N 1
ATOM 4385 C CA . GLY B 1 83 ? 6.834 0.004 6.727 1.00 19.34 83 GLY B CA 1
ATOM 4386 C C . GLY B 1 83 ? 7.518 -0.739 5.575 1.00 19.53 83 GLY B C 1
ATOM 4387 O O . GLY B 1 83 ? 7.510 -1.972 5.533 1.00 19.59 83 GLY B O 1
ATOM 4391 N N . GLU B 1 84 ? 8.098 0.007 4.635 1.00 19.47 84 GLU B N 1
ATOM 4392 C CA . GLU B 1 84 ? 8.843 -0.581 3.512 1.00 19.42 84 GLU B CA 1
ATOM 4393 C C . GLU B 1 84 ? 10.000 -1.430 4.031 1.00 19.06 84 GLU B C 1
ATOM 4394 O O . GLU B 1 84 ? 10.258 -2.513 3.512 1.00 20.05 84 GLU B O 1
ATOM 4406 N N . LEU B 1 85 ? 10.678 -0.947 5.077 1.00 18.78 85 LEU B N 1
ATOM 4407 C CA . LEU B 1 85 ? 11.765 -1.699 5.679 1.00 22.62 85 LEU B CA 1
ATOM 4408 C C . LEU B 1 85 ? 11.262 -2.955 6.402 1.00 21.58 85 LEU B C 1
ATOM 4409 O O . LEU B 1 85 ? 11.825 -4.042 6.208 1.00 21.20 85 LEU B O 1
ATOM 4425 N N . PHE B 1 86 ? 10.194 -2.827 7.205 1.00 20.72 86 PHE B N 1
ATOM 4426 C CA . PHE B 1 86 ? 9.551 -3.992 7.841 1.00 23.02 86 PHE B CA 1
ATOM 4427 C C . PHE B 1 86 ? 9.203 -5.101 6.822 1.00 23.16 86 PHE B C 1
ATOM 4428 O O . PHE B 1 86 ? 9.308 -6.310 7.109 1.00 23.42 86 PHE B O 1
ATOM 4445 N N . ASP B 1 87 ? 8.702 -4.666 5.669 1.00 23.08 87 ASP B N 1
ATOM 4446 C CA . ASP B 1 87 ? 8.211 -5.579 4.648 1.00 26.11 87 ASP B CA 1
ATOM 4447 C C . ASP B 1 87 ? 9.307 -6.294 3.880 1.00 25.81 87 ASP B C 1
ATOM 4448 O O . ASP B 1 87 ? 9.030 -7.233 3.150 1.00 30.31 87 ASP B O 1
ATOM 4457 N N A SER B 1 88 ? 10.540 -5.821 4.013 0.60 23.35 88 SER B N 1
ATOM 4458 N N B SER B 1 88 ? 10.545 -5.867 4.059 0.40 23.39 88 SER B N 1
ATOM 4459 C CA A SER B 1 88 ? 11.662 -6.347 3.242 0.60 23.43 88 SER B CA 1
ATOM 4460 C CA B SER B 1 88 ? 11.641 -6.364 3.245 0.40 23.46 88 SER B CA 1
ATOM 4461 C C A SER B 1 88 ? 12.443 -7.405 4.022 0.60 24.47 88 SER B C 1
ATOM 4462 C C B SER B 1 88 ? 12.569 -7.302 4.010 0.40 24.40 88 SER B C 1
ATOM 4463 O O A SER B 1 88 ? 12.376 -7.463 5.256 0.60 25.13 88 SER B O 1
ATOM 4464 O O B SER B 1 88 ? 12.727 -7.178 5.230 0.40 25.00 88 SER B O 1
ATOM 4479 N N . ASP B 1 89 ? 13.161 -8.243 3.273 1.00 24.26 89 ASP B N 1
ATOM 4480 C CA . ASP B 1 89 ? 14.170 -9.163 3.803 1.00 24.67 89 ASP B CA 1
ATOM 4481 C C . ASP B 1 89 ? 15.588 -8.640 3.561 1.00 23.76 89 ASP B C 1
ATOM 4482 O O . ASP B 1 89 ? 16.495 -8.848 4.369 1.00 25.52 89 ASP B O 1
ATOM 4492 N N . LEU B 1 90 ? 15.777 -8.002 2.409 1.00 22.08 90 LEU B N 1
ATOM 4493 C CA . LEU B 1 90 ? 17.071 -7.491 1.987 1.00 22.34 90 LEU B CA 1
ATOM 4494 C C . LEU B 1 90 ? 16.912 -6.029 1.668 1.00 21.01 90 LEU B C 1
ATOM 4495 O O . LEU B 1 90 ? 16.048 -5.658 0.866 1.00 20.81 90 LEU B O 1
ATOM 4511 N N . LEU B 1 91 ? 17.751 -5.210 2.294 1.00 19.71 91 LEU B N 1
ATOM 4512 C CA . LEU B 1 91 ? 17.834 -3.791 2.013 1.00 19.42 91 LEU B CA 1
ATOM 4513 C C . LEU B 1 91 ? 19.034 -3.548 1.105 1.00 20.47 91 LEU B C 1
ATOM 4514 O O . LEU B 1 91 ? 20.144 -3.912 1.456 1.00 21.74 91 LEU B O 1
ATOM 4530 N N . VAL B 1 92 ? 18.817 -2.944 -0.062 1.00 18.59 92 VAL B N 1
ATOM 4531 C CA . VAL B 1 92 ? 19.928 -2.536 -0.904 1.00 18.35 92 VAL B CA 1
ATOM 4532 C C . VAL B 1 92 ? 19.986 -1.022 -0.935 1.00 18.61 92 VAL B C 1
ATOM 4533 O O . VAL B 1 92 ? 19.000 -0.388 -1.258 1.00 21.05 92 VAL B O 1
ATOM 4546 N N . ILE B 1 93 ? 21.125 -0.441 -0.564 1.00 17.47 93 ILE B N 1
ATOM 4547 C CA . ILE B 1 93 ? 21.298 0.999 -0.59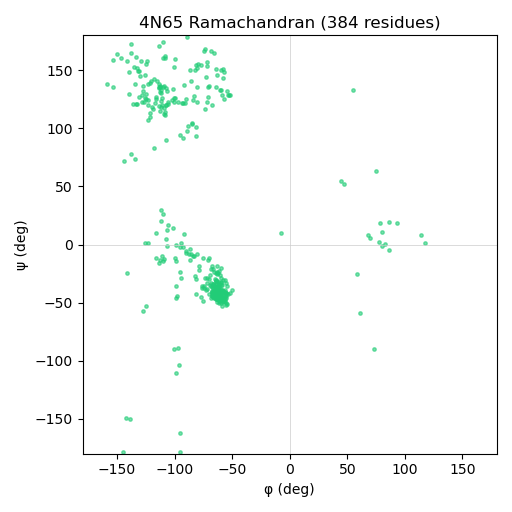5 1.00 16.78 93 ILE B CA 1
ATOM 4548 C C . ILE B 1 93 ? 22.387 1.300 -1.610 1.00 18.13 93 ILE B C 1
ATOM 4549 O O . ILE B 1 93 ? 23.472 0.739 -1.528 1.00 19.87 93 ILE B O 1
ATOM 4565 N N . SER B 1 94 ? 22.100 2.156 -2.583 1.00 17.97 94 SER B N 1
ATOM 4566 C CA . SER B 1 94 ? 23.122 2.611 -3.503 1.00 18.59 94 SER B CA 1
ATOM 4567 C C . SER B 1 94 ? 23.439 4.061 -3.157 1.00 18.56 94 SER B C 1
ATOM 4568 O O . SER B 1 94 ? 22.530 4.856 -2.922 1.00 19.19 94 SER B O 1
ATOM 4576 N N . THR B 1 95 ? 24.720 4.406 -3.102 1.00 20.15 95 THR B N 1
ATOM 4577 C CA . THR B 1 95 ? 25.090 5.759 -2.738 1.00 20.39 95 THR B CA 1
ATOM 4578 C C . THR B 1 95 ? 26.474 6.151 -3.197 1.00 21.00 95 THR B C 1
ATOM 4579 O O . THR B 1 95 ? 27.433 5.375 -3.073 1.00 20.02 95 THR B O 1
ATOM 4590 N N . PRO B 1 96 ? 26.588 7.378 -3.704 1.00 21.75 96 PRO B N 1
ATOM 4591 C CA . PRO B 1 96 ? 27.922 7.936 -3.860 1.00 23.46 96 PRO B CA 1
ATOM 4592 C C . PRO B 1 96 ? 28.473 8.333 -2.525 1.00 22.75 96 PRO B C 1
ATOM 4593 O O . PRO B 1 96 ? 27.743 8.372 -1.546 1.00 22.32 96 PRO B O 1
ATOM 4604 N N . MET B 1 97 ? 29.767 8.593 -2.482 1.00 21.50 97 MET B N 1
ATOM 4605 C CA . MET B 1 97 ? 30.338 9.354 -1.383 1.00 20.41 97 MET B CA 1
ATOM 4606 C C . MET B 1 97 ? 30.289 10.810 -1.808 1.00 21.62 97 MET B C 1
ATOM 4607 O O . MET B 1 97 ? 30.837 11.161 -2.839 1.00 24.27 97 MET B O 1
ATOM 4621 N N . TYR B 1 98 ? 29.669 11.636 -0.982 1.00 19.92 98 TYR B N 1
ATOM 4622 C CA . TYR B 1 98 ? 29.637 13.075 -1.172 1.00 18.96 98 TYR B CA 1
ATOM 4623 C C . TYR B 1 98 ? 30.299 13.723 0.045 1.00 18.87 98 TYR B C 1
ATOM 4624 O O . TYR B 1 98 ? 29.809 13.593 1.173 1.00 18.04 98 TYR B O 1
ATOM 4642 N N . ASN B 1 99 ? 31.399 14.438 -0.201 1.00 19.83 99 ASN B N 1
ATOM 4643 C CA . ASN B 1 99 ? 32.127 15.121 0.849 1.00 20.65 99 ASN B CA 1
ATOM 4644 C C . ASN B 1 99 ? 32.327 14.268 2.109 1.00 21.25 99 ASN B C 1
ATOM 4645 O O . ASN B 1 99 ? 31.959 14.650 3.233 1.00 19.95 99 ASN B O 1
ATOM 4656 N N . PHE B 1 100 ? 32.912 13.095 1.872 1.00 21.37 100 PHE B N 1
ATOM 4657 C CA . PHE B 1 100 ? 33.298 12.122 2.914 1.00 22.03 100 PHE B CA 1
ATOM 4658 C C . PHE B 1 100 ? 32.145 11.468 3.634 1.00 20.67 100 PHE B C 1
ATOM 4659 O O . PHE B 1 100 ? 32.342 10.743 4.601 1.00 20.85 100 PHE B O 1
ATOM 4676 N N . SER B 1 101 ? 30.938 11.706 3.156 1.00 19.98 101 SER B N 1
ATOM 4677 C CA . SER B 1 101 ? 29.768 11.076 3.745 1.00 20.55 101 SER B CA 1
ATOM 4678 C C . SER B 1 101 ? 28.778 10.701 2.636 1.00 20.71 101 SER B C 1
ATOM 4679 O O . SER B 1 101 ? 29.176 10.401 1.517 1.00 21.67 101 SER B O 1
ATOM 4687 N N . VAL B 1 102 ? 27.481 10.712 2.932 1.00 19.14 102 VAL B N 1
ATOM 4688 C CA . VAL B 1 102 ? 26.484 10.375 1.913 1.00 19.10 102 VAL B CA 1
ATOM 4689 C C . VAL B 1 102 ? 25.715 11.625 1.488 1.00 18.69 102 VAL B C 1
ATOM 4690 O O . VAL B 1 102 ? 25.708 12.617 2.210 1.00 18.40 102 VAL B O 1
ATOM 4703 N N . PRO B 1 103 ? 25.047 11.571 0.331 1.00 19.47 103 PRO B N 1
ATOM 4704 C CA . PRO B 1 103 ? 24.195 12.692 -0.059 1.00 18.97 103 PRO B CA 1
ATOM 4705 C C . PRO B 1 103 ? 23.136 12.950 1.011 1.00 17.55 103 PRO B C 1
ATOM 4706 O O . PRO B 1 103 ? 22.735 12.045 1.753 1.00 17.37 103 PRO B O 1
ATOM 4717 N N . SER B 1 104 ? 22.706 14.203 1.118 1.00 15.84 104 SER B N 1
ATOM 4718 C CA . SER B 1 104 ? 21.877 14.604 2.237 1.00 16.34 104 SER B CA 1
ATOM 4719 C C . SER B 1 104 ? 20.527 13.884 2.239 1.00 16.33 104 SER B C 1
ATOM 4720 O O . SER B 1 104 ? 19.982 13.648 3.311 1.00 15.72 104 SER B O 1
ATOM 4728 N N . GLY B 1 105 ? 19.993 13.532 1.062 1.00 15.80 105 GLY B N 1
ATOM 4729 C CA . GLY B 1 105 ? 18.737 12.793 1.021 1.00 16.18 105 GLY B CA 1
ATOM 4730 C C . GLY B 1 105 ? 18.790 11.441 1.742 1.00 16.06 105 GLY B C 1
ATOM 4731 O O . GLY B 1 105 ? 17.805 11.006 2.324 1.00 14.84 105 GLY B O 1
ATOM 4735 N N . LEU B 1 106 ? 19.928 10.756 1.695 1.00 15.79 106 LEU B N 1
ATOM 4736 C CA . LEU B 1 106 ? 20.051 9.478 2.362 1.00 16.14 106 LEU B CA 1
ATOM 4737 C C . LEU B 1 106 ? 20.163 9.697 3.877 1.00 15.32 106 LEU B C 1
ATOM 4738 O O . LEU B 1 106 ? 19.683 8.884 4.661 1.00 14.93 106 LEU B O 1
ATOM 4754 N N . LYS B 1 107 ? 20.827 10.774 4.278 1.00 15.31 107 LYS B N 1
ATOM 4755 C CA . LYS B 1 107 ? 20.857 11.106 5.715 1.00 14.94 107 LYS B CA 1
ATOM 4756 C C . LYS B 1 107 ? 19.411 11.334 6.166 1.00 15.38 107 LYS B C 1
ATOM 4757 O O . LYS B 1 107 ? 19.003 10.899 7.241 1.00 15.28 107 LYS B O 1
ATOM 4776 N N . ALA B 1 108 ? 18.643 12.039 5.345 1.00 16.09 108 ALA B N 1
ATOM 4777 C CA . ALA B 1 108 ? 17.235 12.297 5.641 1.00 14.97 108 ALA B CA 1
ATOM 4778 C C . ALA B 1 108 ? 16.405 10.997 5.780 1.00 16.06 108 ALA B C 1
ATOM 4779 O O . ALA B 1 108 ? 15.583 10.872 6.674 1.00 15.31 108 ALA B O 1
ATOM 4786 N N . TRP B 1 109 ? 16.610 10.058 4.854 1.00 15.67 109 TRP B N 1
ATOM 4787 C CA . TRP B 1 109 ? 15.976 8.741 4.925 1.00 15.61 109 TRP B CA 1
ATOM 4788 C C . TRP B 1 109 ? 16.271 8.039 6.257 1.00 15.68 109 TRP B C 1
ATOM 4789 O O . TRP B 1 109 ? 15.354 7.620 6.947 1.00 15.49 109 TRP B O 1
ATOM 4810 N N . ILE B 1 110 ? 17.541 7.942 6.647 1.00 15.04 110 ILE B N 1
ATOM 4811 C CA . ILE B 1 110 ? 17.894 7.369 7.931 1.00 15.61 110 ILE B CA 1
ATOM 4812 C C . ILE B 1 110 ? 17.191 8.100 9.077 1.00 16.63 110 ILE B C 1
ATOM 4813 O O . ILE B 1 110 ? 16.679 7.450 9.994 1.00 16.99 110 ILE B O 1
ATOM 4829 N N . ASP B 1 111 ? 17.168 9.434 9.029 1.00 15.37 111 ASP B N 1
ATOM 4830 C CA . ASP B 1 111 ? 16.536 10.219 10.092 1.00 15.54 111 ASP B CA 1
ATOM 4831 C C . ASP B 1 111 ? 15.028 9.960 10.186 1.00 16.27 111 ASP B C 1
ATOM 4832 O O . ASP B 1 111 ? 14.451 10.135 11.239 1.00 17.18 111 ASP B O 1
ATOM 4841 N N . GLN B 1 112 ? 14.406 9.530 9.099 1.00 15.08 112 GLN B N 1
ATOM 4842 C CA . GLN B 1 112 ? 12.999 9.134 9.140 1.00 13.74 112 GLN B CA 1
ATOM 4843 C C . GLN B 1 112 ? 12.760 7.713 9.664 1.00 15.69 112 GLN B C 1
ATOM 4844 O O . GLN B 1 112 ? 11.688 7.446 10.199 1.00 17.33 112 GLN B O 1
ATOM 4858 N N . ILE B 1 113 ? 13.707 6.797 9.474 1.00 14.74 113 ILE B N 1
ATOM 4859 C CA . ILE B 1 113 ? 13.429 5.386 9.777 1.00 16.43 113 ILE B CA 1
ATOM 4860 C C . ILE B 1 113 ? 13.943 4.892 11.131 1.00 17.41 113 ILE B C 1
ATOM 4861 O O . ILE B 1 113 ? 13.566 3.798 11.576 1.00 17.65 113 ILE B O 1
ATOM 4877 N N . VAL B 1 114 ? 14.818 5.675 11.757 1.00 17.86 114 VAL B N 1
ATOM 4878 C CA . VAL B 1 114 ? 15.247 5.387 13.133 1.00 18.50 114 VAL B CA 1
ATOM 4879 C C . VAL B 1 114 ? 14.206 6.019 14.037 1.00 19.65 114 VAL B C 1
ATOM 4880 O O . VAL B 1 114 ? 14.128 7.257 14.158 1.00 20.68 114 VAL B O 1
ATOM 4893 N N . ARG B 1 115 ? 13.362 5.160 14.605 1.00 20.05 115 ARG B N 1
ATOM 4894 C CA . ARG B 1 115 ? 12.133 5.585 15.277 1.00 19.89 115 ARG B CA 1
ATOM 4895 C C . ARG B 1 115 ? 11.955 4.905 16.614 1.00 19.24 115 ARG B C 1
ATOM 4896 O O . ARG B 1 115 ? 11.870 3.669 16.715 1.00 18.74 115 ARG B O 1
ATOM 4917 N N . LEU B 1 116 ? 11.885 5.729 17.640 1.00 17.58 116 LEU B N 1
ATOM 4918 C CA . LEU B 1 116 ? 11.707 5.259 19.008 1.00 18.86 116 LEU B CA 1
ATOM 4919 C C . LEU B 1 116 ? 10.448 4.408 19.146 1.00 21.14 116 LEU B C 1
ATOM 4920 O O . LEU B 1 116 ? 9.349 4.826 18.770 1.00 20.74 116 LEU B O 1
ATOM 4936 N N . GLY B 1 117 ? 10.612 3.198 19.665 1.00 23.80 117 GLY B N 1
ATOM 4937 C CA . GLY B 1 117 ? 9.491 2.298 19.875 1.00 24.08 117 GLY B CA 1
ATOM 4938 C C . GLY B 1 117 ? 9.062 1.504 18.655 1.00 22.84 117 GLY B C 1
ATOM 4939 O O . GLY B 1 117 ? 8.110 0.710 18.719 1.00 23.86 117 GLY B O 1
ATOM 4943 N N . VAL B 1 118 ? 9.765 1.709 17.548 1.00 20.47 118 VAL B N 1
ATOM 4944 C CA . VAL B 1 118 ? 9.414 1.130 16.267 1.00 20.53 118 VAL B CA 1
ATOM 4945 C C . VAL B 1 118 ? 10.597 0.380 15.643 1.00 20.29 118 VAL B C 1
ATOM 4946 O O . VAL B 1 118 ? 10.478 -0.818 15.371 1.00 22.59 118 VAL B O 1
ATOM 4959 N N . THR B 1 119 ? 11.723 1.055 15.444 1.00 19.36 119 THR B N 1
ATOM 4960 C CA . THR B 1 119 ? 12.919 0.383 14.968 1.00 20.35 119 THR B CA 1
ATOM 4961 C C . THR B 1 119 ? 14.011 0.281 16.035 1.00 21.53 119 THR B C 1
ATOM 4962 O O . THR B 1 119 ? 14.950 -0.508 15.880 1.00 23.30 119 THR B O 1
ATOM 4973 N N . PHE B 1 120 ? 13.881 1.042 17.129 1.00 19.90 120 PHE B N 1
ATOM 4974 C CA . PHE B 1 120 ? 14.742 0.833 18.310 1.00 20.71 120 PHE B CA 1
ATOM 4975 C C . PHE B 1 120 ? 13.936 1.146 19.531 1.00 22.34 120 PHE B C 1
ATOM 4976 O O . PHE B 1 120 ? 12.919 1.828 19.445 1.00 21.54 120 PHE B O 1
ATOM 4993 N N . ASP B 1 121 ? 14.373 0.662 20.684 1.00 25.86 121 ASP B N 1
ATOM 4994 C CA . ASP B 1 121 ? 13.687 1.010 21.912 1.00 30.34 121 ASP B CA 1
ATOM 4995 C C . ASP B 1 121 ? 14.700 1.294 22.973 1.00 32.32 121 ASP B C 1
ATOM 4996 O O . ASP B 1 121 ? 15.905 1.136 22.759 1.00 31.08 121 ASP B O 1
ATOM 5005 N N . PHE B 1 122 ? 14.214 1.767 24.111 1.00 38.12 122 PHE B N 1
ATOM 5006 C CA . PHE B 1 122 ? 15.097 1.991 25.238 1.00 43.05 122 PHE B CA 1
ATOM 5007 C C . PHE B 1 122 ? 14.519 1.385 26.489 1.00 49.01 122 PHE B C 1
ATOM 5008 O O . PHE B 1 122 ? 13.306 1.263 26.643 1.00 49.29 122 PHE B O 1
ATOM 5014 N N . VAL B 1 123 ? 15.430 0.967 27.352 1.00 55.13 123 VAL B N 1
ATOM 5015 C CA . VAL B 1 123 ? 15.097 0.465 28.675 1.00 59.42 123 VAL B CA 1
ATOM 5016 C C . VAL B 1 123 ? 16.156 0.983 29.635 1.00 60.61 123 VAL B C 1
ATOM 5017 O O . VAL B 1 123 ? 17.315 1.164 29.246 1.00 60.89 123 VAL B O 1
ATOM 5030 N N . GLN B 1 130 ? 19.287 1.807 28.322 1.00 53.59 130 GLN B N 1
ATOM 5031 C CA . GLN B 1 130 ? 20.009 1.143 27.240 1.00 50.68 130 GLN B CA 1
ATOM 5032 C C . GLN B 1 130 ? 19.131 1.074 25.993 1.00 46.97 130 GLN B C 1
ATOM 5033 O O . GLN B 1 130 ? 17.962 0.711 26.074 1.00 49.29 130 GLN B O 1
ATOM 5038 N N . TYR B 1 131 ? 19.703 1.432 24.855 1.00 41.30 131 TYR B N 1
ATOM 5039 C CA . TYR B 1 131 ? 18.983 1.364 23.583 1.00 39.30 131 TYR B CA 1
ATOM 5040 C C . TYR B 1 131 ? 19.132 -0.048 23.012 1.00 38.63 131 TYR B C 1
ATOM 5041 O O . TYR B 1 131 ? 20.188 -0.665 23.166 1.00 43.95 131 TYR B O 1
ATOM 5059 N N . ARG B 1 132 ? 18.067 -0.593 22.428 1.00 32.24 132 ARG B N 1
ATOM 5060 C CA . ARG B 1 132 ? 18.152 -1.891 21.769 1.00 32.50 132 ARG B CA 1
ATOM 5061 C C . ARG B 1 132 ? 17.497 -1.822 20.402 1.00 30.35 132 ARG B C 1
ATOM 5062 O O . ARG B 1 132 ? 16.552 -1.044 20.216 1.00 30.23 132 ARG B O 1
ATOM 5071 N N . PRO B 1 133 ? 17.961 -2.655 19.461 1.00 29.09 133 PRO B N 1
ATOM 5072 C CA . PRO B 1 133 ? 17.380 -2.674 18.113 1.00 25.50 133 PRO B CA 1
ATOM 5073 C C . PRO B 1 133 ? 16.092 -3.490 18.068 1.00 23.80 133 PRO B C 1
ATOM 5074 O O . PRO B 1 133 ? 15.901 -4.454 18.856 1.00 24.77 133 PRO B O 1
ATOM 5085 N N . LEU B 1 134 ? 15.203 -3.128 17.150 1.00 22.07 134 LEU B N 1
ATOM 5086 C CA . LEU B 1 134 ? 13.960 -3.879 17.008 1.00 24.71 134 LEU B CA 1
ATOM 5087 C C . LEU B 1 134 ? 13.806 -4.646 15.693 1.00 27.38 134 LEU B C 1
ATOM 5088 O O . LEU B 1 134 ? 12.951 -5.525 15.603 1.00 28.77 134 LEU B O 1
ATOM 5104 N N . LEU B 1 135 ? 14.601 -4.337 14.669 1.00 25.98 135 LEU B N 1
ATOM 5105 C CA . LEU B 1 135 ? 14.488 -5.119 13.432 1.00 26.84 135 LEU B CA 1
ATOM 5106 C C . LEU B 1 135 ? 15.217 -6.434 13.509 1.00 29.39 135 LEU B C 1
ATOM 5107 O O . LEU B 1 135 ? 16.349 -6.503 13.975 1.00 33.20 135 LEU B O 1
ATOM 5123 N N . ARG B 1 136 ? 14.564 -7.481 13.039 1.00 27.87 136 ARG B N 1
ATOM 5124 C CA . ARG B 1 136 ? 15.181 -8.796 13.028 1.00 30.86 136 ARG B CA 1
ATOM 5125 C C . ARG B 1 136 ? 15.022 -9.456 11.669 1.00 29.45 136 ARG B C 1
ATOM 5126 O O . ARG B 1 136 ? 14.061 -9.203 10.958 1.00 27.51 136 ARG B O 1
ATOM 5132 N N . GLY B 1 137 ? 15.995 -10.285 11.321 1.00 32.30 137 GLY B N 1
ATOM 5133 C CA . GLY B 1 137 ? 15.913 -11.120 10.146 1.00 34.32 137 GLY B CA 1
ATOM 5134 C C . GLY B 1 137 ? 16.243 -10.404 8.849 1.00 33.25 137 GLY B C 1
ATOM 5135 O O . GLY B 1 137 ? 16.015 -10.975 7.778 1.00 34.66 137 GLY B O 1
ATOM 5139 N N . LYS B 1 138 ? 16.785 -9.181 8.935 1.00 28.40 138 LYS B N 1
ATOM 5140 C CA . LYS B 1 138 ? 17.125 -8.422 7.732 1.00 27.98 138 LYS B CA 1
ATOM 5141 C C . LYS B 1 138 ? 18.610 -8.522 7.426 1.00 28.73 138 LYS B C 1
ATOM 5142 O O . LYS B 1 138 ? 19.409 -8.840 8.295 1.00 30.99 138 LYS B O 1
ATOM 5161 N N . ARG B 1 139 ? 18.974 -8.253 6.180 1.00 26.03 139 ARG B N 1
ATOM 5162 C CA . ARG B 1 139 ? 20.372 -8.079 5.808 1.00 25.73 139 ARG B CA 1
ATOM 5163 C C . ARG B 1 139 ? 20.433 -6.889 4.847 1.00 22.99 139 ARG B C 1
ATOM 5164 O O . ARG B 1 139 ? 19.394 -6.428 4.346 1.00 22.37 139 ARG B O 1
ATOM 5185 N N . ALA B 1 140 ? 21.621 -6.348 4.617 1.00 21.96 140 ALA B N 1
ATOM 5186 C CA . ALA B 1 140 ? 21.749 -5.185 3.765 1.00 21.72 140 ALA B CA 1
ATOM 5187 C C . ALA B 1 140 ? 22.976 -5.311 2.877 1.00 24.16 140 ALA B C 1
ATOM 5188 O O . ALA B 1 140 ? 23.977 -5.963 3.237 1.00 26.55 140 ALA B O 1
ATOM 5195 N N . LEU B 1 141 ? 22.850 -4.718 1.694 1.00 22.30 141 LEU B N 1
ATOM 5196 C CA . LEU B 1 141 ? 23.949 -4.568 0.773 1.00 21.77 141 LEU B CA 1
ATOM 5197 C C . LEU B 1 141 ? 24.054 -3.090 0.462 1.00 21.05 141 LEU B C 1
ATOM 5198 O O . LEU B 1 141 ? 23.068 -2.463 0.060 1.00 21.48 141 LEU B O 1
ATOM 5214 N N . ILE B 1 142 ? 25.238 -2.533 0.683 1.00 18.96 142 ILE B N 1
ATOM 5215 C CA . ILE B 1 142 ? 25.523 -1.150 0.324 1.00 19.06 142 ILE B CA 1
ATOM 5216 C C . ILE B 1 142 ? 26.411 -1.159 -0.906 1.00 19.82 142 ILE B C 1
ATOM 5217 O O . ILE B 1 142 ? 27.505 -1.750 -0.892 1.00 21.11 142 ILE B O 1
ATOM 5233 N N . VAL B 1 143 ? 25.925 -0.536 -1.974 1.00 19.22 143 VAL B N 1
ATOM 5234 C CA . VAL B 1 143 ? 26.668 -0.401 -3.213 1.00 21.58 143 VAL B CA 1
ATOM 5235 C C . VAL B 1 143 ? 27.070 1.065 -3.330 1.00 21.04 143 VAL B C 1
ATOM 5236 O O . VAL B 1 143 ? 26.218 1.953 -3.398 1.00 20.63 143 VAL B O 1
ATOM 5249 N N . THR B 1 144 ? 28.367 1.316 -3.269 1.00 21.28 144 THR B N 1
ATOM 5250 C CA . THR B 1 144 ? 28.850 2.686 -3.201 1.00 21.47 144 THR B CA 1
ATOM 5251 C C . THR B 1 144 ? 29.954 2.992 -4.223 1.00 24.74 144 THR B C 1
ATOM 5252 O O . THR B 1 144 ? 30.809 2.158 -4.555 1.00 25.92 144 THR B O 1
ATOM 5263 N N . SER B 1 145 ? 29.905 4.226 -4.697 1.00 25.40 145 SER B N 1
ATOM 5264 C CA . SER B 1 145 ? 30.851 4.722 -5.675 1.00 28.12 145 SER B CA 1
ATOM 5265 C C . SER B 1 145 ? 31.555 5.964 -5.144 1.00 25.75 145 SER B C 1
ATOM 5266 O O . SER B 1 145 ? 30.915 6.844 -4.539 1.00 23.75 145 SER B O 1
ATOM 5274 N N . ARG B 1 146 ? 32.865 6.031 -5.384 1.00 26.05 146 ARG B N 1
ATOM 5275 C CA . ARG B 1 146 ? 33.698 7.128 -4.894 1.00 26.50 146 ARG B CA 1
ATOM 5276 C C . ARG B 1 146 ? 34.615 7.610 -6.012 1.00 27.48 146 ARG B C 1
ATOM 5277 O O . ARG B 1 146 ? 35.188 6.794 -6.751 1.00 26.95 146 ARG B O 1
ATOM 5298 N N . GLY B 1 147 ? 34.774 8.922 -6.129 1.00 29.45 147 GLY B N 1
ATOM 5299 C CA . GLY B 1 147 ? 35.676 9.467 -7.138 1.00 32.08 147 GLY B CA 1
ATOM 5300 C C . GLY B 1 147 ? 37.138 9.240 -6.809 1.00 33.36 147 GLY B C 1
ATOM 5301 O O . GLY B 1 147 ? 37.949 9.080 -7.711 1.00 36.06 147 GLY B O 1
ATOM 5305 N N . GLY B 1 148 ? 37.466 9.252 -5.517 1.00 30.78 148 GLY B N 1
ATOM 5306 C CA . GLY B 1 148 ? 38.832 9.104 -5.039 1.00 33.36 148 GLY B CA 1
ATOM 5307 C C . GLY B 1 148 ? 39.176 7.671 -4.670 1.00 36.07 148 GLY B C 1
ATOM 5308 O O . GLY B 1 148 ? 38.486 6.746 -5.069 1.00 37.14 148 GLY B O 1
ATOM 5312 N N . HIS B 1 149 ? 40.245 7.496 -3.904 1.00 37.24 149 HIS B N 1
ATOM 5313 C CA . HIS B 1 149 ? 40.737 6.168 -3.587 1.00 39.44 149 HIS B CA 1
ATOM 5314 C C . HIS B 1 149 ? 41.225 6.063 -2.150 1.00 36.48 149 HIS B C 1
ATOM 5315 O O . HIS B 1 149 ? 41.563 7.061 -1.508 1.00 34.97 149 HIS B O 1
ATOM 5326 N N . GLY B 1 150 ? 41.258 4.829 -1.660 1.00 35.75 150 GLY B N 1
ATOM 5327 C CA . GLY B 1 150 ? 41.861 4.515 -0.380 1.00 35.07 150 GLY B CA 1
ATOM 5328 C C . GLY B 1 150 ? 40.914 4.694 0.788 1.00 32.47 150 GLY B C 1
ATOM 5329 O O . GLY B 1 150 ? 41.370 4.840 1.922 1.00 31.67 150 GLY B O 1
ATOM 5333 N N . PHE B 1 151 ? 39.605 4.716 0.512 1.00 31.47 151 PHE B N 1
ATOM 5334 C CA . PHE B 1 151 ? 38.591 4.892 1.564 1.00 30.18 151 PHE B CA 1
ATOM 5335 C C . PHE B 1 151 ? 38.113 3.569 2.159 1.00 30.92 151 PHE B C 1
ATOM 5336 O O . PHE B 1 151 ? 37.356 3.541 3.133 1.00 30.13 151 PHE B O 1
ATOM 5353 N N . GLY B 1 152 ? 38.548 2.467 1.568 1.00 32.60 152 GLY B N 1
ATOM 5354 C CA . GLY B 1 152 ? 38.130 1.166 2.037 1.00 34.43 152 GLY B CA 1
ATOM 5355 C C . GLY B 1 152 ? 39.062 0.646 3.114 1.00 35.95 152 GLY B C 1
ATOM 5356 O O . GLY B 1 152 ? 40.049 1.302 3.461 1.00 34.43 152 GLY B O 1
ATOM 5360 N N . PRO B 1 153 ? 38.752 -0.540 3.646 1.00 38.16 153 PRO B N 1
ATOM 5361 C CA . PRO B 1 153 ? 39.565 -1.164 4.705 1.00 40.88 153 PRO B CA 1
ATOM 5362 C C . PRO B 1 153 ? 41.049 -1.238 4.326 1.00 43.96 153 PRO B C 1
ATOM 5363 O O . PRO B 1 153 ? 41.371 -1.693 3.235 1.00 44.16 153 PRO B O 1
ATOM 5374 N N . GLY B 1 154 ? 41.927 -0.757 5.203 1.00 45.64 154 GLY B N 1
ATOM 5375 C CA . GLY B 1 154 ? 43.360 -0.750 4.942 1.00 45.74 154 GLY B CA 1
ATOM 5376 C C . GLY B 1 154 ? 43.808 0.358 4.001 1.00 42.57 154 GLY B C 1
ATOM 5377 O O . GLY B 1 154 ? 44.982 0.451 3.683 1.00 40.99 154 GLY B O 1
ATOM 5381 N N . GLY B 1 155 ? 42.878 1.214 3.566 1.00 39.25 155 GLY B N 1
ATOM 5382 C CA . GLY B 1 155 ? 43.206 2.286 2.634 1.00 37.80 155 GLY B CA 1
ATOM 5383 C C . GLY B 1 155 ? 43.852 3.452 3.343 1.00 38.08 155 GLY B C 1
ATOM 5384 O O . GLY B 1 155 ? 43.635 3.631 4.533 1.00 37.59 155 GLY B O 1
ATOM 5388 N N . GLU B 1 156 ? 44.632 4.255 2.623 1.00 40.98 156 GLU B N 1
ATOM 5389 C CA . GLU B 1 156 ? 45.308 5.404 3.234 1.00 42.15 156 GLU B CA 1
ATOM 5390 C C . GLU B 1 156 ? 44.318 6.414 3.825 1.00 40.07 156 GLU B C 1
ATOM 5391 O O . GLU B 1 156 ? 44.641 7.143 4.777 1.00 40.50 156 GLU B O 1
ATOM 5397 N N . ASN B 1 157 ? 43.109 6.438 3.275 1.00 37.41 157 ASN B N 1
ATOM 5398 C CA . ASN B 1 157 ? 42.108 7.433 3.658 1.00 36.30 157 ASN B CA 1
ATOM 5399 C C . ASN B 1 157 ? 40.915 6.839 4.415 1.00 34.35 157 ASN B C 1
ATOM 5400 O O . ASN B 1 157 ? 39.848 7.452 4.471 1.00 32.37 157 ASN B O 1
ATOM 5411 N N . GLN B 1 158 ? 41.097 5.650 4.981 1.00 34.00 158 GLN B N 1
ATOM 5412 C CA . GLN B 1 158 ? 40.006 4.919 5.632 1.00 33.19 158 GLN B CA 1
ATOM 5413 C C . GLN B 1 158 ? 39.334 5.743 6.734 1.00 32.01 158 GLN B C 1
ATOM 5414 O O . GLN B 1 158 ? 38.096 5.753 6.864 1.00 30.43 158 GLN B O 1
ATOM 5428 N N . ALA B 1 159 ? 40.160 6.449 7.500 1.00 32.75 159 ALA B N 1
ATOM 5429 C CA . ALA B 1 159 ? 39.691 7.193 8.661 1.00 32.31 159 ALA B CA 1
ATOM 5430 C C . ALA B 1 159 ? 38.780 8.349 8.244 1.00 30.54 159 ALA B C 1
ATOM 5431 O O . ALA B 1 159 ? 37.963 8.820 9.041 1.00 31.64 159 ALA B O 1
ATOM 5438 N N . MET B 1 160 ? 38.896 8.765 6.984 1.00 27.72 160 MET B N 1
ATOM 5439 C CA . MET B 1 160 ? 38.082 9.840 6.441 1.00 26.71 160 MET B CA 1
ATOM 5440 C C . MET B 1 160 ? 36.732 9.369 5.867 1.00 25.58 160 MET B C 1
ATOM 5441 O O . MET B 1 160 ? 35.917 10.208 5.469 1.00 25.82 160 MET B O 1
ATOM 5455 N N . ASN B 1 161 ? 36.519 8.059 5.774 1.00 24.01 161 ASN B N 1
ATOM 5456 C CA . ASN B 1 161 ? 35.268 7.536 5.206 1.00 24.01 161 ASN B CA 1
ATOM 5457 C C . ASN B 1 161 ? 34.125 7.531 6.221 1.00 22.30 161 ASN B C 1
ATOM 5458 O O . ASN B 1 161 ? 34.068 6.662 7.093 1.00 22.72 161 ASN B O 1
ATOM 5469 N N . HIS B 1 162 ? 33.249 8.521 6.116 1.00 19.63 162 HIS B N 1
ATOM 5470 C CA . HIS B 1 162 ? 32.084 8.639 6.976 1.00 20.11 162 HIS B CA 1
ATOM 5471 C C . HIS B 1 162 ? 30.814 8.355 6.172 1.00 19.92 162 HIS B C 1
ATOM 5472 O O . HIS B 1 162 ? 29.736 8.815 6.516 1.00 19.48 162 HIS B O 1
ATOM 5487 N N . ALA B 1 163 ? 30.956 7.574 5.100 1.00 20.20 163 ALA B N 1
ATOM 5488 C CA . ALA B 1 163 ? 29.794 7.199 4.277 1.00 19.57 163 ALA B CA 1
ATOM 5489 C C . ALA B 1 163 ? 29.290 5.820 4.692 1.00 20.52 163 ALA B C 1
ATOM 5490 O O . ALA B 1 163 ? 28.507 5.709 5.623 1.00 20.69 163 ALA B O 1
ATOM 5497 N N . ASP B 1 164 ? 29.817 4.753 4.088 1.00 21.15 164 ASP B N 1
ATOM 5498 C CA . ASP B 1 164 ? 29.342 3.407 4.409 1.00 21.95 164 ASP B CA 1
ATOM 5499 C C . ASP B 1 164 ? 29.649 2.939 5.854 1.00 22.66 164 ASP B C 1
ATOM 5500 O O . ASP B 1 164 ? 28.821 2.254 6.459 1.00 23.23 164 ASP B O 1
ATOM 5509 N N . PRO B 1 165 ? 30.795 3.357 6.441 1.00 22.37 165 PRO B N 1
ATOM 5510 C CA . PRO B 1 165 ? 30.954 2.981 7.857 1.00 23.53 165 PRO B CA 1
ATOM 5511 C C . PRO B 1 165 ? 29.901 3.631 8.757 1.00 22.32 165 PRO B C 1
ATOM 5512 O O . PRO B 1 165 ? 29.478 2.985 9.704 1.00 23.13 165 PRO B O 1
ATOM 5523 N N . TRP B 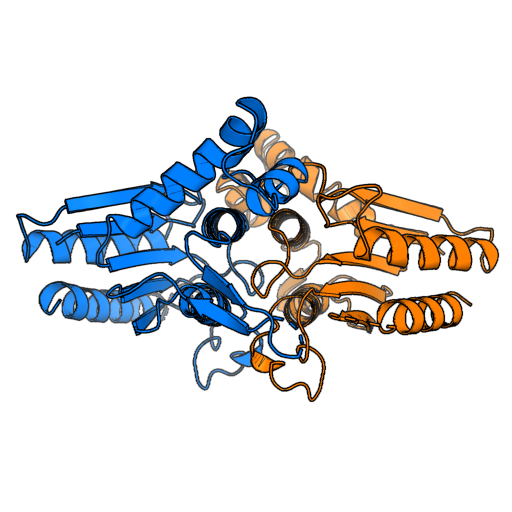1 166 ? 29.497 4.857 8.462 1.00 20.60 166 TRP B N 1
ATOM 5524 C CA . TRP B 1 166 ? 28.421 5.505 9.204 1.00 19.77 166 TRP B CA 1
ATOM 5525 C C . TRP B 1 166 ? 27.089 4.768 8.972 1.00 19.94 166 TRP B C 1
ATOM 5526 O O . TRP B 1 166 ? 26.310 4.516 9.906 1.00 19.08 166 TRP B O 1
ATOM 5547 N N . LEU B 1 167 ? 26.807 4.416 7.722 1.00 19.16 167 LEU B N 1
ATOM 5548 C CA . LEU B 1 167 ? 25.573 3.662 7.441 1.00 19.26 167 LEU B CA 1
ATOM 5549 C C . LEU B 1 167 ? 25.535 2.371 8.240 1.00 20.54 167 LEU B C 1
ATOM 5550 O O . LEU B 1 167 ? 24.501 1.997 8.796 1.00 20.63 167 LEU B O 1
ATOM 5566 N N . ARG B 1 168 ? 26.672 1.682 8.335 1.00 22.12 168 ARG B N 1
ATOM 5567 C CA . ARG B 1 168 ? 26.729 0.465 9.135 1.00 22.96 168 ARG B CA 1
ATOM 5568 C C . ARG B 1 168 ? 26.323 0.724 10.574 1.00 22.32 168 ARG B C 1
ATOM 5569 O O . ARG B 1 168 ? 25.593 -0.060 11.181 1.00 23.27 168 ARG B O 1
ATOM 5590 N N . THR B 1 169 ? 26.820 1.816 11.134 1.00 22.18 169 THR B N 1
ATOM 5591 C CA . THR B 1 169 ? 26.533 2.153 12.531 1.00 23.62 169 THR B CA 1
ATOM 5592 C C . THR B 1 169 ? 25.037 2.412 12.742 1.00 21.77 169 THR B C 1
ATOM 5593 O O . THR B 1 169 ? 24.438 1.880 13.677 1.00 21.72 169 THR B O 1
ATOM 5604 N N . ALA B 1 170 ? 24.460 3.253 11.894 1.00 21.14 170 ALA B N 1
ATOM 5605 C CA . ALA B 1 170 ? 23.031 3.583 11.999 1.00 21.36 170 ALA B CA 1
ATOM 5606 C C . ALA B 1 170 ? 22.158 2.344 11.765 1.00 21.20 170 ALA B C 1
ATOM 5607 O O . ALA B 1 170 ? 21.173 2.101 12.475 1.00 21.15 170 ALA B O 1
ATOM 5614 N N . LEU B 1 171 ? 22.480 1.582 10.727 1.00 19.63 171 LEU B N 1
ATOM 5615 C CA . LEU B 1 171 ? 21.749 0.350 10.463 1.00 19.36 171 LEU B CA 1
ATOM 5616 C C . LEU B 1 171 ? 21.911 -0.669 11.598 1.00 20.84 171 LEU B C 1
ATOM 5617 O O . LEU B 1 171 ? 20.955 -1.355 11.962 1.00 20.88 171 LEU B O 1
ATOM 5633 N N . GLY B 1 172 ? 23.119 -0.779 12.151 1.00 20.27 172 GLY B N 1
ATOM 5634 C CA . GLY B 1 172 ? 23.331 -1.669 13.260 1.00 21.25 172 GLY B CA 1
ATOM 5635 C C . GLY B 1 172 ? 22.512 -1.295 14.481 1.00 21.49 172 GLY B C 1
ATOM 5636 O O . GLY B 1 172 ? 22.058 -2.161 15.207 1.00 21.64 172 GLY B O 1
ATOM 5640 N N . PHE B 1 173 ? 22.349 -0.010 14.720 1.00 20.63 173 PHE B N 1
ATOM 5641 C CA . PHE B 1 173 ? 21.585 0.480 15.876 1.00 20.55 173 PHE B CA 1
ATOM 5642 C C . PHE B 1 173 ? 20.125 -0.003 15.861 1.00 21.22 173 PHE B C 1
ATOM 5643 O O . PHE B 1 173 ? 19.529 -0.239 16.930 1.00 22.69 173 PHE B O 1
ATOM 5660 N N . ILE B 1 174 ? 19.549 -0.155 14.668 1.00 19.85 174 ILE B N 1
ATOM 5661 C CA . ILE B 1 174 ? 18.159 -0.641 14.564 1.00 20.22 174 ILE B CA 1
ATOM 5662 C C . ILE B 1 174 ? 18.056 -2.149 14.324 1.00 21.79 174 ILE B C 1
ATOM 5663 O O . ILE B 1 174 ? 16.949 -2.697 14.249 1.00 24.13 174 ILE B O 1
ATOM 5679 N N . GLY B 1 175 ? 19.194 -2.821 14.191 1.00 21.41 175 GLY B N 1
ATOM 5680 C CA . GLY B 1 175 ? 19.240 -4.278 14.212 1.00 22.82 175 GLY B CA 1
ATOM 5681 C C . GLY B 1 175 ? 19.652 -4.963 12.905 1.00 25.00 175 GLY B C 1
ATOM 5682 O O . GLY B 1 175 ? 19.586 -6.185 12.791 1.00 27.24 175 GLY B O 1
ATOM 5686 N N . ILE B 1 176 ? 20.093 -4.179 11.934 1.00 24.66 176 ILE B N 1
ATOM 5687 C CA . ILE B 1 176 ? 20.587 -4.747 10.694 1.00 26.78 176 ILE B CA 1
ATOM 5688 C C . ILE B 1 176 ? 22.114 -4.867 10.780 1.00 29.09 176 ILE B C 1
ATOM 5689 O O . ILE B 1 176 ? 22.842 -3.936 10.449 1.00 30.80 176 ILE B O 1
ATOM 5705 N N . ASP B 1 177 ? 22.584 -6.040 11.180 1.00 31.09 177 ASP B N 1
ATOM 5706 C CA . ASP B 1 177 ? 24.022 -6.244 11.386 1.00 34.96 177 ASP B CA 1
ATOM 5707 C C . ASP B 1 177 ? 24.657 -7.264 10.449 1.00 34.57 177 ASP B C 1
ATOM 5708 O O . ASP B 1 177 ? 25.800 -7.692 10.654 1.00 37.08 177 ASP B O 1
ATOM 5717 N N . GLU B 1 178 ? 23.911 -7.688 9.438 1.00 30.53 178 GLU B N 1
ATOM 5718 C CA . GLU B 1 178 ? 24.497 -8.467 8.370 1.00 30.55 178 GLU B CA 1
ATOM 5719 C C . GLU B 1 178 ? 24.554 -7.525 7.172 1.00 29.01 178 GLU B C 1
ATOM 5720 O O . GLU B 1 178 ? 23.579 -7.418 6.419 1.00 29.52 178 GLU B O 1
ATOM 5732 N N . VAL B 1 179 ? 25.665 -6.809 7.042 1.00 27.26 179 VAL B N 1
ATOM 5733 C CA . VAL B 1 179 ? 25.800 -5.774 6.040 1.00 27.31 179 VAL B CA 1
ATOM 5734 C C . VAL B 1 179 ? 27.028 -6.055 5.197 1.00 29.05 179 VAL B C 1
ATOM 5735 O O . VAL B 1 179 ? 28.127 -6.296 5.729 1.00 30.77 179 VAL B O 1
ATOM 5748 N N . THR B 1 180 ? 26.837 -6.026 3.887 1.00 26.92 180 THR B N 1
ATOM 5749 C CA . THR B 1 180 ? 27.938 -6.169 2.947 1.00 27.36 180 THR B CA 1
ATOM 5750 C C . THR B 1 180 ? 28.130 -4.877 2.175 1.00 27.05 180 THR B C 1
ATOM 5751 O O . THR B 1 180 ? 27.147 -4.259 1.771 1.00 27.49 180 THR B O 1
ATOM 5762 N N . VAL B 1 181 ? 29.383 -4.466 1.966 1.00 26.01 181 VAL B N 1
ATOM 5763 C CA . VAL B 1 181 ? 29.689 -3.258 1.195 1.00 24.12 181 VAL B CA 1
ATOM 5764 C C . VAL B 1 181 ? 30.455 -3.610 -0.059 1.00 25.20 181 VAL B C 1
ATOM 5765 O O . VAL B 1 181 ? 31.480 -4.269 -0.001 1.00 26.69 181 VAL B O 1
ATOM 5778 N N . VAL B 1 182 ? 29.957 -3.156 -1.194 1.00 24.65 182 VAL B N 1
ATOM 5779 C CA . VAL B 1 182 ? 30.676 -3.298 -2.448 1.00 26.15 182 VAL B CA 1
ATOM 5780 C C . VAL B 1 182 ? 30.958 -1.873 -2.917 1.00 26.62 182 VAL B C 1
ATOM 5781 O O . VAL B 1 182 ? 30.037 -1.079 -3.078 1.00 26.12 182 VAL B O 1
ATOM 5794 N N . ALA B 1 183 ? 32.234 -1.552 -3.107 1.00 26.93 183 ALA B N 1
ATOM 5795 C CA . ALA B 1 183 ? 32.655 -0.200 -3.440 1.00 26.39 183 ALA B CA 1
ATOM 5796 C C . ALA B 1 183 ? 33.405 -0.175 -4.750 1.00 29.24 183 ALA B C 1
ATOM 5797 O O . ALA B 1 183 ? 34.228 -1.055 -5.010 1.00 31.31 183 ALA B O 1
ATOM 5804 N N . ALA B 1 184 ? 33.127 0.835 -5.566 1.00 29.66 184 ALA B N 1
ATOM 5805 C CA . ALA B 1 184 ? 33.956 1.132 -6.735 1.00 31.85 184 ALA B CA 1
ATOM 5806 C C . ALA B 1 184 ? 34.635 2.456 -6.425 1.00 32.63 184 ALA B C 1
ATOM 5807 O O . ALA B 1 184 ? 33.972 3.380 -5.940 1.00 31.63 184 ALA B O 1
ATOM 5814 N N . GLU B 1 185 ? 35.947 2.537 -6.661 1.00 34.78 185 GLU B N 1
ATOM 5815 C CA . GLU B 1 185 ? 36.719 3.755 -6.390 1.00 39.21 185 GLU B CA 1
ATOM 5816 C C . GLU B 1 185 ? 37.444 4.220 -7.654 1.00 44.76 185 GLU B C 1
ATOM 5817 O O . GLU B 1 185 ? 37.698 3.426 -8.559 1.00 44.70 185 GLU B O 1
ATOM 5829 N N . GLY B 1 186 ? 37.795 5.499 -7.703 1.00 51.54 186 GLY B N 1
ATOM 5830 C CA . GLY B 1 186 ? 38.451 6.051 -8.874 1.00 57.59 186 GLY B CA 1
ATOM 5831 C C . GLY B 1 186 ? 37.494 6.210 -10.038 1.00 60.47 186 GLY B C 1
ATOM 5832 O O . GLY B 1 186 ? 37.836 5.892 -11.177 1.00 62.91 186 GLY B O 1
ATOM 5836 N N . ASP B 1 196 ? 37.742 -0.203 -13.885 1.00 49.45 196 ASP B N 1
ATOM 5837 C CA . ASP B 1 196 ? 38.432 -1.385 -13.369 1.00 49.95 196 ASP B CA 1
ATOM 5838 C C . ASP B 1 196 ? 37.791 -1.817 -12.057 1.00 49.13 196 ASP B C 1
ATOM 5839 O O . ASP B 1 196 ? 37.303 -2.933 -11.937 1.00 49.40 196 ASP B O 1
ATOM 5844 N N . SER B 1 197 ? 37.789 -0.915 -11.075 1.00 48.35 197 SER B N 1
ATOM 5845 C CA . SER B 1 197 ? 37.186 -1.190 -9.772 1.00 45.54 197 SER B CA 1
ATOM 5846 C C . SER B 1 197 ? 35.696 -1.461 -9.959 1.00 43.96 197 SER B C 1
ATOM 5847 O O . SER B 1 197 ? 35.126 -2.326 -9.287 1.00 42.16 197 SER B O 1
ATOM 5855 N N . CYS B 1 198 ? 35.074 -0.714 -10.873 1.00 45.64 198 CYS B N 1
ATOM 5856 C CA . CYS B 1 198 ? 33.661 -0.896 -11.183 1.00 46.60 198 CYS B CA 1
ATOM 5857 C C . CYS B 1 198 ? 33.446 -2.307 -11.714 1.00 48.17 198 CYS B C 1
ATOM 5858 O O . CYS B 1 198 ? 32.548 -3.015 -11.282 1.00 48.78 198 CYS B O 1
ATOM 5866 N N . ASP B 1 199 ? 34.282 -2.710 -12.661 1.00 49.04 199 ASP B N 1
ATOM 5867 C CA . ASP B 1 199 ? 34.155 -4.027 -13.274 1.00 47.37 199 ASP B CA 1
ATOM 5868 C C . ASP B 1 199 ? 34.353 -5.099 -12.205 1.00 46.47 199 ASP B C 1
ATOM 5869 O O . ASP B 1 199 ? 33.639 -6.109 -12.183 1.00 45.83 199 ASP B O 1
ATOM 5875 N N . GLU B 1 200 ? 35.293 -4.863 -11.292 1.00 46.40 200 GLU B N 1
ATOM 5876 C CA . GLU B 1 200 ? 35.455 -5.735 -10.123 1.00 45.80 200 GLU B CA 1
ATOM 5877 C C . GLU B 1 200 ? 34.203 -5.718 -9.226 1.00 42.99 200 GLU B C 1
ATOM 5878 O O . GLU B 1 200 ? 33.791 -6.746 -8.703 1.00 43.06 200 GLU B O 1
ATOM 5884 N N . ALA B 1 201 ? 33.623 -4.539 -9.016 1.00 39.58 201 ALA B N 1
ATOM 5885 C CA . ALA B 1 201 ? 32.398 -4.445 -8.230 1.00 36.91 201 ALA B CA 1
ATOM 5886 C C . ALA B 1 201 ? 31.265 -5.183 -8.939 1.00 37.23 201 ALA B C 1
ATOM 5887 O O . ALA B 1 201 ? 30.489 -5.903 -8.315 1.00 35.63 201 ALA B O 1
ATOM 5894 N N . GLU B 1 202 ? 31.160 -4.971 -10.243 1.00 39.71 202 GLU B N 1
ATOM 5895 C CA . GLU B 1 202 ? 30.086 -5.569 -11.008 1.00 42.76 202 GLU B CA 1
ATOM 5896 C C . GLU B 1 202 ? 30.190 -7.093 -10.907 1.00 43.58 202 GLU B C 1
ATOM 5897 O O . GLU B 1 202 ? 29.197 -7.770 -10.609 1.00 43.16 202 GLU B O 1
ATOM 5909 N N . GLN B 1 203 ? 31.394 -7.634 -11.087 1.00 43.44 203 GLN B N 1
ATOM 5910 C CA . GLN B 1 203 ? 31.580 -9.074 -10.935 1.00 42.91 203 GLN B CA 1
ATOM 5911 C C . GLN B 1 203 ? 31.307 -9.548 -9.507 1.00 38.86 203 GLN B C 1
ATOM 5912 O O . GLN B 1 203 ? 30.731 -10.617 -9.318 1.00 36.35 203 GLN B O 1
ATOM 5926 N N . ARG B 1 204 ? 31.687 -8.764 -8.504 1.00 39.15 204 ARG B N 1
ATOM 5927 C CA . ARG B 1 204 ? 31.362 -9.135 -7.131 1.00 40.12 204 ARG B CA 1
ATOM 5928 C C . ARG B 1 204 ? 29.836 -9.183 -6.924 1.00 36.83 204 ARG B C 1
ATOM 5929 O O . ARG B 1 204 ? 29.325 -10.076 -6.252 1.00 36.60 204 ARG B O 1
ATOM 5938 N N . LEU B 1 205 ? 29.121 -8.217 -7.491 1.00 34.48 205 LEU B N 1
ATOM 5939 C CA . LEU B 1 205 ? 27.656 -8.155 -7.336 1.00 32.00 205 LEU B CA 1
ATOM 5940 C C . LEU B 1 205 ? 26.910 -9.313 -8.042 1.00 33.69 205 LEU B C 1
ATOM 5941 O O . LEU B 1 205 ? 25.932 -9.859 -7.511 1.00 33.30 205 LEU B O 1
ATOM 5957 N N . LEU B 1 206 ? 27.365 -9.679 -9.236 1.00 35.92 206 LEU B N 1
ATOM 5958 C CA . LEU B 1 206 ? 26.785 -10.824 -9.938 1.00 37.12 206 LEU B CA 1
ATOM 5959 C C . LEU B 1 206 ? 26.947 -12.072 -9.071 1.00 37.89 206 LEU B C 1
ATOM 5960 O O . LEU B 1 206 ? 26.003 -12.819 -8.881 1.00 38.53 206 LEU B O 1
ATOM 5976 N N . ALA B 1 207 ? 28.127 -12.271 -8.492 1.00 38.49 207 ALA B N 1
ATOM 5977 C CA . ALA B 1 207 ? 28.348 -13.438 -7.648 1.00 40.73 207 ALA B CA 1
ATOM 5978 C C . ALA B 1 207 ? 27.451 -13.413 -6.419 1.00 39.07 207 ALA B C 1
ATOM 5979 O O . ALA B 1 207 ? 26.897 -14.434 -6.031 1.00 38.21 207 ALA B O 1
ATOM 5986 N N . LEU B 1 208 ? 27.334 -12.254 -5.788 1.00 38.37 208 LEU B N 1
ATOM 5987 C CA . LEU B 1 208 ? 26.497 -12.116 -4.601 1.00 37.90 208 LEU B CA 1
ATOM 5988 C C . LEU B 1 208 ? 25.035 -12.381 -4.928 1.00 38.34 208 LEU B C 1
ATOM 5989 O O . LEU B 1 208 ? 24.303 -12.944 -4.114 1.00 40.53 208 LEU B O 1
ATOM 6005 N N . ALA B 1 209 ? 24.616 -11.945 -6.113 1.00 35.77 209 ALA B N 1
ATOM 6006 C CA . ALA B 1 209 ? 23.224 -12.088 -6.542 1.00 34.90 209 ALA B CA 1
ATOM 6007 C C . ALA B 1 209 ? 22.859 -13.557 -6.735 1.00 40.69 209 ALA B C 1
ATOM 6008 O O . ALA B 1 209 ? 21.716 -13.950 -6.509 1.00 38.86 209 ALA B O 1
ATOM 6015 N N . ARG B 1 210 ? 23.815 -14.355 -7.186 1.00 49.33 210 ARG B N 1
ATOM 6016 C CA . ARG B 1 210 ? 23.578 -15.800 -7.326 1.00 56.60 210 ARG B CA 1
ATOM 6017 C C . ARG B 1 210 ? 23.580 -16.467 -5.957 1.00 60.51 210 ARG B C 1
ATOM 6018 O O . ARG B 1 210 ? 23.243 -17.643 -5.836 1.00 64.74 210 ARG B O 1
#

B-factor: mean 31.4, std 12.47, range [12.75, 126.74]

Solvent-accessible surface area: 17613 Å² total; per-residue (Å²): 76,110,4,2,0,0,5,0,3,5,54,14,111,175,3,41,1,34,86,0,0,51,34,4,2,57,4,6,109,130,48,46,90,165,8,58,29,51,134,52,42,2,15,136,71,118,16,72,37,11,71,58,47,12,30,50,0,3,114,45,129,35,70,127,138,61,60,167,70,52,47,69,61,2,59,56,0,79,94,0,6,28,32,0,80,93,3,36,9,1,0,0,0,0,15,26,37,35,17,4,0,7,6,7,0,2,1,0,0,4,7,0,14,7,38,46,48,0,14,46,75,101,133,68,153,68,68,115,137,67,49,8,84,76,24,94,4,6,0,0,0,11,8,23,26,96,17,19,17,133,77,23,106,46,88,94,80,7,17,0,13,47,1,0,109,28,1,0,24,50,0,13,0,118,56,16,46,41,7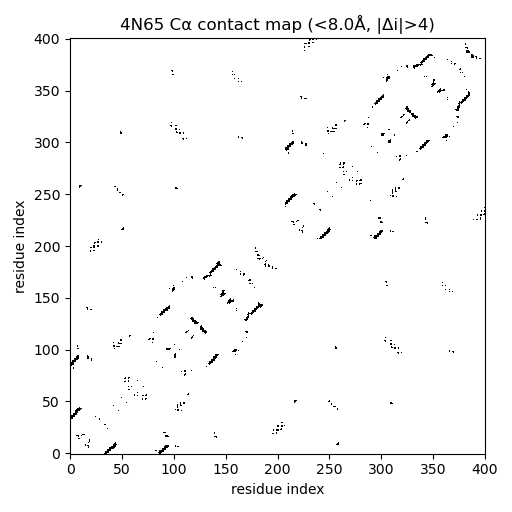,38,0,32,1,52,102,92,58,97,25,75,104,28,8,52,65,4,46,115,124,0,33,58,38,0,145,91,55,56,117,5,1,0,0,4,0,3,5,80,12,174,72,2,66,2,35,84,0,0,54,33,7,1,56,7,17,97,144,47,57,115,97,2,137,25,50,125,40,40,2,14,131,71,120,17,72,35,11,69,52,48,12,29,60,0,3,89,36,121,84,61,137,112,47,50,149,70,62,89,70,64,2,58,51,0,77,98,0,4,24,41,0,95,96,5,51,9,1,0,0,0,0,16,27,40,34,18,4,1,7,6,8,0,2,1,0,0,3,7,0,13,3,52,45,45,0,12,53,48,156,98,107,53,70,78,14,86,75,32,79,4,7,0,0,0,23,12,72,28,131,12,19,16,132,79,24,102,42,88,94,64,5,16,0,11,44,0,0,104,28,0,0,29,50,0,14,1,126,108,19,60,39,10,35,2,46,87,122,40,39,59,65,4,48,117,64,0,39,71,83,1,181

Radius of gyration: 21.32 Å; Cα contacts (8 Å, |Δi|>4): 822; chains: 2; bounding box: 54×62×56 Å

GO terms:
  GO:0016655 oxidoreductase activity, acting on NAD(P)H, quinone or similar compound as acceptor (F, IDA)
  GO:0003960 quinone reductase (NADPH) activity (F, EXP)

Organism: Pseudomonas aeruginosa (strain ATCC 15692 / DSM 22644 / CIP 104116 / JCM 14847 / LMG 12228 / 1C / PRS 101 / PAO1) (NCBI:txid208964)